Protein AF-0000000071653724 (afdb_homodimer)

Nearest PDB structures (foldseek):
  4dll-assembly1_A  TM=9.245E-01  e=6.609E-30  Polaromonas sp. JS666
  3w6z-assembly1_A  TM=9.053E-01  e=6.609E-30  Pyrobaculum calidifontis JCM 11548
  4dll-assembly1_B  TM=9.216E-01  e=6.391E-29  Polaromonas sp. JS666
  2cvz-assembly1_B  TM=9.083E-01  e=1.593E-24  Thermus thermophilus HB8
  6sgb-assembly1_FN  TM=7.648E-01  e=3.070E-21  Trypanosoma brucei brucei

InterPro domains:
  IPR006115 6-phosphogluconate dehydrogenase, NADP-binding [PF03446] (16-173)
  IPR008927 6-phosphogluconate dehydrogenase-like, C-terminal domain superfamily [SSF48179] (176-307)
  IPR013328 6-phosphogluconate dehydrogenase, domain 2 [G3DSA:1.10.1040.10] (175-309)
  IPR015815 3-hydroxyisobutyrate dehydrogenase-related [PIRSF000103] (15-308)
  IPR029154 3-hydroxyisobutyrate dehydrogenase-like, NAD-binding domain [PF14833] (178-299)
  IPR036291 NAD(P)-binding domain superfamily [SSF51735] (16-173)

Solvent-accessible surface area (backbone atoms only — not comparable to full-atom values): 29879 Å² total; per-residue (Å²): 130,81,72,66,11,65,84,51,81,76,42,62,74,71,40,28,34,12,37,33,29,33,50,69,48,26,37,34,41,52,47,47,48,43,74,65,44,29,45,40,26,32,19,39,97,54,58,77,54,40,44,71,48,40,74,75,65,33,43,77,44,92,33,39,18,61,20,16,54,71,22,24,35,32,38,34,30,57,81,41,48,68,49,49,47,47,44,37,63,30,77,77,49,0,23,66,56,37,39,39,62,27,13,34,40,37,36,35,32,71,44,49,32,68,57,35,35,51,48,28,53,55,25,45,75,56,51,26,42,38,32,28,32,12,67,34,26,57,44,65,14,30,66,69,27,45,17,14,26,29,29,4,26,58,65,67,59,56,59,62,42,41,74,64,40,56,57,38,18,49,71,36,83,46,42,50,53,17,32,3,25,50,49,45,32,28,41,47,33,24,34,50,24,39,52,49,13,48,28,45,20,52,55,49,31,52,75,69,68,41,52,66,67,61,50,56,60,48,33,64,51,18,40,47,19,35,36,49,51,73,71,36,42,65,31,50,77,68,68,52,39,73,55,52,49,34,24,48,53,49,31,51,43,40,22,46,61,58,70,59,41,96,60,90,72,89,74,85,72,63,66,45,70,68,49,52,51,51,31,51,53,36,46,50,33,36,75,72,72,46,26,71,28,8,54,62,40,54,35,53,56,46,35,45,72,59,68,38,82,126,129,80,73,65,12,64,83,50,81,76,42,63,73,70,39,27,34,12,38,32,31,33,50,69,48,26,37,33,41,51,45,48,47,43,74,66,44,32,45,41,27,33,19,37,98,54,57,78,54,40,46,70,47,41,76,74,66,34,43,78,44,92,32,40,17,62,20,16,54,71,21,23,35,31,39,36,31,56,82,42,49,69,50,50,47,49,44,37,62,30,75,79,49,1,24,67,55,36,38,39,60,27,15,35,38,37,37,36,33,73,42,50,32,68,57,35,35,52,47,27,52,55,26,45,76,57,50,27,40,38,32,28,32,12,67,34,27,57,44,64,15,29,66,69,27,45,17,14,26,29,31,4,26,59,65,67,58,54,59,60,43,41,75,64,41,54,57,38,17,50,71,36,84,45,42,50,53,17,31,3,26,49,48,45,32,29,41,47,35,25,35,49,24,39,51,49,13,48,29,44,21,52,55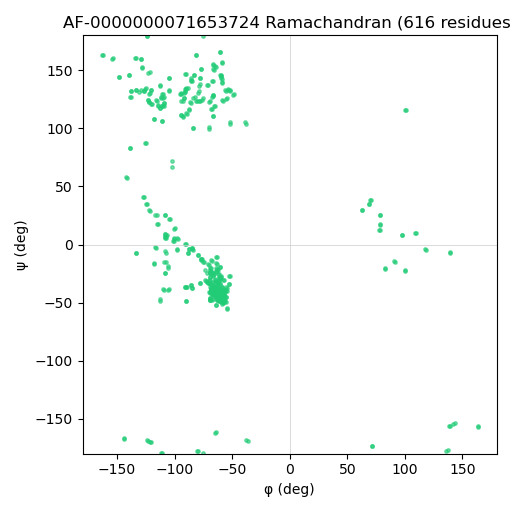,49,31,53,76,68,68,41,53,64,68,60,50,55,60,47,32,64,49,17,39,47,19,35,35,48,52,71,73,35,42,66,32,50,77,67,67,51,39,73,54,52,47,35,23,48,53,50,32,49,42,42,23,46,61,58,72,60,40,97,61,91,71,89,72,86,73,64,66,44,70,68,48,52,50,51,30,52,52,36,46,50,34,38,74,72,71,45,26,69,27,7,53,63,40,54,35,52,57,47,35,45,72,59,69,38,82,125

Organism: Elaeis guineensis var. tenera (NCBI:txid51953)

Foldseek 3Di:
DPQAAPPDFDDAPRFAEEEEEQPLLRVLLQVLLVVRRHAYEYEYPDVVSCVVVVVSPHHYDHALLVRQQRGNEYEYADQEQVVVCCQAPPCPGHNLVRHDQNHEYEYQYLYAQVSQVVSQVSQVVRNYGYKYWHWDDFSVLQNVLAIETEIAADPVSVVSCVVSNSSRHDYDYQYHRSRRNVVVLVVLLVLLLLLVVLLLVQVVCVVVVHDQVVVLVVCCPDPSRDSCSVPCSVCLVVVPQQASDWLLSSLQSLCSLQQNHPDHDDDDGDDDPSSVVSSVLSVVCVVVVRRRTYNNCSSVSVCVVVVHDD/DPLAAPPDFDDAPRFAEEEEEQPLLRVLLQVLLVVRRHAYEYEYPDVVSCVVVVVSPHHYDHALLVRQQRGNEYEYADQEQVVVCCQAPVCPGHNLVRHAQNHEYEYQYLYAQVSQVVSQVSQVVRNYGYKYWHWDDFSVLQNVLAIETEIAADPVSVVSCVVSNSSRHDYDDQYHRSRRNVVVLVVLLVLLLLLVVLLLVQVVCVVVVHDQVVVLVVCCPDPSRDSCSVPCSVCLVVVPQQASDWLLSSLQSLCSLQQNHPDHDDDDGDDDPSSVVSNVLSVVCVVVVRRGTYNNCSSVSVCVVVVHDD

Structure (mmCIF, N/CA/C/O backbone):
data_AF-0000000071653724-model_v1
#
loop_
_entity.id
_entity.type
_entity.pdbx_description
1 polymer 'Probable 3-hydroxyisobutyrate dehydrogenase-like 3, mitochondrial'
#
loop_
_atom_site.group_PDB
_atom_site.id
_atom_site.type_symbol
_atom_site.label_atom_id
_atom_site.label_alt_id
_atom_site.label_comp_id
_atom_site.label_asym_id
_atom_site.label_entity_id
_atom_site.label_seq_id
_atom_site.pdbx_PDB_ins_code
_atom_site.Cartn_x
_atom_site.Cartn_y
_atom_site.Cartn_z
_atom_site.occupancy
_atom_site.B_iso_or_equiv
_atom_site.auth_seq_id
_atom_site.auth_comp_id
_atom_site.auth_asym_id
_atom_site.auth_atom_id
_atom_site.pdbx_PDB_model_num
ATOM 1 N N . MET A 1 1 ? -2.305 -34.625 -36.531 1 39.38 1 MET A N 1
ATOM 2 C CA . MET A 1 1 ? -1.508 -33.406 -36.656 1 39.38 1 MET A CA 1
ATOM 3 C C . MET A 1 1 ? -0.584 -33.25 -35.469 1 39.38 1 MET A C 1
ATOM 5 O O . MET A 1 1 ? -1.034 -33.281 -34.312 1 39.38 1 MET A O 1
ATOM 9 N N . GLU A 1 2 ? 0.613 -33.531 -35.438 1 49.69 2 GLU A N 1
ATOM 10 C CA . GLU A 1 2 ? 1.624 -33.719 -34.406 1 49.69 2 GLU A CA 1
ATOM 11 C C . GLU A 1 2 ? 1.661 -32.531 -33.438 1 49.69 2 GLU A C 1
ATOM 13 O O . GLU A 1 2 ? 1.606 -31.375 -33.875 1 49.69 2 GLU A O 1
ATOM 18 N N . SER A 1 3 ? 1.191 -32.656 -32.406 1 56.22 3 SER A N 1
ATOM 19 C CA . SER A 1 3 ? 1.168 -31.656 -31.344 1 56.22 3 SER A CA 1
ATOM 20 C C . SER A 1 3 ? 2.48 -30.891 -31.297 1 56.22 3 SER A C 1
ATOM 22 O O . SER A 1 3 ? 3.553 -31.484 -31.172 1 56.22 3 SER A O 1
ATOM 24 N N . GLU A 1 4 ? 2.479 -29.547 -31.844 1 78.81 4 GLU A N 1
ATOM 25 C CA . GLU A 1 4 ? 3.834 -29 -31.906 1 78.81 4 GLU A CA 1
ATOM 26 C C . GLU A 1 4 ? 4.086 -28.016 -30.766 1 78.81 4 GLU A C 1
ATOM 28 O O . GLU A 1 4 ? 3.391 -27.016 -30.641 1 78.81 4 GLU A O 1
ATOM 33 N N . GLY A 1 5 ? 4.238 -28.344 -29.484 1 88.62 5 GLY A N 1
ATOM 34 C CA . GLY A 1 5 ? 4.758 -27.609 -28.328 1 88.62 5 GLY A CA 1
ATOM 35 C C . GLY A 1 5 ? 5.949 -26.734 -28.672 1 88.62 5 GLY A C 1
ATOM 36 O O . GLY A 1 5 ? 6.117 -26.328 -29.812 1 88.62 5 GLY A O 1
ATOM 37 N N . TYR A 1 6 ? 6.562 -26.281 -27.75 1 94.62 6 TYR A N 1
ATOM 38 C CA . TYR A 1 6 ? 7.766 -25.469 -27.953 1 94.62 6 TYR A CA 1
ATOM 39 C C . TYR A 1 6 ? 8.789 -26.219 -28.797 1 94.62 6 TYR A C 1
ATOM 41 O O . TYR A 1 6 ? 9.055 -27.406 -28.562 1 94.62 6 TYR A O 1
ATOM 49 N N . PRO A 1 7 ? 9.219 -25.594 -29.875 1 95.88 7 PRO A N 1
ATOM 50 C CA . PRO A 1 7 ? 9.266 -24.141 -30.109 1 95.88 7 PRO A CA 1
ATOM 51 C C . PRO A 1 7 ? 8.336 -23.688 -31.234 1 95.88 7 PRO A C 1
ATOM 53 O O . PRO A 1 7 ? 8.547 -22.641 -31.828 1 95.88 7 PRO A O 1
ATOM 56 N N . THR A 1 8 ? 7.438 -24.516 -31.547 1 95.44 8 THR A N 1
ATOM 57 C CA . THR A 1 8 ? 6.465 -24.094 -32.562 1 95.44 8 THR A CA 1
ATOM 58 C C . THR A 1 8 ? 5.773 -22.797 -32.125 1 95.44 8 THR A C 1
ATOM 60 O O . THR A 1 8 ? 5.312 -22.672 -31 1 95.44 8 THR A O 1
ATOM 63 N N . PRO A 1 9 ? 5.668 -21.812 -33.031 1 95.56 9 PRO A N 1
ATOM 64 C CA . PRO A 1 9 ? 5.082 -20.516 -32.656 1 95.56 9 PRO A CA 1
ATOM 65 C C . PRO A 1 9 ? 3.641 -20.641 -32.156 1 95.56 9 PRO A C 1
ATOM 67 O O . PRO A 1 9 ? 2.863 -21.422 -32.719 1 95.56 9 PRO A O 1
ATOM 70 N N . ILE A 1 10 ? 3.32 -19.828 -31.188 1 96.56 10 ILE A N 1
ATOM 71 C CA . ILE A 1 10 ? 1.985 -19.812 -30.594 1 96.56 10 ILE A CA 1
ATOM 72 C C . ILE A 1 10 ? 1.063 -18.938 -31.438 1 96.56 10 ILE A C 1
ATOM 74 O O . ILE A 1 10 ? 1.39 -17.781 -31.734 1 96.56 10 ILE A O 1
ATOM 78 N N . ARG A 1 11 ? -0.051 -19.516 -31.828 1 95.06 11 ARG A N 1
ATOM 79 C CA . ARG A 1 11 ? -1.039 -18.797 -32.625 1 95.06 11 ARG A CA 1
ATOM 80 C C . ARG A 1 11 ? -2.451 -19.281 -32.312 1 95.06 11 ARG A C 1
ATOM 82 O O . ARG A 1 11 ? -2.676 -20.469 -32.094 1 95.06 11 ARG A O 1
ATOM 89 N N . PRO A 1 12 ? -3.371 -18.344 -32.344 1 94.5 12 PRO A N 1
ATOM 90 C CA . PRO A 1 12 ? -4.762 -18.781 -32.219 1 94.5 12 PRO A CA 1
ATOM 91 C C . PRO A 1 12 ? -5.168 -19.75 -33.344 1 94.5 12 PRO A C 1
ATOM 93 O O . PRO A 1 12 ? -4.738 -19.578 -34.5 1 94.5 12 PRO A O 1
ATOM 96 N N . GLY A 1 13 ? -6.012 -20.672 -33.031 1 89.06 13 GLY A N 1
ATOM 97 C CA . GLY A 1 13 ? -6.492 -21.625 -34.031 1 89.06 13 GLY A CA 1
ATOM 98 C C . GLY A 1 13 ? -5.547 -22.797 -34.25 1 89.06 13 GLY A C 1
ATOM 99 O O . GLY A 1 13 ? -5.949 -23.844 -34.75 1 89.06 13 GLY A O 1
ATOM 100 N N . LEU A 1 14 ? -4.301 -22.609 -33.875 1 91.81 14 LEU A N 1
ATOM 101 C CA . LEU A 1 14 ? -3.314 -23.656 -34.094 1 91.81 14 LEU A CA 1
ATOM 102 C C . LEU A 1 14 ? -2.85 -24.234 -32.75 1 91.81 14 LEU A C 1
ATOM 104 O O . LEU A 1 14 ? -2.768 -25.469 -32.594 1 91.81 14 LEU A O 1
ATOM 108 N N . THR A 1 15 ? -2.523 -23.375 -31.859 1 96.19 15 THR A N 1
ATOM 109 C CA . THR A 1 15 ? -2.045 -23.781 -30.547 1 96.19 15 THR A CA 1
ATOM 110 C C . THR A 1 15 ? -3.203 -24.266 -29.688 1 96.19 15 THR A C 1
ATOM 112 O O . THR A 1 15 ? -4.199 -23.547 -29.516 1 96.19 15 THR A O 1
ATOM 115 N N . ARG A 1 16 ? -3.104 -25.438 -29.156 1 97.56 16 ARG A N 1
ATOM 116 C CA . ARG A 1 16 ? -4.113 -26.016 -28.281 1 97.56 16 ARG A CA 1
ATOM 117 C C . ARG A 1 16 ? -3.771 -25.766 -26.812 1 97.56 16 ARG A C 1
ATOM 119 O O . ARG A 1 16 ? -2.697 -26.141 -26.344 1 97.56 16 ARG A O 1
ATOM 126 N N . VAL A 1 17 ? -4.723 -25.125 -26.125 1 98.38 17 VAL A N 1
ATOM 127 C CA . VAL A 1 17 ? -4.473 -24.734 -24.734 1 98.38 17 VAL A CA 1
ATOM 128 C C . VAL A 1 17 ? -5.316 -25.609 -23.812 1 98.38 17 VAL A C 1
ATOM 130 O O . VAL A 1 17 ? -6.531 -25.734 -24 1 98.38 17 VAL A O 1
ATOM 133 N N . GLY A 1 18 ? -4.699 -26.297 -22.922 1 98.5 18 GLY A N 1
ATOM 134 C CA . GLY A 1 18 ? -5.371 -26.922 -21.797 1 98.5 18 GLY A CA 1
ATOM 135 C C . GLY A 1 18 ? -5.434 -26.047 -20.562 1 98.5 18 GLY A C 1
ATOM 136 O O . GLY A 1 18 ? -4.512 -25.266 -20.312 1 98.5 18 GLY A O 1
ATOM 137 N N . TRP A 1 19 ? -6.523 -26.156 -19.75 1 98.75 19 TRP A N 1
ATOM 138 C CA . TRP A 1 19 ? -6.684 -25.344 -18.547 1 98.75 19 TRP A CA 1
ATOM 139 C C . TRP A 1 19 ? -7.23 -26.188 -17.391 1 98.75 19 TRP A C 1
ATOM 141 O O . TRP A 1 19 ? -8.242 -26.891 -17.547 1 98.75 19 TRP A O 1
ATOM 151 N N . ILE A 1 20 ? -6.512 -26.125 -16.297 1 98.38 20 ILE A N 1
ATOM 152 C CA . ILE A 1 20 ? -6.922 -26.859 -15.109 1 98.38 20 ILE A CA 1
ATOM 153 C C . ILE A 1 20 ? -7.297 -25.875 -14 1 98.38 20 ILE A C 1
ATOM 155 O O . ILE A 1 20 ? -6.441 -25.141 -13.508 1 98.38 20 ILE A O 1
ATOM 159 N N . GLY A 1 21 ? -8.562 -25.906 -13.516 1 97.75 21 GLY A N 1
ATOM 160 C CA . GLY A 1 21 ? -9.031 -25.031 -12.453 1 97.75 21 GLY A CA 1
ATOM 161 C C . GLY A 1 21 ? -9.836 -23.844 -12.961 1 97.75 21 GLY A C 1
ATOM 162 O O . GLY A 1 21 ? -9.297 -22.953 -13.617 1 97.75 21 GLY A O 1
ATOM 163 N N . THR A 1 22 ? -11.133 -23.844 -12.555 1 97 22 THR A N 1
ATOM 164 C CA . THR A 1 22 ? -12.023 -22.797 -13.062 1 97 22 THR A CA 1
ATOM 165 C C . THR A 1 22 ? -12.719 -22.078 -11.914 1 97 22 THR A C 1
ATOM 167 O O . THR A 1 22 ? -13.93 -21.844 -11.969 1 97 22 THR A O 1
ATOM 170 N N . GLY A 1 23 ? -11.898 -21.844 -10.859 1 94.12 23 GLY A N 1
ATOM 171 C CA . GLY A 1 23 ? -12.398 -20.891 -9.875 1 94.12 23 GLY A CA 1
ATOM 172 C C . GLY A 1 23 ? -12.555 -19.484 -10.43 1 94.12 23 GLY A C 1
ATOM 173 O O . GLY A 1 23 ? -12.586 -19.297 -11.648 1 94.12 23 GLY A O 1
ATOM 174 N N . VAL A 1 24 ? -12.641 -18.547 -9.562 1 91.75 24 VAL A N 1
ATOM 175 C CA . VAL A 1 24 ? -12.898 -17.172 -9.953 1 91.75 24 VAL A CA 1
ATOM 176 C C . VAL A 1 24 ? -11.812 -16.688 -10.914 1 91.75 24 VAL A C 1
ATOM 178 O O . VAL A 1 24 ? -12.117 -16.203 -12 1 91.75 24 VAL A O 1
ATOM 181 N N . MET A 1 25 ? -10.578 -16.875 -10.539 1 95.56 25 MET A N 1
ATOM 182 C CA . MET A 1 25 ? -9.453 -16.422 -11.352 1 95.56 25 MET A CA 1
ATOM 183 C C . MET A 1 25 ? -9.336 -17.25 -12.625 1 95.56 25 MET A C 1
ATOM 185 O O . MET A 1 25 ? -9.211 -16.703 -13.727 1 95.56 25 MET A O 1
ATOM 189 N N . GLY A 1 26 ? -9.414 -18.594 -12.461 1 97.31 26 GLY A N 1
ATOM 190 C CA . GLY A 1 26 ? -9.227 -19.5 -13.586 1 97.31 26 GLY A CA 1
ATOM 191 C C . GLY A 1 26 ? -10.258 -19.312 -14.688 1 97.31 26 GLY A C 1
ATOM 192 O O . GLY A 1 26 ? -9.914 -19.297 -15.867 1 97.31 26 GLY A O 1
ATOM 193 N N . ALA A 1 27 ? -11.484 -19.172 -14.266 1 96.62 27 ALA A N 1
ATOM 194 C CA . ALA A 1 27 ? -12.562 -18.984 -15.242 1 96.62 27 ALA A CA 1
ATOM 195 C C . ALA A 1 27 ? -12.352 -17.719 -16.062 1 96.62 27 ALA A C 1
ATOM 197 O O . ALA A 1 27 ? -12.547 -17.719 -17.266 1 96.62 27 ALA A O 1
ATOM 198 N N . ALA A 1 28 ? -11.992 -16.609 -15.359 1 97.06 28 ALA A N 1
ATOM 199 C CA . ALA A 1 28 ? -11.773 -15.328 -16.031 1 97.06 28 ALA A CA 1
ATOM 200 C C . ALA A 1 28 ? -10.602 -15.414 -17 1 97.06 28 ALA A C 1
ATOM 202 O O . ALA A 1 28 ? -10.695 -14.969 -18.141 1 97.06 28 ALA A O 1
ATOM 203 N N . MET A 1 29 ? -9.5 -16.016 -16.594 1 98.19 29 MET A N 1
ATOM 204 C CA . MET A 1 29 ? -8.289 -16.109 -17.391 1 98.19 29 MET A CA 1
ATOM 205 C C . MET A 1 29 ? -8.5 -17.031 -18.594 1 98.19 29 MET A C 1
ATOM 207 O O . MET A 1 29 ? -8.172 -16.688 -19.719 1 98.19 29 MET A O 1
ATOM 211 N N . ALA A 1 30 ? -9.078 -18.203 -18.344 1 98.31 30 ALA A N 1
ATOM 212 C CA . ALA A 1 30 ? -9.383 -19.141 -19.406 1 98.31 30 ALA A CA 1
ATOM 213 C C . ALA A 1 30 ? -10.336 -18.531 -20.438 1 98.31 30 ALA A C 1
ATOM 215 O O . ALA A 1 30 ? -10.18 -18.734 -21.641 1 98.31 30 ALA A O 1
ATOM 216 N N . GLY A 1 31 ? -11.297 -17.812 -19.922 1 98 31 GLY A N 1
ATOM 217 C CA . GLY A 1 31 ? -12.242 -17.141 -20.797 1 98 31 GLY A CA 1
ATOM 218 C C . GLY A 1 31 ? -11.586 -16.172 -21.766 1 98 31 GLY A C 1
ATOM 219 O O . GLY A 1 31 ? -11.977 -16.078 -22.922 1 98 31 GLY A O 1
ATOM 220 N N . ARG A 1 32 ? -10.594 -15.461 -21.328 1 98.31 32 ARG A N 1
ATOM 221 C CA . ARG A 1 32 ? -9.883 -14.523 -22.188 1 98.31 32 ARG A CA 1
ATOM 222 C C . ARG A 1 32 ? -9.125 -15.258 -23.297 1 98.31 32 ARG A C 1
ATOM 224 O O . ARG A 1 32 ? -9.125 -14.82 -24.438 1 98.31 32 ARG A O 1
ATOM 231 N N . ILE A 1 33 ? -8.492 -16.344 -22.906 1 98.25 33 ILE A N 1
ATOM 232 C CA . ILE A 1 33 ? -7.754 -17.141 -23.875 1 98.25 33 ILE A CA 1
ATOM 233 C C . ILE A 1 33 ? -8.711 -17.688 -24.938 1 98.25 33 ILE A C 1
ATOM 235 O O . ILE A 1 33 ? -8.414 -17.625 -26.141 1 98.25 33 ILE A O 1
ATOM 239 N N . GLN A 1 34 ? -9.836 -18.172 -24.5 1 97.75 34 GLN A N 1
ATOM 240 C CA . GLN A 1 34 ? -10.859 -18.688 -25.406 1 97.75 34 GLN A CA 1
ATOM 241 C C . GLN A 1 34 ? -11.344 -17.594 -26.359 1 97.75 34 GLN A C 1
ATOM 243 O O . GLN A 1 34 ? -11.461 -17.812 -27.562 1 97.75 34 GLN A O 1
ATOM 248 N N . SER A 1 35 ? -11.578 -16.406 -25.828 1 97.62 35 SER A N 1
ATOM 249 C CA . SER A 1 35 ? -12.078 -15.281 -26.609 1 97.62 35 SER A CA 1
ATOM 250 C C . SER A 1 35 ? -11.055 -14.828 -27.641 1 97.62 35 SER A C 1
ATOM 252 O O . SER A 1 35 ? -11.414 -14.258 -28.672 1 97.62 35 SER A O 1
ATOM 254 N N . ALA A 1 36 ? -9.805 -15.109 -27.328 1 97.94 36 ALA A N 1
ATOM 255 C CA . ALA A 1 36 ? -8.727 -14.719 -28.234 1 97.94 36 ALA A CA 1
ATOM 256 C C . ALA A 1 36 ? -8.602 -15.703 -29.391 1 97.94 36 ALA A C 1
ATOM 258 O O . ALA A 1 36 ? -7.789 -15.5 -30.297 1 97.94 36 ALA A O 1
ATOM 259 N N . GLY A 1 37 ? -9.312 -16.844 -29.359 1 97.38 37 GLY A N 1
ATOM 260 C CA . GLY A 1 37 ? -9.398 -17.719 -30.516 1 97.38 37 GLY A CA 1
ATOM 261 C C . GLY A 1 37 ? -8.633 -19.016 -30.344 1 97.38 37 GLY A C 1
ATOM 262 O O . GLY A 1 37 ? -8.477 -19.781 -31.297 1 97.38 37 GLY A O 1
ATOM 263 N N . TYR A 1 38 ? -8.172 -19.297 -29.156 1 97.44 38 TYR A N 1
ATOM 264 C CA . TYR A 1 38 ? -7.434 -20.547 -28.922 1 97.44 38 TYR A CA 1
ATOM 265 C C . TYR A 1 38 ? -8.383 -21.703 -28.625 1 97.44 38 TYR A C 1
ATOM 267 O O . TYR A 1 38 ? -9.414 -21.516 -27.969 1 97.44 38 TYR A O 1
ATOM 275 N N . ALA A 1 39 ? -8.039 -22.859 -29.141 1 96.38 39 ALA A N 1
ATOM 276 C CA . ALA A 1 39 ? -8.75 -24.062 -28.719 1 96.38 39 ALA A CA 1
ATOM 277 C C . ALA A 1 39 ? -8.484 -24.375 -27.25 1 96.38 39 ALA A C 1
ATOM 279 O O . ALA A 1 39 ? -7.328 -24.438 -26.828 1 96.38 39 ALA A O 1
ATOM 280 N N . LEU A 1 40 ? -9.578 -24.547 -26.531 1 97.94 40 LEU A N 1
ATOM 281 C CA . LEU A 1 40 ? -9.43 -24.688 -25.078 1 97.94 40 LEU A CA 1
ATOM 282 C C . LEU A 1 40 ? -10.031 -26 -24.594 1 97.94 40 LEU A C 1
ATOM 284 O O . LEU A 1 40 ? -11.172 -26.344 -24.938 1 97.94 40 LEU A O 1
ATOM 288 N N . THR A 1 41 ? -9.281 -26.797 -23.969 1 98 41 THR A N 1
ATOM 289 C CA . THR A 1 41 ? -9.719 -27.984 -23.25 1 98 41 THR A CA 1
ATOM 290 C C . THR A 1 41 ? -9.586 -27.797 -21.75 1 98 41 THR A C 1
ATOM 292 O O . THR A 1 41 ? -8.5 -27.484 -21.25 1 98 41 THR A O 1
ATOM 295 N N . VAL A 1 42 ? -10.719 -28.047 -20.969 1 98.38 42 VAL A N 1
ATOM 296 C CA . VAL A 1 42 ? -10.766 -27.594 -19.594 1 98.38 42 VAL A CA 1
ATOM 297 C C . VAL A 1 42 ? -11.094 -28.766 -18.672 1 98.38 42 VAL A C 1
ATOM 299 O O . VAL A 1 42 ? -11.977 -29.578 -18.984 1 98.38 42 VAL A O 1
ATOM 302 N N . TYR A 1 43 ? -10.359 -28.859 -17.609 1 98 43 TYR A N 1
ATOM 303 C CA . TYR A 1 43 ? -10.758 -29.688 -16.469 1 98 43 TYR A CA 1
ATOM 304 C C . TYR A 1 43 ? -11.117 -28.812 -15.266 1 98 43 TYR A C 1
ATOM 306 O O . TYR A 1 43 ? -10.359 -27.938 -14.883 1 98 43 TYR A O 1
ATOM 314 N N . ALA A 1 44 ? -12.25 -29.062 -14.703 1 96.25 44 ALA A N 1
ATOM 315 C CA . ALA A 1 44 ? -12.695 -28.438 -13.461 1 96.25 44 ALA A CA 1
ATOM 316 C C . ALA A 1 44 ? -13.102 -29.5 -12.438 1 96.25 44 ALA A C 1
ATOM 318 O O . ALA A 1 44 ? -13.836 -30.438 -12.758 1 96.25 44 ALA A O 1
ATOM 319 N N . ARG A 1 45 ? -12.594 -29.328 -11.25 1 92.56 45 ARG A N 1
ATOM 320 C CA . ARG A 1 45 ? -12.992 -30.25 -10.18 1 92.56 45 ARG A CA 1
ATOM 321 C C . ARG A 1 45 ? -14.508 -30.266 -10.008 1 92.56 45 ARG A C 1
ATOM 323 O O . ARG A 1 45 ? -15.094 -31.312 -9.742 1 92.56 45 ARG A O 1
ATOM 330 N N . THR A 1 46 ? -15.047 -29.031 -10.148 1 91.31 46 THR A N 1
ATOM 331 C CA . THR A 1 46 ? -16.484 -28.859 -10.195 1 91.31 46 THR A CA 1
ATOM 332 C C . THR A 1 46 ? -16.938 -28.422 -11.586 1 91.31 46 THR A C 1
ATOM 334 O O . THR A 1 46 ? -16.922 -27.234 -11.906 1 91.31 46 THR A O 1
ATOM 337 N N . PRO A 1 47 ? -17.531 -29.266 -12.312 1 90 47 PRO A N 1
ATOM 338 C CA . PRO A 1 47 ? -17.797 -29.016 -13.727 1 90 47 PRO A CA 1
ATOM 339 C C . PRO A 1 47 ? -18.703 -27.812 -13.961 1 90 47 PRO A C 1
ATOM 341 O O . PRO A 1 47 ? -18.547 -27.109 -14.953 1 90 47 PRO A O 1
ATOM 344 N N . SER A 1 48 ? -19.578 -27.594 -13.047 1 90.44 48 SER A N 1
ATOM 345 C CA . SER A 1 48 ? -20.516 -26.5 -13.234 1 90.44 48 SER A CA 1
ATOM 346 C C . SER A 1 48 ? -19.797 -25.156 -13.297 1 90.44 48 SER A C 1
ATOM 348 O O . SER A 1 48 ? -20.312 -24.203 -13.891 1 90.44 48 SER A O 1
ATOM 350 N N . LYS A 1 49 ? -18.609 -25.109 -12.773 1 90.69 49 LYS A N 1
ATOM 351 C CA . LYS A 1 49 ? -17.828 -23.875 -12.766 1 90.69 49 LYS A CA 1
ATOM 352 C C . LYS A 1 49 ? -17.234 -23.578 -14.133 1 90.69 49 LYS A C 1
ATOM 354 O O . LYS A 1 49 ? -16.797 -22.469 -14.406 1 90.69 49 LYS A O 1
ATOM 359 N N . ALA A 1 50 ? -17.281 -24.562 -15 1 93.44 50 ALA A N 1
ATOM 360 C CA . ALA A 1 50 ? -16.734 -24.406 -16.344 1 93.44 50 ALA A CA 1
ATOM 361 C C . ALA A 1 50 ? -17.859 -24.297 -17.375 1 93.44 50 ALA A C 1
ATOM 363 O O . ALA A 1 50 ? -17.594 -24.266 -18.578 1 93.44 50 ALA A O 1
ATOM 364 N N . ALA A 1 51 ? -19.109 -24.234 -16.938 1 94.19 51 ALA A N 1
ATOM 365 C CA . ALA A 1 51 ? -20.25 -24.281 -17.828 1 94.19 51 ALA A CA 1
ATOM 366 C C . ALA A 1 51 ? -20.219 -23.109 -18.828 1 94.19 51 ALA A C 1
ATOM 368 O O . ALA A 1 51 ? -20.547 -23.281 -20 1 94.19 51 ALA A O 1
ATOM 369 N N . HIS A 1 52 ? -19.875 -22 -18.359 1 94.31 52 HIS A N 1
ATOM 370 C CA . HIS A 1 52 ? -19.828 -20.828 -19.234 1 94.31 52 HIS A CA 1
ATOM 371 C C . HIS A 1 52 ? -18.781 -20.984 -20.328 1 94.31 52 HIS A C 1
ATOM 373 O O . HIS A 1 52 ? -19 -20.594 -21.469 1 94.31 52 HIS A O 1
ATOM 379 N N . LEU A 1 53 ? -17.672 -21.594 -20.031 1 96.81 53 LEU A N 1
ATOM 380 C CA . LEU A 1 53 ? -16.625 -21.844 -21.031 1 96.81 53 LEU A CA 1
ATOM 381 C C . LEU A 1 53 ? -17.094 -22.859 -22.062 1 96.81 53 LEU A C 1
ATOM 383 O O . LEU A 1 53 ? -16.812 -22.703 -23.25 1 96.81 53 LEU A O 1
ATOM 387 N N . ALA A 1 54 ? -17.797 -23.812 -21.578 1 96.38 54 ALA A N 1
ATOM 388 C CA . ALA A 1 54 ? -18.344 -24.844 -22.469 1 96.38 54 ALA A CA 1
ATOM 389 C C . ALA A 1 54 ? -19.312 -24.234 -23.484 1 96.38 54 ALA A C 1
ATOM 391 O O . ALA A 1 54 ? -19.328 -24.609 -24.656 1 96.38 54 ALA A O 1
ATOM 392 N N . ARG A 1 55 ? -20.078 -23.312 -23 1 95.75 55 ARG A N 1
ATOM 393 C CA . ARG A 1 55 ? -21.078 -22.656 -23.844 1 95.75 55 ARG A CA 1
ATOM 394 C C . ARG A 1 55 ? -20.406 -21.906 -25 1 95.75 55 ARG A C 1
ATOM 396 O O . ARG A 1 55 ? -21 -21.75 -26.062 1 95.75 55 ARG A O 1
ATOM 403 N N . PHE A 1 56 ? -19.203 -21.609 -24.797 1 94.75 56 PHE A N 1
ATOM 404 C CA . PHE A 1 56 ? -18.516 -20.828 -25.828 1 94.75 56 PHE A CA 1
ATOM 405 C C . PHE A 1 56 ? -17.516 -21.703 -26.578 1 94.75 56 PHE A C 1
ATOM 407 O O . PHE A 1 56 ? -16.656 -21.188 -27.281 1 94.75 56 PHE A O 1
ATOM 414 N N . GLY A 1 57 ? -17.562 -23.031 -26.281 1 95.62 57 GLY A N 1
ATOM 415 C CA . GLY A 1 57 ? -16.859 -23.922 -27.188 1 95.62 57 GLY A CA 1
ATOM 416 C C . GLY A 1 57 ? -15.719 -24.672 -26.531 1 95.62 57 GLY A C 1
ATOM 417 O O . GLY A 1 57 ? -15.078 -25.516 -27.156 1 95.62 57 GLY A O 1
ATOM 418 N N . ALA A 1 58 ? -15.43 -24.422 -25.312 1 97.19 58 ALA A N 1
ATOM 419 C CA . ALA A 1 58 ? -14.383 -25.172 -24.625 1 97.19 58 ALA A CA 1
ATOM 420 C C . ALA A 1 58 ? -14.781 -26.625 -24.438 1 97.19 58 ALA A C 1
ATOM 422 O O . ALA A 1 58 ? -15.953 -26.938 -24.188 1 97.19 58 ALA A O 1
ATOM 423 N N . ARG A 1 59 ? -13.859 -27.484 -24.609 1 97 59 ARG A N 1
ATOM 424 C CA . ARG A 1 59 ? -14.094 -28.906 -24.344 1 97 59 ARG A CA 1
ATOM 425 C C . ARG A 1 59 ? -13.836 -29.219 -22.875 1 97 59 ARG A C 1
ATOM 427 O O . ARG A 1 59 ? -12.742 -28.969 -22.359 1 97 59 ARG A O 1
ATOM 434 N N . ILE A 1 60 ? -14.875 -29.766 -22.203 1 97.12 60 ILE A N 1
ATOM 435 C CA . ILE A 1 60 ? -14.734 -30.125 -20.797 1 97.12 60 ILE A CA 1
ATOM 436 C C . ILE A 1 60 ? -14.336 -31.594 -20.672 1 97.12 60 ILE A C 1
ATOM 438 O O . ILE A 1 60 ? -14.938 -32.469 -21.312 1 97.12 60 ILE A O 1
ATOM 442 N N . VAL A 1 61 ? -13.328 -31.828 -19.891 1 97 61 VAL A N 1
ATOM 443 C CA . VAL A 1 61 ? -12.836 -33.188 -19.797 1 97 61 VAL A CA 1
ATOM 444 C C . VAL A 1 61 ? -12.844 -33.656 -18.328 1 97 61 VAL A C 1
ATOM 446 O O . VAL A 1 61 ? -13.156 -32.844 -17.438 1 97 61 VAL A O 1
ATOM 449 N N . SER A 1 62 ? -12.422 -34.906 -18.047 1 95.5 62 SER A N 1
ATOM 450 C CA . SER A 1 62 ? -12.727 -35.5 -16.75 1 95.5 62 SER A CA 1
ATOM 451 C C . SER A 1 62 ? -11.484 -35.594 -15.875 1 95.5 62 SER A C 1
ATOM 453 O O . SER A 1 62 ? -11.57 -35.969 -14.703 1 95.5 62 SER A O 1
ATOM 455 N N . SER A 1 63 ? -10.305 -35.25 -16.438 1 96.75 63 SER A N 1
ATOM 456 C CA . SER A 1 63 ? -9.086 -35.281 -15.641 1 96.75 63 SER A CA 1
ATOM 457 C C . SER A 1 63 ? -8.039 -34.312 -16.172 1 96.75 63 SER A C 1
ATOM 459 O O . SER A 1 63 ? -8.102 -33.906 -17.344 1 96.75 63 SER A O 1
ATOM 461 N N . PRO A 1 64 ? -7.051 -33.938 -15.312 1 98.5 64 PRO A N 1
ATOM 462 C CA . PRO A 1 64 ? -5.934 -33.125 -15.805 1 98.5 64 PRO A CA 1
ATOM 463 C C . PRO A 1 64 ? -5.168 -33.812 -16.938 1 98.5 64 PRO A C 1
ATOM 465 O O . PRO A 1 64 ? -4.758 -33.156 -17.906 1 98.5 64 PRO A O 1
ATOM 468 N N . ALA A 1 65 ? -5.027 -35.125 -16.844 1 98.44 65 ALA A N 1
ATOM 469 C CA . ALA A 1 65 ? -4.352 -35.906 -17.891 1 98.44 65 ALA A CA 1
ATOM 470 C C . ALA A 1 65 ? -5.074 -35.75 -19.234 1 98.44 65 ALA A C 1
ATOM 472 O O . ALA A 1 65 ? -4.434 -35.625 -20.266 1 98.44 65 ALA A O 1
ATOM 473 N N . ASP A 1 66 ? -6.387 -35.781 -19.156 1 97.69 66 ASP A N 1
ATOM 474 C CA . ASP A 1 66 ? -7.18 -35.656 -20.375 1 97.69 66 ASP A CA 1
ATOM 475 C C . ASP A 1 66 ? -6.996 -34.281 -21 1 97.69 66 ASP A C 1
ATOM 477 O O . ASP A 1 66 ? -6.949 -34.125 -22.219 1 97.69 66 ASP A O 1
ATOM 481 N N . ALA A 1 67 ? -6.898 -33.25 -20.203 1 98.06 67 ALA A N 1
ATOM 482 C CA . ALA A 1 67 ? -6.691 -31.891 -20.688 1 98.06 67 ALA A CA 1
ATOM 483 C C . ALA A 1 67 ? -5.32 -31.75 -21.344 1 98.06 67 ALA A C 1
ATOM 485 O O . ALA A 1 67 ? -5.176 -31.062 -22.344 1 98.06 67 ALA A O 1
ATOM 486 N N . ALA A 1 68 ? -4.352 -32.438 -20.781 1 98.25 68 ALA A N 1
ATOM 487 C CA . ALA A 1 68 ? -2.965 -32.312 -21.234 1 98.25 68 ALA A CA 1
ATOM 488 C C . ALA A 1 68 ? -2.73 -33.094 -22.531 1 98.25 68 ALA A C 1
ATOM 490 O O . ALA A 1 68 ? -1.986 -32.625 -23.391 1 98.25 68 ALA A O 1
ATOM 491 N N . ARG A 1 69 ? -3.4 -34.188 -22.719 1 95.88 69 ARG A N 1
ATOM 492 C CA . ARG A 1 69 ? -3.166 -35.125 -23.812 1 95.88 69 ARG A CA 1
ATOM 493 C C . ARG A 1 69 ? -3.301 -34.438 -25.156 1 95.88 69 ARG A C 1
ATOM 495 O O . ARG A 1 69 ? -2.576 -34.75 -26.109 1 95.88 69 ARG A O 1
ATOM 502 N N . SER A 1 70 ? -4.117 -33.469 -25.234 1 89.12 70 SER A N 1
ATOM 503 C CA . SER A 1 70 ? -4.387 -32.812 -26.5 1 89.12 70 SER A CA 1
ATOM 504 C C . SER A 1 70 ? -3.926 -31.359 -26.484 1 89.12 70 SER A C 1
ATOM 506 O O . SER A 1 70 ? -4.508 -30.516 -27.172 1 89.12 70 SER A O 1
ATOM 508 N N . SER A 1 71 ? -2.943 -31.016 -25.656 1 97.5 71 SER A N 1
ATOM 509 C CA . SER A 1 71 ? -2.596 -29.609 -25.484 1 97.5 71 SER A CA 1
ATOM 510 C C . SER A 1 71 ? -1.126 -29.375 -25.812 1 97.5 71 SER A C 1
ATOM 512 O O . SER A 1 71 ? -0.288 -30.25 -25.625 1 97.5 71 SER A O 1
ATOM 514 N N . ASP A 1 72 ? -0.818 -28.203 -26.328 1 98.06 72 ASP A N 1
ATOM 515 C CA . ASP A 1 72 ? 0.544 -27.719 -26.516 1 98.06 72 ASP A CA 1
ATOM 516 C C . ASP A 1 72 ? 1.028 -26.953 -25.281 1 98.06 72 ASP A C 1
ATOM 518 O O . ASP A 1 72 ? 2.217 -26.969 -24.953 1 98.06 72 ASP A O 1
ATOM 522 N N . VAL A 1 73 ? 0.134 -26.234 -24.688 1 98.75 73 VAL A N 1
ATOM 523 C CA . VAL A 1 73 ? 0.349 -25.484 -23.453 1 98.75 73 VAL A CA 1
ATOM 524 C C . VAL A 1 73 ? -0.764 -25.812 -22.453 1 98.75 73 VAL A C 1
ATOM 526 O O . VAL A 1 73 ? -1.943 -25.812 -22.812 1 98.75 73 VAL A O 1
ATOM 529 N N . VAL A 1 74 ? -0.42 -26.094 -21.234 1 98.88 74 VAL A N 1
ATOM 530 C CA . VAL A 1 74 ? -1.414 -26.344 -20.203 1 98.88 74 VAL A CA 1
ATOM 531 C C . VAL A 1 74 ? -1.215 -25.359 -19.047 1 98.88 74 VAL A C 1
ATOM 533 O O . VAL A 1 74 ? -0.096 -25.188 -18.562 1 98.88 74 VAL A O 1
ATOM 536 N N . PHE A 1 75 ? -2.303 -24.688 -18.625 1 98.88 75 PHE A N 1
ATOM 537 C CA . PHE A 1 75 ? -2.285 -23.797 -17.469 1 98.88 75 PHE A CA 1
ATOM 538 C C . PHE A 1 75 ? -2.959 -24.453 -16.266 1 98.88 75 PHE A C 1
ATOM 540 O O . PHE A 1 75 ? -3.951 -25.172 -16.422 1 98.88 75 PHE A O 1
ATOM 547 N N . THR A 1 76 ? -2.436 -24.203 -15.102 1 98.69 76 THR A N 1
ATOM 548 C CA . THR A 1 76 ? -3.082 -24.609 -13.859 1 98.69 76 THR A CA 1
ATOM 549 C C . THR A 1 76 ? -3.385 -23.391 -12.984 1 98.69 76 THR A C 1
ATOM 551 O O . THR A 1 76 ? -2.562 -22.484 -12.867 1 98.69 76 THR A O 1
ATOM 554 N N . MET A 1 77 ? -4.543 -23.25 -12.438 1 98.31 77 MET A N 1
ATOM 555 C CA . MET A 1 77 ? -5.02 -22.281 -11.461 1 98.31 77 MET A CA 1
ATOM 556 C C . MET A 1 77 ? -5.91 -22.953 -10.414 1 98.31 77 MET A C 1
ATOM 558 O O . MET A 1 77 ? -7.137 -22.906 -10.531 1 98.31 77 MET A O 1
ATOM 562 N N . VAL A 1 78 ? -5.25 -23.547 -9.398 1 97.81 78 VAL A N 1
ATOM 563 C CA . VAL A 1 78 ? -5.965 -24.312 -8.383 1 97.81 78 VAL A CA 1
ATOM 564 C C . VAL A 1 78 ? -5.715 -23.719 -7.004 1 97.81 78 VAL A C 1
ATOM 566 O O . VAL A 1 78 ? -5.25 -22.578 -6.887 1 97.81 78 VAL A O 1
ATOM 569 N N . GLY A 1 79 ? -6.078 -24.328 -5.91 1 95.88 79 GLY A N 1
ATOM 570 C CA . GLY A 1 79 ? -6.219 -23.672 -4.621 1 95.88 79 GLY A CA 1
ATOM 571 C C . GLY A 1 79 ? -4.941 -23.688 -3.801 1 95.88 79 GLY A C 1
ATOM 572 O O . GLY A 1 79 ? -4.473 -22.641 -3.348 1 95.88 79 GLY A O 1
ATOM 573 N N . HIS A 1 80 ? -4.305 -24.859 -3.68 1 96.81 80 HIS A N 1
ATOM 574 C CA . HIS A 1 80 ? -3.205 -25.062 -2.742 1 96.81 80 HIS A CA 1
ATOM 575 C C . HIS A 1 80 ? -2.045 -25.797 -3.406 1 96.81 80 HIS A C 1
ATOM 577 O O . HIS A 1 80 ? -2.225 -26.453 -4.438 1 96.81 80 HIS A O 1
ATOM 583 N N . PRO A 1 81 ? -0.872 -25.672 -2.799 1 97.94 81 PRO A N 1
ATOM 584 C CA . PRO A 1 81 ? 0.262 -26.438 -3.322 1 97.94 81 PRO A CA 1
ATOM 585 C C . PRO A 1 81 ? -0.042 -27.938 -3.453 1 97.94 81 PRO A C 1
ATOM 587 O O . PRO A 1 81 ? 0.385 -28.578 -4.418 1 97.94 81 PRO A O 1
ATOM 590 N N . SER A 1 82 ? -0.819 -28.469 -2.582 1 97.56 82 SER A N 1
ATOM 591 C CA . SER A 1 82 ? -1.181 -29.875 -2.656 1 97.56 82 SER A CA 1
ATOM 592 C C . SER A 1 82 ? -2.025 -30.172 -3.893 1 97.56 82 SER A C 1
ATOM 594 O O . SER A 1 82 ? -1.905 -31.234 -4.496 1 97.56 82 SER A O 1
ATOM 596 N N . ASP A 1 83 ? -2.879 -29.234 -4.238 1 97.38 83 ASP A N 1
ATOM 597 C CA . ASP A 1 83 ? -3.662 -29.375 -5.461 1 97.38 83 ASP A CA 1
ATOM 598 C C . ASP A 1 83 ? -2.764 -29.344 -6.695 1 97.38 83 ASP A C 1
ATOM 600 O O . ASP A 1 83 ? -2.961 -30.125 -7.633 1 97.38 83 ASP A O 1
ATOM 604 N N . VAL A 1 84 ? -1.812 -28.438 -6.684 1 98.44 84 VAL A N 1
ATOM 605 C CA . VAL A 1 84 ? -0.856 -28.344 -7.781 1 98.44 84 VAL A CA 1
ATOM 606 C C . VAL A 1 84 ? -0.099 -29.672 -7.91 1 98.44 84 VAL A C 1
ATOM 608 O O . VAL A 1 84 ? 0.015 -30.219 -9.008 1 98.44 84 VAL A O 1
ATOM 611 N N . ARG A 1 85 ? 0.403 -30.156 -6.793 1 98.25 85 ARG A N 1
ATOM 612 C CA . ARG A 1 85 ? 1.163 -31.406 -6.797 1 98.25 85 ARG A CA 1
ATOM 613 C C . ARG A 1 85 ? 0.351 -32.531 -7.41 1 98.25 85 ARG A C 1
ATOM 615 O O . ARG A 1 85 ? 0.829 -33.25 -8.305 1 98.25 85 ARG A O 1
ATOM 622 N N . SER A 1 86 ? -0.865 -32.719 -6.984 1 97.75 86 SER A N 1
ATOM 623 C CA . SER A 1 86 ? -1.695 -33.812 -7.445 1 97.75 86 SER A CA 1
ATOM 624 C C . SER A 1 86 ? -2.082 -33.656 -8.914 1 97.75 86 SER A C 1
ATOM 626 O O . SER A 1 86 ? -2.016 -34.594 -9.695 1 97.75 86 SER A O 1
ATOM 628 N N . THR A 1 87 ? -2.441 -32.438 -9.297 1 98 87 THR A N 1
ATOM 629 C CA . THR A 1 87 ? -2.938 -32.188 -10.641 1 98 87 THR A CA 1
ATOM 630 C C . THR A 1 87 ? -1.805 -32.25 -11.664 1 98 87 THR A C 1
ATOM 632 O O . THR A 1 87 ? -2.039 -32.562 -12.836 1 98 87 THR A O 1
ATOM 635 N N . VAL A 1 88 ? -0.589 -32.062 -11.203 1 98.62 88 VAL A N 1
ATOM 636 C CA . VAL A 1 88 ? 0.511 -31.969 -12.156 1 98.62 88 VAL A CA 1
ATOM 637 C C . VAL A 1 88 ? 1.331 -33.25 -12.125 1 98.62 88 VAL A C 1
ATOM 639 O O . VAL A 1 88 ? 1.677 -33.812 -13.18 1 98.62 88 VAL A O 1
ATOM 642 N N . LEU A 1 89 ? 1.549 -33.844 -10.938 1 98.5 89 LEU A N 1
ATOM 643 C CA . LEU A 1 89 ? 2.594 -34.875 -10.797 1 98.5 89 LEU A CA 1
ATOM 644 C C . LEU A 1 89 ? 1.989 -36.25 -10.641 1 98.5 89 LEU A C 1
ATOM 646 O O . LEU A 1 89 ? 2.703 -37.25 -10.711 1 98.5 89 LEU A O 1
ATOM 650 N N . ASP A 1 90 ? 0.702 -36.312 -10.344 1 98 90 ASP A N 1
ATOM 651 C CA . ASP A 1 90 ? 0.125 -37.625 -10.258 1 98 90 ASP A CA 1
ATOM 652 C C . ASP A 1 90 ? 0.505 -38.469 -11.469 1 98 90 ASP A C 1
ATOM 654 O O . ASP A 1 90 ? 0.335 -38.031 -12.609 1 98 90 ASP A O 1
ATOM 658 N N . PRO A 1 91 ? 0.999 -39.656 -11.289 1 96.69 91 PRO A N 1
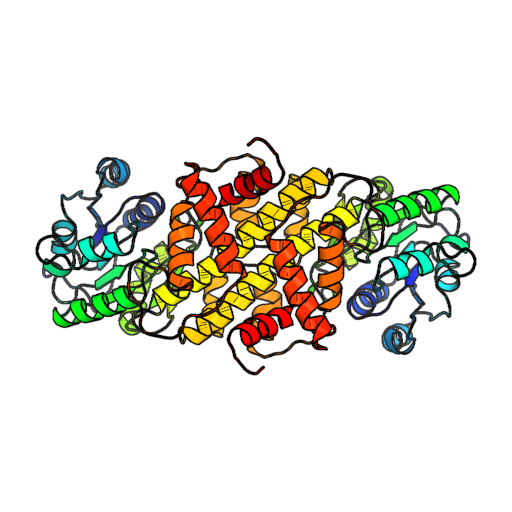ATOM 659 C CA . PRO A 1 91 ? 1.549 -40.438 -12.398 1 96.69 91 PRO A CA 1
ATOM 660 C C . PRO A 1 91 ? 0.475 -40.906 -13.375 1 96.69 91 PRO A C 1
ATOM 662 O O . PRO A 1 91 ? 0.784 -41.25 -14.523 1 96.69 91 PRO A O 1
ATOM 665 N N . THR A 1 92 ? -0.797 -40.938 -12.953 1 96.19 92 THR A N 1
ATOM 666 C CA . THR A 1 92 ? -1.852 -41.5 -13.789 1 96.19 92 THR A CA 1
ATOM 667 C C . THR A 1 92 ? -2.783 -40.406 -14.289 1 96.19 92 THR A C 1
ATOM 669 O O . THR A 1 92 ? -3.17 -40.406 -15.461 1 96.19 92 THR A O 1
ATOM 672 N N . SER A 1 93 ? -3.066 -39.438 -13.438 1 96.81 93 SER A N 1
ATOM 673 C CA . SER A 1 93 ? -4.109 -38.5 -13.773 1 96.81 93 SER A CA 1
ATOM 674 C C . SER A 1 93 ? -3.539 -37.062 -13.906 1 96.81 93 SER A C 1
ATOM 676 O O . SER A 1 93 ? -4.262 -36.125 -14.242 1 96.81 93 SER A O 1
ATOM 678 N N . GLY A 1 94 ? -2.24 -36.906 -13.664 1 98.38 94 GLY A N 1
ATOM 679 C CA . GLY A 1 94 ? -1.641 -35.594 -13.672 1 98.38 94 GLY A CA 1
ATOM 680 C C . GLY A 1 94 ? -1.303 -35.094 -15.07 1 98.38 94 GLY A C 1
ATOM 681 O O . GLY A 1 94 ? -1.234 -35.875 -16.016 1 98.38 94 GLY A O 1
ATOM 682 N N . VAL A 1 95 ? -1.099 -33.875 -15.172 1 98.75 95 VAL A N 1
ATOM 683 C CA . VAL A 1 95 ? -0.814 -33.188 -16.438 1 98.75 95 VAL A CA 1
ATOM 684 C C . VAL A 1 95 ? 0.411 -33.812 -17.094 1 98.75 95 VAL A C 1
ATOM 686 O O . VAL A 1 95 ? 0.386 -34.156 -18.281 1 98.75 95 VAL A O 1
ATOM 689 N N . LEU A 1 96 ? 1.488 -34.094 -16.344 1 98.5 96 LEU A N 1
ATOM 690 C CA . LEU A 1 96 ? 2.762 -34.531 -16.922 1 98.5 96 LEU A CA 1
ATOM 691 C C . LEU A 1 96 ? 2.693 -35.969 -17.375 1 98.5 96 LEU A C 1
ATOM 693 O O . LEU A 1 96 ? 3.566 -36.438 -18.109 1 98.5 96 LEU A O 1
ATOM 697 N N . SER A 1 97 ? 1.664 -36.719 -16.938 1 98.25 97 SER A N 1
ATOM 698 C CA . SER A 1 97 ? 1.534 -38.125 -17.344 1 98.25 97 SER A CA 1
ATOM 699 C C . SER A 1 97 ? 1.193 -38.219 -18.828 1 98.25 97 SER A C 1
ATOM 701 O O . SER A 1 97 ? 1.446 -39.25 -19.453 1 98.25 97 SER A O 1
ATOM 703 N N . THR A 1 98 ? 0.615 -37.125 -19.406 1 98.19 98 THR A N 1
ATOM 704 C CA . THR A 1 98 ? 0.143 -37.281 -20.781 1 98.19 98 THR A CA 1
ATOM 705 C C . THR A 1 98 ? 0.583 -36.094 -21.641 1 98.19 98 THR A C 1
ATOM 707 O O . THR A 1 98 ? 0.38 -36.094 -22.859 1 98.19 98 THR A O 1
ATOM 710 N N . LEU A 1 99 ? 1.188 -35.031 -21.047 1 98.12 99 LEU A N 1
ATOM 711 C CA . LEU A 1 99 ? 1.655 -33.906 -21.828 1 98.12 99 LEU A CA 1
ATOM 712 C C . LEU A 1 99 ? 2.662 -34.344 -22.891 1 98.12 99 LEU A C 1
ATOM 714 O O . LEU A 1 99 ? 3.662 -35 -22.562 1 98.12 99 LEU A O 1
ATOM 718 N N . PRO A 1 100 ? 2.422 -34.062 -24.109 1 97.12 100 PRO A N 1
ATOM 719 C CA . PRO A 1 100 ? 3.33 -34.531 -25.156 1 97.12 100 PRO A CA 1
ATOM 720 C C . PRO A 1 100 ? 4.711 -33.875 -25.078 1 97.12 100 PRO A C 1
ATOM 722 O O . PRO A 1 100 ? 4.848 -32.781 -24.562 1 97.12 100 PRO A O 1
ATOM 725 N N . VAL A 1 101 ? 5.672 -34.594 -25.594 1 96.81 101 VAL A N 1
ATOM 726 C CA . VAL A 1 101 ? 7.023 -34.062 -25.688 1 96.81 101 VAL A CA 1
ATOM 727 C C . VAL A 1 101 ? 6.992 -32.688 -26.375 1 96.81 101 VAL A C 1
ATOM 729 O O . VAL A 1 101 ? 6.281 -32.5 -27.359 1 96.81 101 VAL A O 1
ATOM 732 N N . GLY A 1 102 ? 7.707 -31.734 -25.75 1 96.94 102 GLY A N 1
ATOM 733 C CA . GLY A 1 102 ? 7.699 -30.359 -26.25 1 96.94 102 GLY A CA 1
ATOM 734 C C . GLY A 1 102 ? 6.617 -29.516 -25.609 1 96.94 102 GLY A C 1
ATOM 735 O O . GLY A 1 102 ? 6.648 -28.281 -25.719 1 96.94 102 GLY A O 1
ATOM 736 N N . GLY A 1 103 ? 5.66 -30.141 -24.953 1 98.25 103 GLY A N 1
ATOM 737 C CA . GLY A 1 103 ? 4.586 -29.438 -24.281 1 98.25 103 GLY A CA 1
ATOM 738 C C . GLY A 1 103 ? 5.066 -28.578 -23.141 1 98.25 103 GLY A C 1
ATOM 739 O O . GLY A 1 103 ? 6.145 -28.812 -22.594 1 98.25 103 GLY A O 1
ATOM 740 N N . VAL A 1 104 ? 4.32 -27.5 -22.812 1 98.81 104 VAL A N 1
ATOM 741 C CA . VAL A 1 104 ? 4.703 -26.562 -21.766 1 98.81 104 VAL A CA 1
ATOM 742 C C . VAL A 1 104 ? 3.588 -26.469 -20.719 1 98.81 104 VAL A C 1
ATOM 744 O O . VAL A 1 104 ? 2.426 -26.234 -21.062 1 98.81 104 VAL A O 1
ATOM 747 N N . LEU A 1 105 ? 3.939 -26.719 -19.5 1 98.88 105 LEU A N 1
ATOM 748 C CA . LEU A 1 105 ? 3.053 -26.484 -18.375 1 98.88 105 LEU A CA 1
ATOM 749 C C . LEU A 1 105 ? 3.32 -25.109 -17.75 1 98.88 105 LEU A C 1
ATOM 751 O O . LEU A 1 105 ? 4.477 -24.75 -17.516 1 98.88 105 LEU A O 1
ATOM 755 N N . VAL A 1 106 ? 2.279 -24.281 -17.547 1 98.94 106 VAL A N 1
ATOM 756 C CA . VAL A 1 106 ? 2.361 -23 -16.875 1 98.94 106 VAL A CA 1
ATOM 757 C C . VAL A 1 106 ? 1.504 -23.016 -15.609 1 98.94 106 VAL A C 1
ATOM 759 O O . VAL A 1 106 ? 0.274 -23 -15.68 1 98.94 106 VAL A O 1
ATOM 762 N N . ASP A 1 107 ? 2.123 -23.047 -14.492 1 98.94 107 ASP A N 1
ATOM 763 C CA . ASP A 1 107 ? 1.378 -23.016 -13.234 1 98.94 107 ASP A CA 1
ATOM 764 C C . ASP A 1 107 ? 1.158 -21.594 -12.766 1 98.94 107 ASP A C 1
ATOM 766 O O . ASP A 1 107 ? 2.098 -20.922 -12.32 1 98.94 107 ASP A O 1
ATOM 770 N N . THR A 1 108 ? -0.082 -21.141 -12.781 1 98.88 108 THR A N 1
ATOM 771 C CA . THR A 1 108 ? -0.402 -19.766 -12.398 1 98.88 108 THR A CA 1
ATOM 772 C C . THR A 1 108 ? -0.947 -19.703 -10.977 1 98.88 108 THR A C 1
ATOM 774 O O . THR A 1 108 ? -1.357 -18.641 -10.5 1 98.88 108 THR A O 1
ATOM 777 N N . THR A 1 109 ? -0.99 -20.844 -10.297 1 98.56 109 THR A N 1
ATOM 778 C CA . THR A 1 109 ? -1.404 -20.922 -8.898 1 98.56 109 THR A CA 1
ATOM 779 C C . THR A 1 109 ? -0.344 -20.312 -7.988 1 98.56 109 THR A C 1
ATOM 781 O O . THR A 1 109 ? 0.855 -20.484 -8.219 1 98.56 109 THR A O 1
ATOM 784 N N . SER A 1 110 ? -0.813 -19.531 -7.004 1 98 110 SER A N 1
ATOM 785 C CA . SER A 1 110 ? 0.113 -19.219 -5.922 1 98 110 SER A CA 1
ATOM 786 C C . SER A 1 110 ? 0.472 -20.453 -5.117 1 98 110 SER A C 1
ATOM 788 O O . SER A 1 110 ? -0.385 -21.047 -4.453 1 98 110 SER A O 1
ATOM 790 N N . SER A 1 111 ? 1.696 -20.875 -5.25 1 97.62 111 SER A N 1
ATOM 791 C CA . SER A 1 111 ? 2.133 -22.141 -4.688 1 97.62 111 SER A CA 1
ATOM 792 C C . SER A 1 111 ? 3.568 -22.062 -4.184 1 97.62 111 SER A C 1
ATOM 794 O O . SER A 1 111 ? 4.102 -20.969 -3.984 1 97.62 111 SER A O 1
ATOM 796 N N . ASP A 1 112 ? 4.148 -23.219 -3.912 1 97.06 112 ASP A N 1
ATOM 797 C CA . ASP A 1 112 ? 5.43 -23.297 -3.213 1 97.06 112 ASP A CA 1
ATOM 798 C C . ASP A 1 112 ? 6.594 -23.297 -4.199 1 97.06 112 ASP A C 1
ATOM 800 O O . ASP A 1 112 ? 6.594 -24.062 -5.168 1 97.06 112 ASP A O 1
ATOM 804 N N . PRO A 1 113 ? 7.645 -22.453 -3.9 1 97.19 113 PRO A N 1
ATOM 805 C CA . PRO A 1 113 ? 8.805 -22.406 -4.793 1 97.19 113 PRO A CA 1
ATOM 806 C C . PRO A 1 113 ? 9.492 -23.766 -4.949 1 97.19 113 PRO A C 1
ATOM 808 O O . PRO A 1 113 ? 9.93 -24.109 -6.043 1 97.19 113 PRO A O 1
ATOM 811 N N . ALA A 1 114 ? 9.594 -24.5 -3.893 1 96.75 114 ALA A N 1
ATOM 812 C CA . ALA A 1 114 ? 10.227 -25.812 -3.965 1 96.75 114 ALA A CA 1
ATOM 813 C C . ALA A 1 114 ? 9.438 -26.766 -4.867 1 96.75 114 ALA A C 1
ATOM 815 O O . ALA A 1 114 ? 10.023 -27.547 -5.621 1 96.75 114 ALA A O 1
ATOM 816 N N . LEU A 1 115 ? 8.156 -26.719 -4.742 1 97.81 115 LEU A N 1
ATOM 817 C CA . LEU A 1 115 ? 7.312 -27.531 -5.605 1 97.81 115 LEU A CA 1
ATOM 818 C C . LEU A 1 115 ? 7.477 -27.125 -7.066 1 97.81 115 LEU A C 1
ATOM 820 O O . LEU A 1 115 ? 7.496 -27.984 -7.953 1 97.81 115 LEU A O 1
ATOM 824 N N . ALA A 1 116 ? 7.566 -25.828 -7.328 1 98.38 116 ALA A N 1
ATOM 825 C CA . ALA A 1 116 ? 7.785 -25.359 -8.688 1 98.38 116 ALA A CA 1
ATOM 826 C C . ALA A 1 116 ? 9.078 -25.922 -9.273 1 98.38 116 ALA A C 1
ATOM 828 O O . ALA A 1 116 ? 9.117 -26.312 -10.445 1 98.38 116 ALA A O 1
ATOM 829 N N . ARG A 1 117 ? 10.125 -25.953 -8.484 1 98.19 117 ARG A N 1
ATOM 830 C CA . ARG A 1 117 ? 11.398 -26.516 -8.93 1 98.19 117 ARG A CA 1
ATOM 831 C C . ARG A 1 117 ? 11.266 -28.016 -9.203 1 98.19 117 ARG A C 1
ATOM 833 O O . ARG A 1 117 ? 11.805 -28.516 -10.195 1 98.19 117 ARG A O 1
ATOM 840 N N . GLU A 1 118 ? 10.586 -28.672 -8.312 1 98.12 118 GLU A N 1
ATOM 841 C CA . GLU A 1 118 ? 10.336 -30.109 -8.508 1 98.12 118 GLU A CA 1
ATOM 842 C C . GLU A 1 118 ? 9.586 -30.359 -9.812 1 98.12 118 GLU A C 1
ATOM 844 O O . GLU A 1 118 ? 9.945 -31.25 -10.57 1 98.12 118 GLU A O 1
ATOM 849 N N . ILE A 1 119 ? 8.594 -29.578 -10.047 1 98.75 119 ILE A N 1
ATOM 850 C CA . ILE A 1 119 ? 7.762 -29.719 -11.234 1 98.75 119 ILE A CA 1
ATOM 851 C C . ILE A 1 119 ? 8.594 -29.438 -12.484 1 98.75 119 ILE A C 1
ATOM 853 O O . ILE A 1 119 ? 8.492 -30.156 -13.484 1 98.75 119 ILE A O 1
ATOM 857 N N . ALA A 1 120 ? 9.398 -28.391 -12.445 1 98.81 120 ALA A N 1
ATOM 858 C CA . ALA A 1 120 ? 10.258 -28.062 -13.57 1 98.81 120 ALA A CA 1
ATOM 859 C C . ALA A 1 120 ? 11.188 -29.219 -13.922 1 98.81 120 ALA A C 1
ATOM 861 O O . ALA A 1 120 ? 11.352 -29.562 -15.094 1 98.81 120 ALA A O 1
ATOM 862 N N . ALA A 1 121 ? 11.773 -29.812 -12.914 1 98.75 121 ALA A N 1
ATOM 863 C CA . ALA A 1 121 ? 12.672 -30.953 -13.117 1 98.75 121 ALA A CA 1
ATOM 864 C C . ALA A 1 121 ? 11.922 -32.125 -13.695 1 98.75 121 ALA A C 1
ATOM 866 O O . ALA A 1 121 ? 12.406 -32.812 -14.617 1 98.75 121 ALA A O 1
ATOM 867 N N . ALA A 1 122 ? 10.758 -32.406 -13.156 1 98.81 122 ALA A N 1
ATOM 868 C CA . ALA A 1 122 ? 9.945 -33.531 -13.641 1 98.81 122 ALA A CA 1
ATOM 869 C C . ALA A 1 122 ? 9.555 -33.312 -15.102 1 98.81 122 ALA A C 1
ATOM 871 O O . ALA A 1 122 ? 9.578 -34.281 -15.891 1 98.81 122 ALA A O 1
ATOM 872 N N . ALA A 1 123 ? 9.18 -32.125 -15.453 1 98.81 123 ALA A N 1
ATOM 873 C CA . ALA A 1 123 ? 8.797 -31.828 -16.828 1 98.81 123 ALA A CA 1
ATOM 874 C C . ALA A 1 123 ? 9.969 -32.062 -17.781 1 98.81 123 ALA A C 1
ATOM 876 O O . ALA A 1 123 ? 9.812 -32.656 -18.828 1 98.81 123 ALA A O 1
ATOM 877 N N . ARG A 1 124 ? 11.133 -31.594 -17.375 1 98.5 124 ARG A N 1
ATOM 878 C CA . ARG A 1 124 ? 12.312 -31.734 -18.234 1 98.5 124 ARG A CA 1
ATOM 879 C C . ARG A 1 124 ? 12.641 -33.188 -18.469 1 98.5 124 ARG A C 1
ATOM 881 O O . ARG A 1 124 ? 13.062 -33.562 -19.562 1 98.5 124 ARG A O 1
ATOM 888 N N . SER A 1 125 ? 12.453 -33.969 -17.469 1 98.25 125 SER A N 1
ATOM 889 C CA . SER A 1 125 ? 12.75 -35.406 -17.578 1 98.25 125 SER A CA 1
ATOM 890 C C . SER A 1 125 ? 11.844 -36.062 -18.609 1 98.25 125 SER A C 1
ATOM 892 O O . SER A 1 125 ? 12.164 -37.156 -19.109 1 98.25 125 SER A O 1
ATOM 894 N N . LYS A 1 126 ? 10.789 -35.438 -19 1 96.94 126 LYS A N 1
ATOM 895 C CA . LYS A 1 126 ? 9.836 -36 -19.938 1 96.94 126 LYS A CA 1
ATOM 896 C C . LYS A 1 126 ? 9.914 -35.312 -21.297 1 96.94 126 LYS A C 1
ATOM 898 O O . LYS A 1 126 ? 9.039 -35.469 -22.141 1 96.94 126 LYS A O 1
ATOM 903 N N . GLY A 1 127 ? 10.914 -34.438 -21.391 1 97.5 127 GLY A N 1
ATOM 904 C CA . GLY A 1 127 ? 11.062 -33.688 -22.625 1 97.5 127 GLY A CA 1
ATOM 905 C C . GLY A 1 127 ? 10.078 -32.531 -22.734 1 97.5 127 GLY A C 1
ATOM 906 O O . GLY A 1 127 ? 9.805 -32.031 -23.844 1 97.5 127 GLY A O 1
ATOM 907 N N . CYS A 1 128 ? 9.508 -32.156 -21.625 1 98.5 128 CYS A N 1
ATOM 908 C CA . CYS A 1 128 ? 8.57 -31.031 -21.562 1 98.5 128 CYS A CA 1
ATOM 909 C C . CYS A 1 128 ? 9.172 -29.859 -20.797 1 98.5 128 CYS A C 1
ATOM 911 O O . CYS A 1 128 ? 10.359 -29.875 -20.469 1 98.5 128 CYS A O 1
ATOM 913 N N . TRP A 1 129 ? 8.391 -28.797 -20.672 1 98.75 129 TRP A N 1
ATOM 914 C CA . TRP A 1 129 ? 8.812 -27.609 -19.938 1 98.75 129 TRP A CA 1
ATOM 915 C C . TRP A 1 129 ? 7.773 -27.203 -18.906 1 98.75 129 TRP A C 1
ATOM 917 O O . TRP A 1 129 ? 6.59 -27.516 -19.047 1 98.75 129 TRP A O 1
ATOM 927 N N . ALA A 1 130 ? 8.227 -26.562 -17.844 1 98.94 130 ALA A N 1
ATOM 928 C CA . ALA A 1 130 ? 7.32 -26.016 -16.844 1 98.94 130 ALA A CA 1
ATOM 929 C C . ALA A 1 130 ? 7.762 -24.625 -16.391 1 98.94 130 ALA A C 1
ATOM 931 O O . ALA A 1 130 ? 8.945 -24.391 -16.141 1 98.94 130 ALA A O 1
ATOM 932 N N . ILE A 1 131 ? 6.816 -23.672 -16.359 1 98.94 131 ILE A N 1
ATOM 933 C CA . ILE A 1 131 ? 7.012 -22.312 -15.891 1 98.94 131 ILE A CA 1
ATOM 934 C C . ILE A 1 131 ? 6.086 -22.016 -14.719 1 98.94 131 ILE A C 1
ATOM 936 O O . ILE A 1 131 ? 4.879 -22.281 -14.789 1 98.94 131 ILE A O 1
ATOM 940 N N . ASP A 1 132 ? 6.633 -21.656 -13.562 1 98.94 132 ASP A N 1
ATOM 941 C CA . ASP A 1 132 ? 5.762 -21.078 -12.539 1 98.94 132 ASP A CA 1
ATOM 942 C C . ASP A 1 132 ? 5.492 -19.609 -12.805 1 98.94 132 ASP A C 1
ATOM 944 O O . ASP A 1 132 ? 6.426 -18.797 -12.844 1 98.94 132 ASP A O 1
ATOM 948 N N . ALA A 1 133 ? 4.18 -19.234 -12.922 1 98.88 133 ALA A N 1
ATOM 949 C CA . ALA A 1 133 ? 3.801 -17.891 -13.352 1 98.88 133 ALA A CA 1
ATOM 950 C C . ALA A 1 133 ? 2.584 -17.391 -12.57 1 98.88 133 ALA A C 1
ATOM 952 O O . ALA A 1 133 ? 1.593 -16.969 -13.172 1 98.88 133 ALA A O 1
ATOM 953 N N . PRO A 1 134 ? 2.705 -17.359 -11.219 1 98.81 134 PRO A N 1
ATOM 954 C CA . PRO A 1 134 ? 1.573 -16.828 -10.461 1 98.81 134 PRO A CA 1
ATOM 955 C C . PRO A 1 134 ? 1.257 -15.375 -10.828 1 98.81 134 PRO A C 1
ATOM 957 O O . PRO A 1 134 ? 2.043 -14.719 -11.516 1 98.81 134 PRO A O 1
ATOM 960 N N . VAL A 1 135 ? 0.023 -14.93 -10.391 1 98.69 135 VAL A N 1
ATOM 961 C CA . VAL A 1 135 ? -0.483 -13.672 -10.93 1 98.69 135 VAL A CA 1
ATOM 962 C C . VAL A 1 135 ? -0.927 -12.766 -9.781 1 98.69 135 VAL A C 1
ATOM 964 O O . VAL A 1 135 ? -1.129 -13.227 -8.656 1 98.69 135 VAL A O 1
ATOM 967 N N . SER A 1 136 ? -1.005 -11.5 -10.07 1 98.38 136 SER A N 1
ATOM 968 C CA . SER A 1 136 ? -1.521 -10.484 -9.164 1 98.38 136 SER A CA 1
ATOM 969 C C . SER A 1 136 ? -2.379 -9.461 -9.906 1 98.38 136 SER A C 1
ATOM 971 O O . SER A 1 136 ? -2.094 -9.125 -11.055 1 98.38 136 SER A O 1
ATOM 973 N N . GLY A 1 137 ? -3.4 -8.961 -9.273 1 96.38 137 GLY A N 1
ATOM 974 C CA . GLY A 1 137 ? -4.312 -7.992 -9.859 1 96.38 137 GLY A CA 1
ATOM 975 C C . GLY A 1 137 ? -5.766 -8.258 -9.516 1 96.38 137 GLY A C 1
ATOM 976 O O . GLY A 1 137 ? -6.645 -7.453 -9.844 1 96.38 137 GLY A O 1
ATOM 977 N N . GLY A 1 138 ? -5.965 -9.375 -8.867 1 93.19 138 GLY A N 1
ATOM 978 C CA . GLY A 1 138 ? -7.305 -9.719 -8.406 1 93.19 138 GLY A CA 1
ATOM 979 C C . GLY A 1 138 ? -8.242 -10.094 -9.539 1 93.19 138 GLY A C 1
ATOM 980 O O . GLY A 1 138 ? -7.816 -10.273 -10.68 1 93.19 138 GLY A O 1
ATOM 981 N N . ASP A 1 139 ? -9.492 -10.273 -9.133 1 94.19 139 ASP A N 1
ATOM 982 C CA . ASP A 1 139 ? -10.523 -10.695 -10.086 1 94.19 139 ASP A CA 1
ATOM 983 C C . ASP A 1 139 ? -10.742 -9.633 -11.156 1 94.19 139 ASP A C 1
ATOM 985 O O . ASP A 1 139 ? -11.008 -9.953 -12.312 1 94.19 139 ASP A O 1
ATOM 989 N N . VAL A 1 140 ? -10.562 -8.398 -10.789 1 92.38 140 VAL A N 1
ATOM 990 C CA . VAL A 1 140 ? -10.695 -7.312 -11.75 1 92.38 140 VAL A CA 1
ATOM 991 C C . VAL A 1 140 ? -9.578 -7.395 -12.789 1 92.38 140 VAL A C 1
ATOM 993 O O . VAL A 1 140 ? -9.836 -7.324 -13.992 1 92.38 140 VAL A O 1
ATOM 996 N N . GLY A 1 141 ? -8.367 -7.582 -12.297 1 94.94 141 GLY A N 1
ATOM 997 C CA . GLY A 1 141 ? -7.25 -7.738 -13.219 1 94.94 141 GLY A CA 1
ATOM 998 C C . GLY A 1 141 ? -7.41 -8.93 -14.148 1 94.94 141 GLY A C 1
ATOM 999 O O . GLY A 1 141 ? -7.074 -8.844 -15.336 1 94.94 141 GLY A O 1
ATOM 1000 N N . ALA A 1 142 ? -7.902 -10 -13.648 1 96.56 142 ALA A N 1
ATOM 1001 C CA . ALA A 1 142 ? -8.109 -11.203 -14.453 1 96.56 142 ALA A CA 1
ATOM 1002 C C . ALA A 1 142 ? -9.141 -10.969 -15.547 1 96.56 142 ALA A C 1
ATOM 1004 O O . ALA A 1 142 ? -8.938 -11.352 -16.703 1 96.56 142 ALA A O 1
ATOM 1005 N N . ARG A 1 143 ? -10.242 -10.328 -15.203 1 95.62 143 ARG A N 1
ATOM 1006 C CA . ARG A 1 143 ? -11.32 -10.07 -16.156 1 95.62 143 ARG A CA 1
ATOM 1007 C C . ARG A 1 143 ? -10.883 -9.102 -17.25 1 95.62 143 ARG A C 1
ATOM 1009 O O . ARG A 1 143 ? -11.281 -9.242 -18.406 1 95.62 143 ARG A O 1
ATOM 1016 N N . GLU A 1 144 ? -10 -8.156 -16.859 1 96.19 144 GLU A N 1
ATOM 1017 C CA . GLU A 1 144 ? -9.656 -7.074 -17.781 1 96.19 144 GLU A CA 1
ATOM 1018 C C . GLU A 1 144 ? -8.352 -7.367 -18.516 1 96.19 144 GLU A C 1
ATOM 1020 O O . GLU A 1 144 ? -7.961 -6.625 -19.422 1 96.19 144 GLU A O 1
ATOM 1025 N N . GLY A 1 145 ? -7.703 -8.422 -18.203 1 97.62 145 GLY A N 1
ATOM 1026 C CA . GLY A 1 145 ? -6.445 -8.766 -18.844 1 97.62 145 GLY A CA 1
ATOM 1027 C C . GLY A 1 145 ? -5.305 -7.844 -18.453 1 97.62 145 GLY A C 1
ATOM 1028 O O . GLY A 1 145 ? -4.48 -7.477 -19.281 1 97.62 145 GLY A O 1
ATOM 1029 N N . ARG A 1 146 ? -5.305 -7.457 -17.141 1 96.81 146 ARG A N 1
ATOM 1030 C CA . ARG A 1 146 ? -4.309 -6.512 -16.656 1 96.81 146 ARG A CA 1
ATOM 1031 C C . ARG A 1 146 ? -3.537 -7.094 -15.469 1 96.81 146 ARG A C 1
ATOM 1033 O O . ARG A 1 146 ? -3.211 -6.379 -14.523 1 96.81 146 ARG A O 1
ATOM 1040 N N . LEU A 1 147 ? -3.299 -8.375 -15.477 1 98.31 147 LEU A N 1
ATOM 1041 C CA . LEU A 1 147 ? -2.609 -9.031 -14.375 1 98.31 147 LEU A CA 1
ATOM 1042 C C . LEU A 1 147 ? -1.106 -8.789 -14.445 1 98.31 147 LEU A C 1
ATOM 1044 O O . LEU A 1 147 ? -0.542 -8.688 -15.539 1 98.31 147 LEU A O 1
ATOM 1048 N N . ALA A 1 148 ? -0.515 -8.633 -13.312 1 98.69 148 ALA A N 1
ATOM 1049 C CA . ALA A 1 148 ? 0.922 -8.875 -13.211 1 98.69 148 ALA A CA 1
ATOM 1050 C C . ALA A 1 148 ? 1.228 -10.367 -13.148 1 98.69 148 ALA A C 1
ATOM 1052 O O . ALA A 1 148 ? 0.683 -11.086 -12.305 1 98.69 148 ALA A O 1
ATOM 1053 N N . ILE A 1 149 ? 2.035 -10.859 -14.047 1 98.88 149 ILE A N 1
ATOM 1054 C CA . ILE A 1 149 ? 2.402 -12.273 -14.117 1 98.88 149 ILE A CA 1
ATOM 1055 C C . ILE A 1 149 ? 3.881 -12.438 -13.773 1 98.88 149 ILE A C 1
ATOM 1057 O O . ILE A 1 149 ? 4.742 -11.844 -14.422 1 98.88 149 ILE A O 1
ATOM 1061 N N . PHE A 1 150 ? 4.203 -13.164 -12.688 1 98.88 150 PHE A N 1
ATOM 1062 C CA . PHE A 1 150 ? 5.57 -13.453 -12.273 1 98.88 150 PHE A CA 1
ATOM 1063 C C . PHE A 1 150 ? 6.051 -14.773 -12.859 1 98.88 150 PHE A C 1
ATOM 1065 O O . PHE A 1 150 ? 5.625 -15.844 -12.422 1 98.88 150 PHE A O 1
ATOM 1072 N N . ALA A 1 151 ? 6.969 -14.695 -13.781 1 98.88 151 ALA A N 1
ATOM 1073 C CA . ALA A 1 151 ? 7.324 -15.922 -14.484 1 98.88 151 ALA A CA 1
ATOM 1074 C C . ALA A 1 151 ? 8.727 -16.375 -14.109 1 98.88 151 ALA A C 1
ATOM 1076 O O . ALA A 1 151 ? 9.703 -15.641 -14.273 1 98.88 151 ALA A O 1
ATOM 1077 N N . GLY A 1 152 ? 8.828 -17.547 -13.547 1 98.88 152 GLY A N 1
ATOM 1078 C CA . GLY A 1 152 ? 10.102 -18.188 -13.25 1 98.88 152 GLY A CA 1
ATOM 1079 C C . GLY A 1 152 ? 10.352 -19.438 -14.086 1 98.88 152 GLY A C 1
ATOM 1080 O O . GLY A 1 152 ? 9.461 -20.281 -14.234 1 98.88 152 GLY A O 1
ATOM 1081 N N . GLY A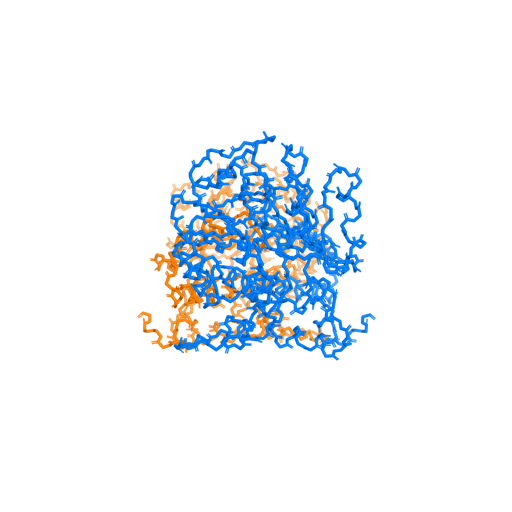 1 153 ? 11.531 -19.656 -14.609 1 98.75 153 GLY A N 1
ATOM 1082 C CA . GLY A 1 153 ? 11.891 -20.766 -15.461 1 98.75 153 GLY A CA 1
ATOM 1083 C C . GLY A 1 153 ? 12.766 -20.375 -16.625 1 98.75 153 GLY A C 1
ATOM 1084 O O . GLY A 1 153 ? 13.461 -19.359 -16.578 1 98.75 153 GLY A O 1
ATOM 1085 N N . ASP A 1 154 ? 12.75 -21.188 -17.703 1 98.69 154 ASP A N 1
ATOM 1086 C CA . ASP A 1 154 ? 13.594 -20.953 -18.875 1 98.69 154 ASP A CA 1
ATOM 1087 C C . ASP A 1 154 ? 13.188 -19.688 -19.609 1 98.69 154 ASP A C 1
ATOM 1089 O O . ASP A 1 154 ? 12.023 -19.516 -19.984 1 98.69 154 ASP A O 1
ATOM 1093 N N . GLU A 1 155 ? 14.148 -18.875 -19.844 1 98.31 155 GLU A N 1
ATOM 1094 C CA . GLU A 1 155 ? 13.906 -17.562 -20.422 1 98.31 155 GLU A CA 1
ATOM 1095 C C . GLU A 1 155 ? 13.305 -17.672 -21.812 1 98.31 155 GLU A C 1
ATOM 1097 O O . GLU A 1 155 ? 12.406 -16.906 -22.172 1 98.31 155 GLU A O 1
ATOM 1102 N N . LYS A 1 156 ? 13.758 -18.531 -22.562 1 98.62 156 LYS A N 1
ATOM 1103 C CA . LYS A 1 156 ? 13.289 -18.672 -23.938 1 98.62 156 LYS A CA 1
ATOM 1104 C C . LYS A 1 156 ? 11.852 -19.172 -23.984 1 98.62 156 LYS A C 1
ATOM 1106 O O . LYS A 1 156 ? 11.07 -18.781 -24.844 1 98.62 156 LYS A O 1
ATOM 1111 N N . VAL A 1 157 ? 11.547 -20.062 -23.062 1 98.81 157 VAL A N 1
ATOM 1112 C CA . VAL A 1 157 ? 10.188 -20.594 -22.984 1 98.81 157 VAL A CA 1
ATOM 1113 C C . VAL A 1 157 ? 9.234 -19.484 -22.547 1 98.81 157 VAL A C 1
ATOM 1115 O O . VAL A 1 157 ? 8.125 -19.375 -23.078 1 98.81 157 VAL A O 1
ATOM 1118 N N . ILE A 1 158 ? 9.664 -18.656 -21.594 1 98.88 158 ILE A N 1
ATOM 1119 C CA . ILE A 1 158 ? 8.852 -17.547 -21.125 1 98.88 158 ILE A CA 1
ATOM 1120 C C . ILE A 1 158 ? 8.586 -16.578 -22.281 1 98.88 158 ILE A C 1
ATOM 1122 O O . ILE A 1 158 ? 7.453 -16.141 -22.484 1 98.88 158 ILE A O 1
ATOM 1126 N N . GLU A 1 159 ? 9.602 -16.312 -23.031 1 98.56 159 GLU A N 1
ATOM 1127 C CA . GLU A 1 159 ? 9.445 -15.453 -24.203 1 98.56 159 GLU A CA 1
ATOM 1128 C C . GLU A 1 159 ? 8.5 -16.062 -25.219 1 98.56 159 GLU A C 1
ATOM 1130 O O . GLU A 1 159 ? 7.668 -15.367 -25.812 1 98.56 159 GLU A O 1
ATOM 1135 N N . TRP A 1 160 ? 8.648 -17.344 -25.422 1 98.5 160 TRP A N 1
ATOM 1136 C CA . TRP A 1 160 ? 7.812 -18.078 -26.359 1 98.5 160 TRP A CA 1
ATOM 1137 C C . TRP A 1 160 ? 6.344 -18 -25.953 1 98.5 160 TRP A C 1
ATOM 1139 O O . TRP A 1 160 ? 5.457 -17.953 -26.812 1 98.5 160 TRP A O 1
ATOM 1149 N N . LEU A 1 161 ? 6.051 -17.859 -24.688 1 98.75 161 LEU A N 1
ATOM 1150 C CA . LEU A 1 161 ? 4.699 -17.859 -24.141 1 98.75 161 LEU A CA 1
ATOM 1151 C C . LEU A 1 161 ? 4.074 -16.469 -24.25 1 98.75 161 LEU A C 1
ATOM 1153 O O . LEU A 1 161 ? 2.893 -16.297 -23.938 1 98.75 161 LEU A O 1
ATOM 1157 N N . SER A 1 162 ? 4.75 -15.422 -24.703 1 98.5 162 SER A N 1
ATOM 1158 C CA . SER A 1 162 ? 4.359 -14.023 -24.656 1 98.5 162 SER A CA 1
ATOM 1159 C C . SER A 1 162 ? 2.99 -13.805 -25.281 1 98.5 162 SER A C 1
ATOM 1161 O O . SER A 1 162 ? 2.164 -13.062 -24.75 1 98.5 162 SER A O 1
ATOM 1163 N N . PRO A 1 163 ? 2.646 -14.477 -26.422 1 98.38 163 PRO A N 1
ATOM 1164 C CA . PRO A 1 163 ? 1.348 -14.203 -27.031 1 98.38 163 PRO A CA 1
ATOM 1165 C C . PRO A 1 163 ? 0.174 -14.57 -26.125 1 98.38 163 PRO A C 1
ATOM 1167 O O . PRO A 1 163 ? -0.871 -13.922 -26.172 1 98.38 163 PRO A O 1
ATOM 1170 N N . VAL A 1 164 ? 0.339 -15.617 -25.328 1 98.5 164 VAL A N 1
ATOM 1171 C CA . VAL A 1 164 ? -0.76 -16.016 -24.453 1 98.5 164 VAL A CA 1
ATOM 1172 C C . VAL A 1 164 ? -0.71 -15.211 -23.156 1 98.5 164 VAL A C 1
ATOM 1174 O O . VAL A 1 164 ? -1.751 -14.852 -22.609 1 98.5 164 VAL A O 1
ATOM 1177 N N . PHE A 1 165 ? 0.514 -14.883 -22.656 1 98.81 165 PHE A N 1
ATOM 1178 C CA . PHE A 1 165 ? 0.642 -14.039 -21.469 1 98.81 165 PHE A CA 1
ATOM 1179 C C . PHE A 1 165 ? 0.009 -12.672 -21.719 1 98.81 165 PHE A C 1
ATOM 1181 O O . PHE A 1 165 ? -0.685 -12.141 -20.844 1 98.81 165 PHE A O 1
ATOM 1188 N N . GLU A 1 166 ? 0.147 -12.102 -22.891 1 98.44 166 GLU A N 1
ATOM 1189 C CA . GLU A 1 166 ? -0.3 -10.742 -23.203 1 98.44 166 GLU A CA 1
ATOM 1190 C C . GLU A 1 166 ? -1.823 -10.648 -23.188 1 98.44 166 GLU A C 1
ATOM 1192 O O . GLU A 1 166 ? -2.381 -9.57 -22.984 1 98.44 166 GLU A O 1
ATOM 1197 N N . ILE A 1 167 ? -2.492 -11.781 -23.391 1 98.56 167 ILE A N 1
ATOM 1198 C CA . ILE A 1 167 ? -3.949 -11.828 -23.328 1 98.56 167 ILE A CA 1
ATOM 1199 C C . ILE A 1 167 ? -4.418 -11.617 -21.891 1 98.56 167 ILE A C 1
ATOM 1201 O O . ILE A 1 167 ? -5.48 -11.031 -21.656 1 98.56 167 ILE A O 1
ATOM 1205 N N . MET A 1 168 ? -3.582 -11.992 -20.906 1 98.38 168 MET A N 1
ATOM 1206 C CA . MET A 1 168 ? -3.998 -12.047 -19.516 1 98.38 168 MET A CA 1
ATOM 1207 C C . MET A 1 168 ? -3.363 -10.914 -18.703 1 98.38 168 MET A C 1
ATOM 1209 O O . MET A 1 168 ? -3.834 -10.578 -17.625 1 98.38 168 MET A O 1
ATOM 1213 N N . GLY A 1 169 ? -2.266 -10.445 -19.172 1 98.19 169 GLY A N 1
ATOM 1214 C CA . GLY A 1 169 ? -1.542 -9.422 -18.438 1 98.19 169 GLY A CA 1
ATOM 1215 C C . GLY A 1 169 ? -0.105 -9.258 -18.906 1 98.19 169 GLY A C 1
ATOM 1216 O O . GLY A 1 169 ? 0.214 -9.523 -20.062 1 98.19 169 GLY A O 1
ATOM 1217 N N . LYS A 1 170 ? 0.71 -8.75 -18.047 1 98.31 170 LYS A N 1
ATOM 1218 C CA . LYS A 1 170 ? 2.119 -8.508 -18.344 1 98.31 170 LYS A CA 1
ATOM 1219 C C . LYS A 1 170 ? 3.016 -9.469 -17.562 1 98.31 170 LYS A C 1
ATOM 1221 O O . LYS A 1 170 ? 3.027 -9.445 -16.328 1 98.31 170 LYS A O 1
ATOM 1226 N N . ALA A 1 171 ? 3.775 -10.25 -18.281 1 98.56 171 ALA A N 1
ATOM 1227 C CA . ALA A 1 171 ? 4.695 -11.195 -17.656 1 98.56 171 ALA A CA 1
ATOM 1228 C C . ALA A 1 171 ? 6.07 -10.562 -17.453 1 98.56 171 ALA A C 1
ATOM 1230 O O . ALA A 1 171 ? 6.57 -9.852 -18.328 1 98.56 171 ALA A O 1
ATOM 1231 N N . THR A 1 172 ? 6.602 -10.695 -16.281 1 98.69 172 THR A N 1
ATOM 1232 C CA . THR A 1 172 ? 7.984 -10.344 -15.984 1 98.69 172 THR A CA 1
ATOM 1233 C C . THR A 1 172 ? 8.805 -11.586 -15.672 1 98.69 172 THR A C 1
ATOM 1235 O O . THR A 1 172 ? 8.398 -12.414 -14.859 1 98.69 172 THR A O 1
ATOM 1238 N N . ARG A 1 173 ? 9.906 -11.766 -16.359 1 98.69 173 ARG A N 1
ATOM 1239 C CA . ARG A 1 173 ? 10.812 -12.859 -16.047 1 98.69 173 ARG A CA 1
ATOM 1240 C C . ARG A 1 173 ? 11.5 -12.625 -14.703 1 98.69 173 ARG A C 1
ATOM 1242 O O . ARG A 1 173 ? 12.234 -11.641 -14.539 1 98.69 173 ARG A O 1
ATOM 1249 N N . MET A 1 174 ? 11.367 -13.547 -13.781 1 98.62 174 MET A N 1
ATOM 1250 C CA . MET A 1 174 ? 11.812 -13.312 -12.414 1 98.62 174 MET A CA 1
ATOM 1251 C C . MET A 1 174 ? 13.094 -14.078 -12.109 1 98.62 174 MET A C 1
ATOM 1253 O O . MET A 1 174 ? 13.766 -13.805 -11.117 1 98.62 174 MET A O 1
ATOM 1257 N N . GLY A 1 175 ? 13.383 -15.062 -12.898 1 98.5 175 GLY A N 1
ATOM 1258 C CA . GLY A 1 175 ? 14.523 -15.93 -12.656 1 98.5 175 GLY A CA 1
ATOM 1259 C C . GLY A 1 175 ? 14.258 -17.375 -12.984 1 98.5 175 GLY A C 1
ATOM 1260 O O . GLY A 1 175 ? 13.445 -17.688 -13.867 1 98.5 175 GLY A O 1
ATOM 1261 N N . GLU A 1 176 ? 14.953 -18.297 -12.375 1 98.44 176 GLU A N 1
ATOM 1262 C CA . GLU A 1 176 ? 14.836 -19.719 -12.625 1 98.44 176 GLU A CA 1
ATOM 1263 C C . GLU A 1 176 ? 13.562 -20.281 -12 1 98.44 176 GLU A C 1
ATOM 1265 O O . GLU A 1 176 ? 12.789 -19.562 -11.375 1 98.44 176 GLU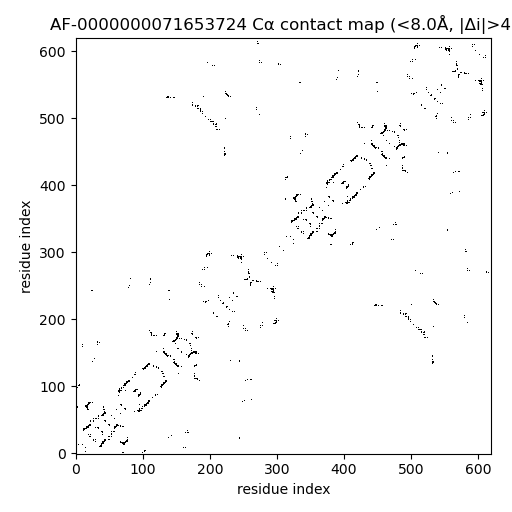 A O 1
ATOM 1270 N N . ALA A 1 177 ? 13.375 -21.578 -12.195 1 98.69 177 ALA A N 1
ATOM 1271 C CA . ALA A 1 177 ? 12.203 -22.25 -11.617 1 98.69 177 ALA A CA 1
ATOM 1272 C C . ALA A 1 177 ? 12.094 -21.969 -10.125 1 98.69 177 ALA A C 1
ATOM 1274 O O . ALA A 1 177 ? 13.086 -22.047 -9.398 1 98.69 177 ALA A O 1
ATOM 1275 N N . GLY A 1 178 ? 10.93 -21.609 -9.703 1 98.25 178 GLY A N 1
ATOM 1276 C CA . GLY A 1 178 ? 10.688 -21.266 -8.312 1 98.25 178 GLY A CA 1
ATOM 1277 C C . GLY A 1 178 ? 10.656 -19.781 -8.062 1 98.25 178 GLY A C 1
ATOM 1278 O O . GLY A 1 178 ? 10.039 -19.312 -7.105 1 98.25 178 GLY A O 1
ATOM 1279 N N . SER A 1 179 ? 11.266 -18.984 -8.914 1 98.75 179 SER A N 1
ATOM 1280 C CA . SER A 1 179 ? 11.359 -17.547 -8.711 1 98.75 179 SER A CA 1
ATOM 1281 C C . SER A 1 179 ? 10.008 -16.859 -8.906 1 98.75 179 SER A C 1
ATOM 1283 O O . SER A 1 179 ? 9.711 -15.852 -8.273 1 98.75 179 SER A O 1
ATOM 1285 N N . GLY A 1 180 ? 9.188 -17.391 -9.805 1 98.81 180 GLY A N 1
ATOM 1286 C CA . GLY A 1 180 ? 7.836 -16.875 -9.914 1 98.81 180 GLY A CA 1
ATOM 1287 C C . GLY A 1 180 ? 7.051 -16.969 -8.617 1 98.81 180 GLY A C 1
ATOM 1288 O O . GLY A 1 180 ? 6.422 -16 -8.188 1 98.81 180 GLY A O 1
ATOM 1289 N N . GLN A 1 181 ? 7.141 -18.125 -8.039 1 98.62 181 GLN A N 1
ATOM 1290 C CA . GLN A 1 181 ? 6.43 -18.375 -6.789 1 98.62 181 GLN A CA 1
ATOM 1291 C C . GLN A 1 181 ? 7.004 -17.531 -5.656 1 98.62 181 GLN A C 1
ATOM 1293 O O . GLN A 1 181 ? 6.254 -16.953 -4.859 1 98.62 181 GLN A O 1
ATOM 1298 N N . SER A 1 182 ? 8.352 -17.438 -5.559 1 98.25 182 SER A N 1
ATOM 1299 C CA . SER A 1 182 ? 8.961 -16.562 -4.555 1 98.25 182 SER A CA 1
ATOM 1300 C C . SER A 1 182 ? 8.5 -15.117 -4.723 1 98.25 182 SER A C 1
ATOM 1302 O O . SER A 1 182 ? 8.234 -14.43 -3.736 1 98.25 182 SER A O 1
ATOM 1304 N N . SER A 1 183 ? 8.375 -14.703 -5.969 1 98.69 183 SER A N 1
ATOM 1305 C CA . SER A 1 183 ? 7.926 -13.344 -6.258 1 98.69 183 SER A CA 1
ATOM 1306 C C . SER A 1 183 ? 6.48 -13.133 -5.824 1 98.69 183 SER A C 1
ATOM 1308 O O . SER A 1 183 ? 6.129 -12.078 -5.301 1 98.69 183 SER A O 1
ATOM 1310 N N . LYS A 1 184 ? 5.645 -14.117 -6.059 1 98.81 184 LYS A N 1
ATOM 1311 C CA . LYS A 1 184 ? 4.242 -14.031 -5.656 1 98.81 184 LYS A CA 1
ATOM 1312 C C . LYS A 1 184 ? 4.109 -13.945 -4.137 1 98.81 184 LYS A C 1
ATOM 1314 O O . LYS A 1 184 ? 3.279 -13.195 -3.621 1 98.81 184 LYS A O 1
ATOM 1319 N N . ILE A 1 185 ? 4.887 -14.758 -3.436 1 98.38 185 ILE A N 1
ATOM 1320 C CA . ILE A 1 185 ? 4.871 -14.703 -1.978 1 98.38 185 ILE A CA 1
ATOM 1321 C C . ILE A 1 185 ? 5.242 -13.297 -1.511 1 98.38 185 ILE A C 1
ATOM 1323 O O . ILE A 1 185 ? 4.551 -12.711 -0.676 1 98.38 185 ILE A O 1
ATOM 1327 N N . ALA A 1 186 ? 6.336 -12.734 -2.037 1 98.75 186 ALA A N 1
ATOM 1328 C CA . ALA A 1 186 ? 6.746 -11.375 -1.699 1 98.75 186 ALA A CA 1
ATOM 1329 C C . ALA A 1 186 ? 5.641 -10.375 -2.021 1 98.75 186 ALA A C 1
ATOM 1331 O O . ALA A 1 186 ? 5.387 -9.445 -1.245 1 98.75 186 ALA A O 1
ATOM 1332 N N . ASN A 1 187 ? 5.016 -10.539 -3.188 1 98.81 187 ASN A N 1
ATOM 1333 C CA . ASN A 1 187 ? 3.875 -9.727 -3.582 1 98.81 187 ASN A CA 1
ATOM 1334 C C . ASN A 1 187 ? 2.762 -9.773 -2.541 1 98.81 187 ASN A C 1
ATOM 1336 O O . ASN A 1 187 ? 2.182 -8.742 -2.195 1 98.81 187 ASN A O 1
ATOM 1340 N N . GLN A 1 188 ? 2.441 -10.938 -2.059 1 98.81 188 GLN A N 1
ATOM 1341 C CA . GLN A 1 188 ? 1.342 -11.109 -1.115 1 98.81 188 GLN A CA 1
ATOM 1342 C C . GLN A 1 188 ? 1.678 -10.5 0.241 1 98.81 188 GLN A C 1
ATOM 1344 O O . GLN A 1 188 ? 0.787 -10.039 0.958 1 98.81 188 GLN A O 1
ATOM 1349 N N . ILE A 1 189 ? 2.975 -10.5 0.609 1 98.88 189 ILE A N 1
ATOM 1350 C CA . ILE A 1 189 ? 3.41 -9.789 1.807 1 98.88 189 ILE A CA 1
ATOM 1351 C C . ILE A 1 189 ? 3.027 -8.312 1.698 1 98.88 189 ILE A C 1
ATOM 1353 O O . ILE A 1 189 ? 2.477 -7.738 2.641 1 98.88 189 ILE A O 1
ATOM 1357 N N . VAL A 1 190 ? 3.223 -7.707 0.541 1 98.94 190 VAL A N 1
ATOM 1358 C CA . VAL A 1 190 ? 2.898 -6.301 0.303 1 98.94 190 VAL A CA 1
ATOM 1359 C C . VAL A 1 190 ? 1.383 -6.117 0.306 1 98.94 190 VAL A C 1
ATOM 1361 O O . VAL A 1 190 ? 0.864 -5.211 0.964 1 98.94 190 VAL A O 1
ATOM 1364 N N . VAL A 1 191 ? 0.653 -6.977 -0.378 1 98.88 191 VAL A N 1
ATOM 1365 C CA . VAL A 1 191 ? -0.798 -6.859 -0.481 1 98.88 191 VAL A CA 1
ATOM 1366 C C . VAL A 1 191 ? -1.424 -6.953 0.909 1 98.88 191 VAL A C 1
ATOM 1368 O O . VAL A 1 191 ? -2.312 -6.168 1.25 1 98.88 191 VAL A O 1
ATOM 1371 N N . ALA A 1 192 ? -0.938 -7.898 1.696 1 98.94 192 ALA A N 1
ATOM 1372 C CA . ALA A 1 192 ? -1.471 -8.094 3.041 1 98.94 192 ALA A CA 1
ATOM 1373 C C . ALA A 1 192 ? -1.282 -6.848 3.896 1 98.94 192 ALA A C 1
ATOM 1375 O O . ALA A 1 192 ? -2.199 -6.434 4.609 1 98.94 192 ALA A O 1
ATOM 1376 N N . ALA A 1 193 ? -0.106 -6.293 3.816 1 98.94 193 ALA A N 1
ATOM 1377 C CA . ALA A 1 193 ? 0.177 -5.082 4.586 1 98.94 193 ALA A CA 1
ATOM 1378 C C . ALA A 1 193 ? -0.719 -3.93 4.141 1 98.94 193 ALA A C 1
ATOM 1380 O O . ALA A 1 193 ? -1.218 -3.168 4.973 1 98.94 193 ALA A O 1
ATOM 1381 N N . ASN A 1 194 ? -0.891 -3.775 2.852 1 98.81 194 ASN A N 1
ATOM 1382 C CA . ASN A 1 194 ? -1.761 -2.727 2.328 1 98.81 194 ASN A CA 1
ATOM 1383 C C . ASN A 1 194 ? -3.201 -2.906 2.797 1 98.81 194 ASN A C 1
ATOM 1385 O O . ASN A 1 194 ? -3.871 -1.933 3.146 1 98.81 194 ASN A O 1
ATOM 1389 N N . LEU A 1 195 ? -3.678 -4.145 2.807 1 98.88 195 LEU A N 1
ATOM 1390 C CA . LEU A 1 195 ? -5.031 -4.434 3.266 1 98.88 195 LEU A CA 1
ATOM 1391 C C . LEU A 1 195 ? -5.184 -4.113 4.75 1 98.88 195 LEU A C 1
ATOM 1393 O O . LEU A 1 195 ? -6.199 -3.547 5.164 1 98.88 195 LEU A O 1
ATOM 1397 N N . LEU A 1 196 ? -4.184 -4.523 5.477 1 98.94 196 LEU A N 1
ATOM 1398 C CA . LEU A 1 196 ? -4.219 -4.242 6.906 1 98.94 196 LEU A CA 1
ATOM 1399 C C . LEU A 1 196 ? -4.242 -2.742 7.168 1 98.94 196 LEU A C 1
ATOM 1401 O O . LEU A 1 196 ? -5.055 -2.26 7.961 1 98.94 196 LEU A O 1
ATOM 1405 N N . GLY A 1 197 ? -3.334 -2.01 6.48 1 98.94 197 GLY A N 1
ATOM 1406 C CA . GLY A 1 197 ? -3.293 -0.564 6.633 1 98.94 197 GLY A CA 1
ATOM 1407 C C . GLY A 1 197 ? -4.613 0.108 6.309 1 98.94 197 GLY A C 1
ATOM 1408 O O . GLY A 1 197 ? -5.09 0.954 7.066 1 98.94 197 GLY A O 1
ATOM 1409 N N . LEU A 1 198 ? -5.223 -0.257 5.184 1 98.88 198 LEU A N 1
ATOM 1410 C CA . LEU A 1 198 ? -6.496 0.332 4.789 1 98.88 198 LEU A CA 1
ATOM 1411 C C . LEU A 1 198 ? -7.598 -0.032 5.777 1 98.88 198 LEU A C 1
ATOM 1413 O O . LEU A 1 198 ? -8.43 0.807 6.121 1 98.88 198 LEU A O 1
ATOM 1417 N N . SER A 1 199 ? -7.621 -1.3 6.23 1 98.88 199 SER A N 1
ATOM 1418 C CA . SER A 1 199 ? -8.609 -1.746 7.203 1 98.88 199 SER A CA 1
ATOM 1419 C C . SER A 1 199 ? -8.547 -0.916 8.477 1 98.88 199 SER A C 1
ATOM 1421 O O . SER A 1 199 ? -9.57 -0.427 8.961 1 98.88 199 SER A O 1
ATOM 1423 N N . GLU A 1 200 ? -7.352 -0.779 8.984 1 98.88 200 GLU A N 1
ATOM 1424 C CA . GLU A 1 200 ? -7.172 -0.024 10.219 1 98.88 200 GLU A CA 1
ATOM 1425 C C . GLU A 1 200 ? -7.508 1.451 10.016 1 98.88 200 GLU A C 1
ATOM 1427 O O . GLU A 1 200 ? -8.109 2.08 10.891 1 98.88 200 GLU A O 1
ATOM 1432 N N . ALA A 1 201 ? -7.121 1.999 8.883 1 98.88 201 ALA A N 1
ATOM 1433 C CA . ALA A 1 201 ? -7.402 3.402 8.594 1 98.88 201 ALA A CA 1
ATOM 1434 C C . ALA A 1 201 ? -8.906 3.656 8.531 1 98.88 201 ALA A C 1
ATOM 1436 O O . ALA A 1 201 ? -9.383 4.695 8.992 1 98.88 201 ALA A O 1
ATOM 1437 N N . LEU A 1 202 ? -9.664 2.727 7.934 1 98.69 202 LEU A N 1
ATOM 1438 C CA . LEU A 1 202 ? -11.109 2.891 7.828 1 98.69 202 LEU A CA 1
ATOM 1439 C C . LEU A 1 202 ? -11.766 2.83 9.203 1 98.69 202 LEU A C 1
ATOM 1441 O O . LEU A 1 202 ? -12.695 3.586 9.477 1 98.69 202 LEU A O 1
ATOM 1445 N N . VAL A 1 203 ? -11.297 1.902 10.047 1 98.31 203 VAL A N 1
ATOM 1446 C CA . VAL A 1 203 ? -11.844 1.813 11.398 1 98.31 203 VAL A CA 1
ATOM 1447 C C . VAL A 1 203 ? -11.516 3.088 12.172 1 98.31 203 VAL A C 1
ATOM 1449 O O . VAL A 1 203 ? -12.375 3.639 12.867 1 98.31 203 VAL A O 1
ATOM 1452 N N . PHE A 1 204 ? -10.297 3.602 12.023 1 98.25 204 PHE A N 1
ATOM 1453 C CA . PHE A 1 204 ? -9.922 4.863 12.648 1 98.25 204 PHE A CA 1
ATOM 1454 C C . PHE A 1 204 ? -10.789 6.004 12.141 1 98.25 204 PHE A C 1
ATOM 1456 O O . PHE A 1 204 ? -11.25 6.836 12.922 1 98.25 204 PHE A O 1
ATOM 1463 N N . ALA A 1 205 ? -10.914 6.062 10.812 1 97.88 205 ALA A N 1
ATOM 1464 C CA . ALA A 1 205 ? -11.695 7.125 10.188 1 97.88 205 ALA A CA 1
ATOM 1465 C C . ALA A 1 205 ? -13.125 7.152 10.719 1 97.88 205 ALA A C 1
ATOM 1467 O O . ALA A 1 205 ? -13.68 8.227 10.961 1 97.88 205 ALA A O 1
ATOM 1468 N N . GLU A 1 206 ? -13.672 5.988 10.883 1 96.31 206 GLU A N 1
ATOM 1469 C CA . GLU A 1 206 ? -15.023 5.902 11.43 1 96.31 206 GLU A CA 1
ATOM 1470 C C . GLU A 1 206 ? -15.086 6.469 12.844 1 96.31 206 GLU A C 1
ATOM 1472 O O . GLU A 1 206 ? -15.992 7.242 13.172 1 96.31 206 GLU A O 1
ATOM 1477 N N . GLU A 1 207 ? -14.156 6.062 13.633 1 94.75 207 GLU A N 1
ATOM 1478 C CA . GLU A 1 207 ? -14.109 6.555 15.008 1 94.75 207 GLU A CA 1
ATOM 1479 C C . GLU A 1 207 ? -13.93 8.07 15.047 1 94.75 207 GLU A C 1
ATOM 1481 O O . GLU A 1 207 ? -14.469 8.742 15.922 1 94.75 207 GLU A O 1
ATOM 1486 N N . ALA A 1 208 ? -13.195 8.602 14.102 1 95.38 208 ALA A N 1
ATOM 1487 C CA . ALA A 1 208 ? -12.898 10.031 14.023 1 95.38 208 ALA A CA 1
ATOM 1488 C C . ALA A 1 208 ? -14.023 10.781 13.312 1 95.38 208 ALA A C 1
ATOM 1490 O O . ALA A 1 208 ? -13.922 11.984 13.07 1 95.38 208 ALA A O 1
ATOM 1491 N N . ARG A 1 209 ? -15.047 10.07 12.812 1 95.56 209 ARG A N 1
ATOM 1492 C CA . ARG A 1 209 ? -16.25 10.617 12.188 1 95.56 209 ARG A CA 1
ATOM 1493 C C . ARG A 1 209 ? -15.914 11.266 10.844 1 95.56 209 ARG A C 1
ATOM 1495 O O . ARG A 1 209 ? -16.469 12.305 10.492 1 95.56 209 ARG A O 1
ATOM 1502 N N . LEU A 1 210 ? -15 10.703 10.18 1 97.75 210 LEU A N 1
ATOM 1503 C CA . LEU A 1 210 ? -14.703 11.102 8.812 1 97.75 210 LEU A CA 1
ATOM 1504 C C . LEU A 1 210 ? -15.648 10.422 7.828 1 97.75 210 LEU A C 1
ATOM 1506 O O . LEU A 1 210 ? -16.109 9.305 8.078 1 97.75 210 LEU A O 1
ATOM 1510 N N . GLY A 1 211 ? -15.992 11.188 6.703 1 98 211 GLY A N 1
ATOM 1511 C CA . GLY A 1 211 ? -16.625 10.492 5.594 1 98 211 GLY A CA 1
ATOM 1512 C C . GLY A 1 211 ? -15.703 9.523 4.887 1 98 211 GLY A C 1
ATOM 1513 O O . GLY A 1 211 ? -14.766 9.938 4.203 1 98 211 GLY A O 1
ATOM 1514 N N . LYS A 1 212 ? -16.078 8.258 4.965 1 98 212 LYS A N 1
ATOM 1515 C CA . LYS A 1 212 ? -15.164 7.215 4.492 1 98 212 LYS A CA 1
ATOM 1516 C C . LYS A 1 212 ? -14.906 7.352 2.994 1 98 212 LYS A C 1
ATOM 1518 O O . LYS A 1 212 ? -13.781 7.164 2.533 1 98 212 LYS A O 1
ATOM 1523 N N . ARG A 1 213 ? -15.906 7.648 2.217 1 98 213 ARG A N 1
ATOM 1524 C CA . ARG A 1 213 ? -15.734 7.754 0.771 1 98 213 ARG A CA 1
ATOM 1525 C C . ARG A 1 213 ? -14.898 8.977 0.406 1 98 213 ARG A C 1
ATOM 1527 O O . ARG A 1 213 ? -14.047 8.914 -0.478 1 98 213 ARG A O 1
ATOM 1534 N N . THR A 1 214 ? -15.148 10.07 1.075 1 98 214 THR A N 1
ATOM 1535 C CA . THR A 1 214 ? -14.336 11.273 0.877 1 98 214 THR A CA 1
ATOM 1536 C C . THR A 1 214 ? -12.883 11 1.25 1 98 214 THR A C 1
ATOM 1538 O O . THR A 1 214 ? -11.969 11.445 0.552 1 98 214 THR A O 1
ATOM 1541 N N . PHE A 1 215 ? -12.742 10.281 2.328 1 98.19 215 PHE A N 1
ATOM 1542 C CA . PHE A 1 215 ? -11.406 9.906 2.783 1 98.19 215 PHE A CA 1
ATOM 1543 C C . PHE A 1 215 ? -10.688 9.078 1.729 1 98.19 215 PHE A C 1
ATOM 1545 O O . PHE A 1 215 ? -9.539 9.367 1.381 1 98.19 215 PHE A O 1
ATOM 1552 N N . LEU A 1 216 ? -11.344 8.07 1.149 1 98.31 216 LEU A N 1
ATOM 1553 C CA . LEU A 1 216 ? -10.734 7.238 0.115 1 98.31 216 LEU A CA 1
ATOM 1554 C C . LEU A 1 216 ? -10.328 8.078 -1.09 1 98.31 216 LEU A C 1
ATOM 1556 O O . LEU A 1 216 ? -9.242 7.895 -1.639 1 98.31 216 LEU A O 1
ATOM 1560 N N . GLU A 1 217 ? -11.172 8.945 -1.431 1 97.31 217 GLU A N 1
ATOM 1561 C CA . GLU A 1 217 ? -10.891 9.812 -2.57 1 97.31 217 GLU A CA 1
ATOM 1562 C C . GLU A 1 217 ? -9.656 10.672 -2.311 1 97.31 217 GLU A C 1
ATOM 1564 O O . GLU A 1 217 ? -8.836 10.875 -3.203 1 97.31 217 GLU A O 1
ATOM 1569 N N . ALA A 1 218 ? -9.508 11.156 -1.119 1 97.62 218 ALA A N 1
ATOM 1570 C CA . ALA A 1 218 ? -8.406 12.055 -0.754 1 97.62 218 ALA A CA 1
ATOM 1571 C C . ALA A 1 218 ? -7.074 11.312 -0.761 1 97.62 218 ALA A C 1
ATOM 1573 O O . ALA A 1 218 ? -6.02 11.922 -0.944 1 97.62 218 ALA A O 1
ATOM 1574 N N . LEU A 1 219 ? -7.086 9.977 -0.58 1 97.62 219 LEU A N 1
ATOM 1575 C CA . LEU A 1 219 ? -5.867 9.18 -0.519 1 97.62 219 LEU A CA 1
ATOM 1576 C C . LEU A 1 219 ? -5.242 9.039 -1.901 1 97.62 219 LEU A C 1
ATOM 1578 O O . LEU A 1 219 ? -4.027 8.859 -2.02 1 97.62 219 LEU A O 1
ATOM 1582 N N . LYS A 1 220 ? -5.977 9.031 -2.979 1 91.12 220 LYS A N 1
ATOM 1583 C CA . LYS A 1 220 ? -5.562 8.68 -4.332 1 91.12 220 LYS A CA 1
ATOM 1584 C C . LYS A 1 220 ? -4.461 9.609 -4.836 1 91.12 220 LYS A C 1
ATOM 1586 O O . LYS A 1 220 ? -3.637 9.211 -5.664 1 91.12 220 LYS A O 1
ATOM 1591 N N . GLY A 1 221 ? -4.25 10.734 -4.32 1 88.06 221 GLY A N 1
ATOM 1592 C CA . GLY A 1 221 ? -3.25 11.672 -4.809 1 88.06 221 GLY A CA 1
ATOM 1593 C C . GLY A 1 221 ? -2.051 11.797 -3.887 1 88.06 221 GLY A C 1
ATOM 1594 O O . GLY A 1 221 ? -1.118 12.547 -4.172 1 88.06 221 GLY A O 1
ATOM 1595 N N . GLY A 1 222 ? -1.979 10.977 -2.932 1 95.69 222 GLY A N 1
ATOM 1596 C CA . GLY A 1 222 ? -0.931 11.117 -1.935 1 95.69 222 GLY A CA 1
ATOM 1597 C C . GLY A 1 222 ? -0.084 9.867 -1.778 1 95.69 222 GLY A C 1
ATOM 1598 O O . GLY A 1 222 ? -0.117 8.977 -2.633 1 95.69 222 GLY A O 1
ATOM 1599 N N . ALA A 1 223 ? 0.71 9.82 -0.77 1 97 223 ALA A N 1
ATOM 1600 C CA . ALA A 1 223 ? 1.669 8.75 -0.526 1 97 223 ALA A CA 1
ATOM 1601 C C . ALA A 1 223 ? 0.957 7.457 -0.134 1 97 223 ALA A C 1
ATOM 1603 O O . ALA A 1 223 ? 1.526 6.367 -0.244 1 97 223 ALA A O 1
ATOM 1604 N N . ALA A 1 224 ? -0.312 7.562 0.274 1 98.38 224 ALA A N 1
ATOM 1605 C CA . ALA A 1 224 ? -1.038 6.395 0.765 1 98.38 224 ALA A CA 1
ATOM 1606 C C . ALA A 1 224 ? -1.729 5.656 -0.379 1 98.38 224 ALA A C 1
ATOM 1608 O O . ALA A 1 224 ? -2.283 4.574 -0.182 1 98.38 224 ALA A O 1
ATOM 1609 N N . ALA A 1 225 ? -1.719 6.211 -1.601 1 98.19 225 ALA A N 1
ATOM 1610 C CA . ALA A 1 225 ? -2.42 5.605 -2.729 1 98.19 225 ALA A CA 1
ATOM 1611 C C . ALA A 1 225 ? -1.888 4.203 -3.018 1 98.19 225 ALA A C 1
ATOM 1613 O O . ALA A 1 225 ? -0.69 3.947 -2.875 1 98.19 225 ALA A O 1
ATOM 1614 N N . SER A 1 226 ? -2.807 3.287 -3.449 1 98.06 226 SER A N 1
ATOM 1615 C CA . SER A 1 226 ? -2.414 1.923 -3.795 1 98.06 226 SER A CA 1
ATOM 1616 C C . SER A 1 226 ? -3.488 1.234 -4.629 1 98.06 226 SER A C 1
ATOM 1618 O O . SER A 1 226 ? -4.641 1.675 -4.656 1 98.06 226 SER A O 1
ATOM 1620 N N .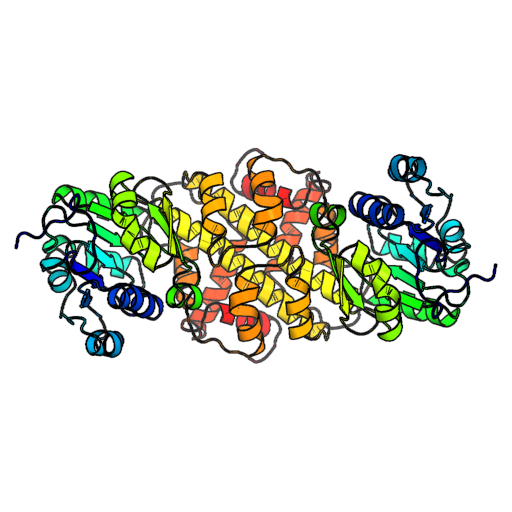 SER A 1 227 ? -3.105 0.141 -5.285 1 97.62 227 SER A N 1
ATOM 1621 C CA . SER A 1 227 ? -4.055 -0.69 -6.02 1 97.62 227 SER A CA 1
ATOM 1622 C C . SER A 1 227 ? -5.098 -1.293 -5.082 1 97.62 227 SER A C 1
ATOM 1624 O O . SER A 1 227 ? -6.254 -1.475 -5.469 1 97.62 227 SER A O 1
ATOM 1626 N N . VAL A 1 228 ? -4.699 -1.591 -3.854 1 97.94 228 VAL A N 1
ATOM 1627 C CA . VAL A 1 228 ? -5.621 -2.133 -2.863 1 97.94 228 VAL A CA 1
ATOM 1628 C C . VAL A 1 228 ? -6.754 -1.141 -2.613 1 97.94 228 VAL A C 1
ATOM 1630 O O . VAL A 1 228 ? -7.922 -1.53 -2.521 1 97.94 228 VAL A O 1
ATOM 1633 N N . ILE A 1 229 ? -6.41 0.12 -2.486 1 98 229 ILE A N 1
ATOM 1634 C CA . ILE A 1 229 ? -7.43 1.146 -2.289 1 98 229 ILE A CA 1
ATOM 1635 C C . ILE A 1 229 ? -8.352 1.203 -3.508 1 98 229 ILE A C 1
ATOM 1637 O O . ILE A 1 229 ? -9.57 1.25 -3.369 1 98 229 ILE A O 1
ATOM 1641 N N . GLU A 1 230 ? -7.781 1.108 -4.668 1 96 230 GLU A N 1
ATOM 1642 C CA . GLU A 1 230 ? -8.539 1.208 -5.91 1 96 230 GLU A CA 1
ATOM 1643 C C . GLU A 1 230 ? -9.469 0.008 -6.086 1 96 230 GLU A C 1
ATOM 1645 O O . GLU A 1 230 ? -10.609 0.159 -6.523 1 96 230 GLU A O 1
ATOM 1650 N N . ILE A 1 231 ? -8.977 -1.132 -5.746 1 95.12 231 ILE A N 1
ATOM 1651 C CA . ILE A 1 231 ? -9.703 -2.367 -6.031 1 95.12 231 ILE A CA 1
ATOM 1652 C C . ILE A 1 231 ? -10.711 -2.643 -4.918 1 95.12 231 ILE A C 1
ATOM 1654 O O . ILE A 1 231 ? -11.844 -3.057 -5.184 1 95.12 231 ILE A O 1
ATOM 1658 N N . PHE A 1 232 ? -10.312 -2.328 -3.639 1 97 232 PHE A N 1
ATOM 1659 C CA . PHE A 1 232 ? -11.07 -2.906 -2.537 1 97 232 PHE A CA 1
ATOM 1660 C C . PHE A 1 232 ? -11.719 -1.812 -1.694 1 97 232 PHE A C 1
ATOM 1662 O O . PHE A 1 232 ? -12.617 -2.084 -0.901 1 97 232 PHE A O 1
ATOM 1669 N N . GLY A 1 233 ? -11.297 -0.546 -1.803 1 97.88 233 GLY A N 1
ATOM 1670 C CA . GLY A 1 233 ? -11.742 0.498 -0.893 1 97.88 233 GLY A CA 1
ATOM 1671 C C . GLY A 1 233 ? -13.25 0.624 -0.815 1 97.88 233 GLY A C 1
ATOM 1672 O O . GLY A 1 233 ? -13.828 0.535 0.268 1 97.88 233 GLY A O 1
ATOM 1673 N N . GLU A 1 234 ? -13.891 0.81 -1.975 1 97.88 234 GLU A N 1
ATOM 1674 C CA . GLU A 1 234 ? -15.344 0.964 -2.014 1 97.88 234 GLU A CA 1
ATOM 1675 C C . GLU A 1 234 ? -16.047 -0.316 -1.573 1 97.88 234 GLU A C 1
ATOM 1677 O O . GLU A 1 234 ? -17.094 -0.264 -0.918 1 97.88 234 GLU A O 1
ATOM 1682 N N . ARG A 1 235 ? -15.477 -1.47 -1.937 1 97.94 235 ARG A N 1
ATOM 1683 C CA . ARG A 1 235 ? -16.062 -2.746 -1.534 1 97.94 235 ARG A CA 1
ATOM 1684 C C . ARG A 1 235 ? -16.078 -2.889 -0.016 1 97.94 235 ARG A C 1
ATOM 1686 O O . ARG A 1 235 ? -17.031 -3.42 0.556 1 97.94 235 ARG A O 1
ATOM 1693 N N . MET A 1 236 ? -14.992 -2.482 0.621 1 98.25 236 MET A N 1
ATOM 1694 C CA . MET A 1 236 ? -14.906 -2.533 2.078 1 98.25 236 MET A CA 1
ATOM 1695 C C . MET A 1 236 ? -15.969 -1.649 2.717 1 98.25 236 MET A C 1
ATOM 1697 O O . MET A 1 236 ? -16.625 -2.059 3.674 1 98.25 236 MET A O 1
ATOM 1701 N N . ILE A 1 237 ? -16.125 -0.423 2.178 1 98.25 237 ILE A N 1
ATOM 1702 C CA . ILE A 1 237 ? -17.109 0.52 2.705 1 98.25 237 ILE A CA 1
ATOM 1703 C C . ILE A 1 237 ? -18.516 -0.036 2.508 1 98.25 237 ILE A C 1
ATOM 1705 O O . ILE A 1 237 ? -19.359 0.064 3.402 1 98.25 237 ILE A O 1
ATOM 1709 N N . ASP A 1 238 ? -18.75 -0.734 1.354 1 98.25 238 ASP A N 1
ATOM 1710 C CA . ASP A 1 238 ? -20.062 -1.239 0.994 1 98.25 238 ASP A CA 1
ATOM 1711 C C . ASP A 1 238 ? -20.312 -2.625 1.591 1 98.25 238 ASP A C 1
ATOM 1713 O O . ASP A 1 238 ? -21.359 -3.234 1.357 1 98.25 238 ASP A O 1
ATOM 1717 N N . ARG A 1 239 ? -19.391 -3.182 2.234 1 97.69 239 ARG A N 1
ATOM 1718 C CA . ARG A 1 239 ? -19.438 -4.504 2.846 1 97.69 239 ARG A CA 1
ATOM 1719 C C . ARG A 1 239 ? -19.625 -5.59 1.787 1 97.69 239 ARG A C 1
ATOM 1721 O O . ARG A 1 239 ? -20.391 -6.535 1.983 1 97.69 239 ARG A O 1
ATOM 1728 N N . ASP A 1 240 ? -19.109 -5.293 0.627 1 98.06 240 ASP A N 1
ATOM 1729 C CA . ASP A 1 240 ? -19.016 -6.312 -0.414 1 98.06 240 ASP A CA 1
ATOM 1730 C C . ASP A 1 240 ? -17.766 -7.156 -0.244 1 98.06 240 ASP A C 1
ATOM 1732 O O . ASP A 1 240 ? -16.688 -6.781 -0.723 1 98.06 240 ASP A O 1
ATOM 1736 N N . PHE A 1 241 ? -17.922 -8.344 0.329 1 98.06 241 PHE A N 1
ATOM 1737 C CA . PHE A 1 241 ? -16.766 -9.195 0.615 1 98.06 241 PHE A CA 1
ATOM 1738 C C . PHE A 1 241 ? -16.734 -10.391 -0.323 1 98.06 241 PHE A C 1
ATOM 1740 O O . PHE A 1 241 ? -16.219 -11.453 0.034 1 98.06 241 PHE A O 1
ATOM 1747 N N . THR A 1 242 ? -17.375 -10.164 -1.519 1 96.88 242 THR A N 1
ATOM 1748 C CA . THR A 1 242 ? -17.281 -11.195 -2.545 1 96.88 242 THR A CA 1
ATOM 1749 C C . THR A 1 242 ? -15.812 -11.453 -2.908 1 96.88 242 THR A C 1
ATOM 1751 O O . THR A 1 242 ? -15.047 -10.508 -3.117 1 96.88 242 THR A O 1
ATOM 1754 N N . ALA A 1 243 ? -15.492 -12.703 -3.086 1 95.19 243 ALA A N 1
ATOM 1755 C CA . ALA A 1 243 ? -14.086 -13.086 -3.154 1 95.19 243 ALA A CA 1
ATOM 1756 C C . ALA A 1 243 ? -13.578 -13.07 -4.594 1 95.19 243 ALA A C 1
ATOM 1758 O O . ALA A 1 243 ? -14.195 -13.664 -5.484 1 95.19 243 ALA A O 1
ATOM 1759 N N . GLY A 1 244 ? -12.516 -12.352 -4.805 1 91.5 244 GLY A N 1
ATOM 1760 C CA . GLY A 1 244 ? -11.586 -12.656 -5.875 1 91.5 244 GLY A CA 1
ATOM 1761 C C . GLY A 1 244 ? -10.461 -13.578 -5.441 1 91.5 244 GLY A C 1
ATOM 1762 O O . GLY A 1 244 ? -10.023 -14.438 -6.207 1 91.5 244 GLY A O 1
ATOM 1763 N N . GLY A 1 245 ? -10.031 -13.406 -4.273 1 95.19 245 GLY A N 1
ATOM 1764 C CA . GLY A 1 245 ? -9.156 -14.234 -3.459 1 95.19 245 GLY A CA 1
ATOM 1765 C C . GLY A 1 245 ? -9.672 -14.422 -2.043 1 95.19 245 GLY A C 1
ATOM 1766 O O . GLY A 1 245 ? -10.102 -13.461 -1.399 1 95.19 245 GLY A O 1
ATOM 1767 N N . PHE A 1 246 ? -9.672 -15.648 -1.552 1 97.56 246 PHE A N 1
ATOM 1768 C CA . PHE A 1 246 ? -10.195 -15.953 -0.227 1 97.56 246 PHE A CA 1
ATOM 1769 C C . PHE A 1 246 ? -9.203 -15.547 0.857 1 97.56 246 PHE A C 1
ATOM 1771 O O . PHE A 1 246 ? -7.988 -15.633 0.658 1 97.56 246 PHE A O 1
ATOM 1778 N N . VAL A 1 247 ? -9.734 -15.211 2.033 1 98.62 247 VAL A N 1
ATOM 1779 C CA . VAL A 1 247 ? -8.93 -14.969 3.225 1 98.62 247 VAL A CA 1
ATOM 1780 C C . VAL A 1 247 ? -8.039 -16.172 3.506 1 98.62 247 VAL A C 1
ATOM 1782 O O . VAL A 1 247 ? -6.875 -16.016 3.881 1 98.62 247 VAL A O 1
ATOM 1785 N N . GLU A 1 248 ? -8.531 -17.344 3.277 1 97.94 248 GLU A N 1
ATOM 1786 C CA . GLU A 1 248 ? -7.754 -18.547 3.547 1 97.94 248 GLU A CA 1
ATOM 1787 C C . GLU A 1 248 ? -6.527 -18.641 2.643 1 97.94 248 GLU A C 1
ATOM 1789 O O . GLU A 1 248 ? -5.496 -19.188 3.035 1 97.94 248 GLU A O 1
ATOM 1794 N N . TYR A 1 249 ? -6.645 -18.062 1.431 1 97.88 249 TYR A N 1
ATOM 1795 C CA . TYR A 1 249 ? -5.492 -18.062 0.539 1 97.88 249 TYR A CA 1
ATOM 1796 C C . TYR A 1 249 ? -4.414 -17.109 1.052 1 97.88 249 TYR A C 1
ATOM 1798 O O . TYR A 1 249 ? -3.221 -17.344 0.836 1 97.88 249 TYR A O 1
ATOM 1806 N N . MET A 1 250 ? -4.859 -16 1.725 1 98.44 250 MET A N 1
ATOM 1807 C CA . MET A 1 250 ? -3.873 -15.117 2.344 1 98.44 250 MET A CA 1
ATOM 1808 C C . MET A 1 250 ? -3.131 -15.836 3.467 1 98.44 250 MET A C 1
ATOM 1810 O O . MET A 1 250 ? -1.922 -15.656 3.627 1 98.44 250 MET A O 1
ATOM 1814 N N . VAL A 1 251 ? -3.871 -16.688 4.25 1 98.44 251 VAL A N 1
ATOM 1815 C CA . VAL A 1 251 ? -3.238 -17.5 5.277 1 98.44 251 VAL A CA 1
ATOM 1816 C C . VAL A 1 251 ? -2.176 -18.391 4.645 1 98.44 251 VAL A C 1
ATOM 1818 O O . VAL A 1 251 ? -1.048 -18.469 5.137 1 98.44 251 VAL A O 1
ATOM 1821 N N . LYS A 1 252 ? -2.496 -19 3.566 1 97.81 252 LYS A N 1
ATOM 1822 C CA . LYS A 1 252 ? -1.607 -19.906 2.844 1 97.81 252 LYS A CA 1
ATOM 1823 C C . LYS A 1 252 ? -0.382 -19.172 2.312 1 97.81 252 LYS A C 1
ATOM 1825 O O . LYS A 1 252 ? 0.752 -19.594 2.537 1 97.81 252 LYS A O 1
ATOM 1830 N N . ASP A 1 253 ? -0.594 -18.062 1.592 1 98.06 253 ASP A N 1
ATOM 1831 C CA . ASP A 1 253 ? 0.491 -17.328 0.943 1 98.06 253 ASP A CA 1
ATOM 1832 C C . ASP A 1 253 ? 1.478 -16.781 1.973 1 98.06 253 ASP A C 1
ATOM 1834 O O . ASP A 1 253 ? 2.691 -16.938 1.82 1 98.06 253 ASP A O 1
ATOM 1838 N N . LEU A 1 254 ? 0.926 -16.156 3.012 1 98.38 254 LEU A N 1
ATOM 1839 C CA . LEU A 1 254 ? 1.805 -15.633 4.051 1 98.38 254 LEU A CA 1
ATOM 1840 C C . LEU A 1 254 ? 2.482 -16.766 4.816 1 98.38 254 LEU A C 1
ATOM 1842 O O . LEU A 1 254 ? 3.629 -16.625 5.25 1 98.38 254 LEU A O 1
ATOM 1846 N N . GLY A 1 255 ? 1.756 -17.875 4.992 1 97.06 255 GLY A N 1
ATOM 1847 C CA . GLY A 1 255 ? 2.361 -19.047 5.602 1 97.06 255 GLY A CA 1
ATOM 1848 C C . GLY A 1 255 ? 3.584 -19.531 4.855 1 97.06 255 GLY A C 1
ATOM 1849 O O . GLY A 1 255 ? 4.602 -19.859 5.473 1 97.06 255 GLY A O 1
ATOM 1850 N N . MET A 1 256 ? 3.537 -19.578 3.57 1 96.44 256 MET A N 1
ATOM 1851 C CA . MET A 1 256 ? 4.68 -19.969 2.756 1 96.44 256 MET A CA 1
ATOM 1852 C C . MET A 1 256 ? 5.844 -19 2.943 1 96.44 256 MET A C 1
ATOM 1854 O O . MET A 1 256 ? 6.996 -19.438 3.078 1 96.44 256 MET A O 1
ATOM 1858 N N . GLY A 1 257 ? 5.551 -17.703 3.031 1 96 257 GLY A N 1
ATOM 1859 C CA . GLY A 1 257 ? 6.59 -16.703 3.248 1 96 257 GLY A CA 1
ATOM 1860 C C . GLY A 1 257 ? 7.238 -16.812 4.613 1 96 257 GLY A C 1
ATOM 1861 O O . GLY A 1 257 ? 8.414 -16.469 4.773 1 96 257 GLY A O 1
ATOM 1862 N N . LEU A 1 258 ? 6.484 -17.359 5.59 1 96.19 258 LEU A N 1
ATOM 1863 C CA . LEU A 1 258 ? 6.93 -17.422 6.977 1 96.19 258 LEU A CA 1
ATOM 1864 C C . LEU A 1 258 ? 7.516 -18.797 7.297 1 96.19 258 LEU A C 1
ATOM 1866 O O . LEU A 1 258 ? 7.852 -19.078 8.445 1 96.19 258 LEU A O 1
ATOM 1870 N N . GLY A 1 259 ? 7.629 -19.641 6.281 1 92.5 259 GLY A N 1
ATOM 1871 C CA . GLY A 1 259 ? 8.172 -20.969 6.477 1 92.5 259 GLY A CA 1
ATOM 1872 C C . GLY A 1 259 ? 7.18 -21.938 7.082 1 92.5 259 GLY A C 1
ATOM 1873 O O . GLY A 1 259 ? 7.566 -22.891 7.762 1 92.5 259 GLY A O 1
ATOM 1874 N N . ARG A 1 260 ? 5.91 -21.672 6.875 1 87.62 260 ARG A N 1
ATOM 1875 C CA . ARG A 1 260 ? 4.84 -22.5 7.418 1 87.62 260 ARG A CA 1
ATOM 1876 C C . ARG A 1 260 ? 3.941 -23.031 6.305 1 87.62 260 ARG A C 1
ATOM 1878 O O . ARG A 1 260 ? 2.727 -23.156 6.48 1 87.62 260 ARG A O 1
ATOM 1885 N N . GLY A 1 261 ? 4.559 -23.203 5.145 1 87.12 261 GLY A N 1
ATOM 1886 C CA . GLY A 1 261 ? 3.799 -23.75 4.035 1 87.12 261 GLY A CA 1
ATOM 1887 C C . GLY A 1 261 ? 3.654 -25.25 4.098 1 87.12 261 GLY A C 1
ATOM 1888 O O . GLY A 1 261 ? 4.023 -25.875 5.098 1 87.12 261 GLY A O 1
ATOM 1889 N N . GLU A 1 262 ? 3.01 -25.797 3.068 1 83.81 262 GLU A N 1
ATOM 1890 C CA . GLU A 1 262 ? 2.729 -27.234 3.004 1 83.81 262 GLU A CA 1
ATOM 1891 C C . GLU A 1 262 ? 3.975 -28.016 2.615 1 83.81 262 GLU A C 1
ATOM 1893 O O . GLU A 1 262 ? 4.016 -29.234 2.775 1 83.81 262 GLU A O 1
ATOM 1898 N N . VAL A 1 263 ? 4.93 -27.25 2.178 1 79.81 263 VAL A N 1
ATOM 1899 C CA . VAL A 1 263 ? 6.145 -27.875 1.672 1 79.81 263 VAL A CA 1
ATOM 1900 C C . VAL A 1 263 ? 7.332 -27.5 2.559 1 79.81 263 VAL A C 1
ATOM 1902 O O . VAL A 1 263 ? 7.527 -26.328 2.873 1 79.81 263 VAL A O 1
ATOM 1905 N N . GLU A 1 264 ? 7.961 -28.531 3.037 1 71.62 264 GLU A N 1
ATOM 1906 C CA . GLU A 1 264 ? 9.109 -28.281 3.896 1 71.62 264 GLU A CA 1
ATOM 1907 C C . GLU A 1 264 ? 10.242 -27.609 3.127 1 71.62 264 GLU A C 1
ATOM 1909 O O . GLU A 1 264 ? 10.547 -27.984 1.994 1 71.62 264 GLU A O 1
ATOM 1914 N N . GLU A 1 265 ? 10.602 -26.5 3.508 1 65.31 265 GLU A N 1
ATOM 1915 C CA . GLU A 1 265 ? 11.719 -25.797 2.879 1 65.31 265 GLU A CA 1
ATOM 1916 C C . GLU A 1 265 ? 12.961 -25.844 3.766 1 65.31 265 GLU A C 1
ATOM 1918 O O . GLU A 1 265 ? 12.852 -25.766 4.992 1 65.31 265 GLU A O 1
ATOM 1923 N N . ASP A 1 266 ? 14.078 -26.203 3.006 1 63.62 266 ASP A N 1
ATOM 1924 C CA . ASP A 1 266 ? 15.391 -26.125 3.646 1 63.62 266 ASP A CA 1
ATOM 1925 C C . ASP A 1 266 ? 15.898 -24.688 3.67 1 63.62 266 ASP A C 1
ATOM 1927 O O . ASP A 1 266 ? 15.539 -23.875 2.809 1 63.62 266 ASP A O 1
ATOM 1931 N N . GLY A 1 267 ? 16.328 -24.219 4.805 1 62.59 267 GLY A N 1
ATOM 1932 C CA . GLY A 1 267 ? 17.016 -22.953 4.809 1 62.59 267 GLY A CA 1
ATOM 1933 C C . GLY A 1 267 ? 16.594 -22.047 5.953 1 62.59 267 GLY A C 1
ATOM 1934 O O . GLY A 1 267 ? 15.75 -22.422 6.773 1 62.59 267 GLY A O 1
ATOM 1935 N N . GLU A 1 268 ? 17.156 -20.938 5.898 1 66.88 268 GLU A N 1
ATOM 1936 C CA . GLU A 1 268 ? 16.922 -19.969 6.969 1 66.88 268 GLU A CA 1
ATOM 1937 C C . GLU A 1 268 ? 15.586 -19.266 6.793 1 66.88 268 GLU A C 1
ATOM 1939 O O . GLU A 1 268 ? 15.156 -19.016 5.664 1 66.88 268 GLU A O 1
ATOM 1944 N N . ARG A 1 269 ? 14.883 -19.125 7.848 1 82.69 269 ARG A N 1
ATOM 1945 C CA . ARG A 1 269 ? 13.578 -18.453 7.895 1 82.69 269 ARG A CA 1
ATOM 1946 C C . ARG A 1 269 ? 13.742 -16.953 8.148 1 82.69 269 ARG A C 1
ATOM 1948 O O . ARG A 1 269 ? 14.633 -16.547 8.891 1 82.69 269 ARG A O 1
ATOM 1955 N N . VAL A 1 270 ? 12.992 -16.234 7.352 1 93.81 270 VAL A N 1
ATOM 1956 C CA . VAL A 1 270 ? 12.992 -14.781 7.562 1 93.81 270 VAL A CA 1
ATOM 1957 C C . VAL A 1 270 ? 11.969 -14.414 8.633 1 93.81 270 VAL A C 1
ATOM 1959 O O . VAL A 1 270 ? 10.945 -15.086 8.773 1 93.81 270 VAL A O 1
ATOM 1962 N N . VAL A 1 271 ? 12.352 -13.484 9.445 1 97.38 271 VAL A N 1
ATOM 1963 C CA . VAL A 1 271 ? 11.445 -12.961 10.461 1 97.38 271 VAL A CA 1
ATOM 1964 C C . VAL A 1 271 ? 10.742 -11.711 9.93 1 97.38 271 VAL A C 1
ATOM 1966 O O . VAL A 1 271 ? 11.383 -10.688 9.664 1 97.38 271 VAL A O 1
ATOM 1969 N N . LEU A 1 272 ? 9.438 -11.805 9.688 1 98.62 272 LEU A N 1
ATOM 1970 C CA . LEU A 1 272 ? 8.602 -10.75 9.125 1 98.62 272 LEU A CA 1
ATOM 1971 C C . LEU A 1 272 ? 7.41 -10.453 10.031 1 98.62 272 LEU A C 1
ATOM 1973 O O . LEU A 1 272 ? 6.316 -10.977 9.812 1 98.62 272 LEU A O 1
ATOM 1977 N N . PRO A 1 273 ? 7.57 -9.555 11.016 1 98.75 273 PRO A N 1
ATOM 1978 C CA . PRO A 1 273 ? 6.535 -9.359 12.031 1 98.75 273 PRO A CA 1
ATOM 1979 C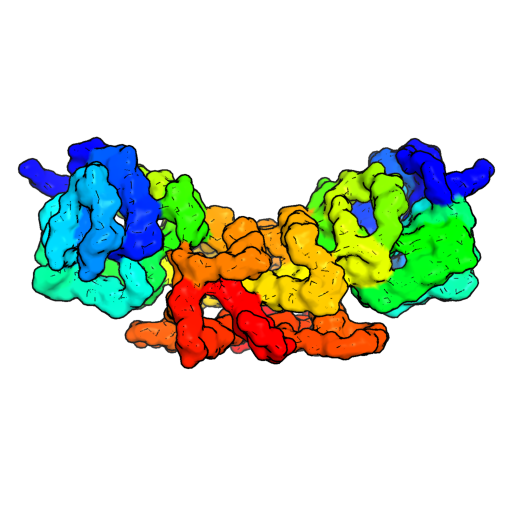 C . PRO A 1 273 ? 5.219 -8.867 11.445 1 98.75 273 PRO A C 1
ATOM 1981 O O . PRO A 1 273 ? 4.145 -9.234 11.93 1 98.75 273 PRO A O 1
ATOM 1984 N N . GLY A 1 274 ? 5.25 -7.996 10.438 1 98.81 274 GLY A N 1
ATOM 1985 C CA . GLY A 1 274 ? 4.027 -7.523 9.805 1 98.81 274 GLY A CA 1
ATOM 1986 C C . GLY A 1 274 ? 3.248 -8.633 9.117 1 98.81 274 GLY A C 1
ATOM 1987 O O . GLY A 1 274 ? 2.035 -8.75 9.305 1 98.81 274 GLY A O 1
ATOM 1988 N N . ALA A 1 275 ? 3.979 -9.445 8.312 1 98.81 275 ALA A N 1
ATOM 1989 C CA . ALA A 1 275 ? 3.348 -10.578 7.645 1 98.81 275 ALA A CA 1
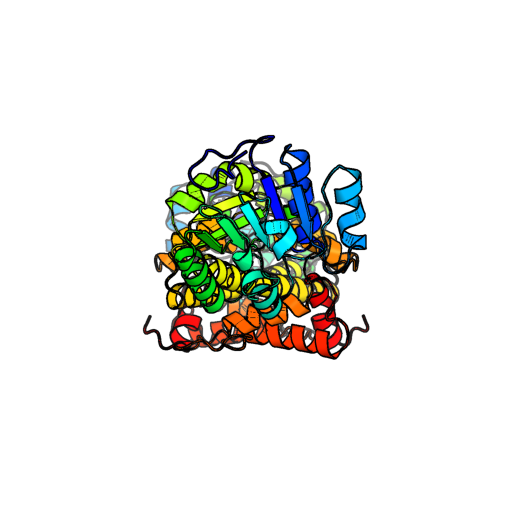ATOM 1990 C C . ALA A 1 275 ? 2.783 -11.57 8.656 1 98.81 275 ALA A C 1
ATOM 1992 O O . ALA A 1 275 ? 1.691 -12.109 8.469 1 98.81 275 ALA A O 1
ATOM 1993 N N . ALA A 1 276 ? 3.521 -11.812 9.727 1 98.75 276 ALA A N 1
ATOM 1994 C CA . ALA A 1 276 ? 3.074 -12.727 10.773 1 98.75 276 ALA A CA 1
ATOM 1995 C C . ALA A 1 276 ? 1.796 -12.227 11.438 1 98.75 276 ALA A C 1
ATOM 1997 O O . ALA A 1 276 ? 0.87 -13 11.68 1 98.75 276 ALA A O 1
ATOM 1998 N N . LEU A 1 277 ? 1.738 -10.953 11.75 1 98.88 277 LEU A N 1
ATOM 1999 C CA . LEU A 1 277 ? 0.542 -10.352 12.336 1 98.88 277 LEU A CA 1
ATOM 2000 C C . LEU A 1 277 ? -0.659 -10.531 11.406 1 98.88 277 LEU A C 1
ATOM 2002 O O . LEU A 1 277 ? -1.732 -10.945 11.852 1 98.88 277 LEU A O 1
ATOM 2006 N N . CYS A 1 278 ? -0.487 -10.219 10.133 1 98.88 278 CYS A N 1
ATOM 2007 C CA . CYS A 1 278 ? -1.581 -10.336 9.18 1 98.88 278 CYS A CA 1
ATOM 2008 C C . CYS A 1 278 ? -2.057 -11.781 9.062 1 98.88 278 CYS A C 1
ATOM 2010 O O . CYS A 1 278 ? -3.258 -12.039 8.984 1 98.88 278 CYS A O 1
ATOM 2012 N N . GLN A 1 279 ? -1.078 -12.695 9.031 1 98.81 279 GLN A N 1
ATOM 2013 C CA . GLN A 1 279 ? -1.456 -14.102 8.945 1 98.81 279 GLN A CA 1
ATOM 2014 C C . GLN A 1 279 ? -2.312 -14.516 10.141 1 98.81 279 GLN A C 1
ATOM 2016 O O . GLN A 1 279 ? -3.297 -15.242 9.984 1 98.81 279 GLN A O 1
ATOM 2021 N N . GLN A 1 280 ? -1.95 -14.047 11.336 1 98.69 280 GLN A N 1
ATOM 2022 C CA . GLN A 1 280 ? -2.693 -14.398 12.539 1 98.69 280 GLN A CA 1
ATOM 2023 C C . GLN A 1 280 ? -4.105 -13.82 12.5 1 98.69 280 GLN A C 1
ATOM 2025 O O . GLN A 1 280 ? -5.062 -14.477 12.922 1 98.69 280 GLN A O 1
ATOM 2030 N N . LEU A 1 281 ? -4.234 -12.602 12.039 1 98.88 281 LEU A N 1
ATOM 2031 C CA . LEU A 1 281 ? -5.559 -12 11.906 1 98.88 281 LEU A CA 1
ATOM 2032 C C . LEU A 1 281 ? -6.426 -12.805 10.938 1 98.88 281 LEU A C 1
ATOM 2034 O O . LEU A 1 281 ? -7.586 -13.094 11.234 1 98.88 281 LEU A O 1
ATOM 2038 N N . CYS A 1 282 ? -5.859 -13.188 9.805 1 98.81 282 CYS A N 1
ATOM 2039 C CA . CYS A 1 282 ? -6.59 -13.977 8.82 1 98.81 282 CYS A CA 1
ATOM 2040 C C . CYS A 1 282 ? -6.922 -15.359 9.367 1 98.81 282 CYS A C 1
ATOM 2042 O O . CYS A 1 282 ? -8.008 -15.891 9.117 1 98.81 282 CYS A O 1
ATOM 2044 N N . LEU A 1 283 ? -5.965 -15.977 10.117 1 98.69 283 LEU A N 1
ATOM 2045 C CA . LEU A 1 283 ? -6.23 -17.25 10.766 1 98.69 283 LEU A CA 1
ATOM 2046 C C . LEU A 1 283 ? -7.418 -17.141 11.719 1 98.69 283 LEU A C 1
ATOM 2048 O O . LEU A 1 283 ? -8.242 -18.062 11.805 1 98.69 283 LEU A O 1
ATOM 2052 N N . GLY A 1 284 ? -7.434 -16.047 12.414 1 98.62 284 GLY A N 1
ATOM 2053 C CA . GLY A 1 284 ? -8.586 -15.789 13.273 1 98.62 284 GLY A CA 1
ATOM 2054 C C . GLY A 1 284 ? -9.898 -15.75 12.508 1 98.62 284 GLY A C 1
ATOM 2055 O O . GLY A 1 284 ? -10.906 -16.281 12.969 1 98.62 284 GLY A O 1
ATOM 2056 N N . MET A 1 285 ? -9.875 -15.148 11.367 1 98.62 285 MET A N 1
ATOM 2057 C CA . MET A 1 285 ? -11.07 -15.094 10.531 1 98.62 285 MET A CA 1
ATOM 2058 C C . MET A 1 285 ? -11.484 -16.5 10.086 1 98.62 285 MET A C 1
ATOM 2060 O O . MET A 1 285 ? -12.664 -16.844 10.117 1 98.62 285 MET A O 1
ATOM 2064 N N . VAL A 1 286 ? -10.492 -17.281 9.648 1 98.5 286 VAL A N 1
ATOM 2065 C CA . VAL A 1 286 ? -10.766 -18.656 9.227 1 98.5 286 VAL A CA 1
ATOM 2066 C C . VAL A 1 286 ? -11.375 -19.438 10.375 1 98.5 286 VAL A C 1
ATOM 2068 O O . VAL A 1 286 ? -12.383 -20.125 10.203 1 98.5 286 VAL A O 1
ATOM 2071 N N . ALA A 1 287 ? -10.781 -19.297 11.555 1 98.25 287 ALA A N 1
ATOM 2072 C CA . ALA A 1 287 ? -11.281 -20 12.742 1 98.25 287 ALA A CA 1
ATOM 2073 C C . ALA A 1 287 ? -12.711 -19.578 13.07 1 98.25 287 ALA A C 1
ATOM 2075 O O . ALA A 1 287 ? -13.492 -20.375 13.578 1 98.25 287 ALA A O 1
ATOM 2076 N N . GLY A 1 288 ? -13.055 -18.406 12.727 1 97.56 288 GLY A N 1
ATOM 2077 C CA . GLY A 1 288 ? -14.375 -17.875 13.008 1 97.56 288 GLY A CA 1
ATOM 2078 C C . GLY A 1 288 ? -15.375 -18.141 11.898 1 97.56 288 GLY A C 1
ATOM 2079 O O . GLY A 1 288 ? -16.531 -17.719 11.977 1 97.56 288 GLY A O 1
ATOM 2080 N N . GLY A 1 289 ? -14.992 -18.828 10.797 1 98 289 GLY A N 1
ATOM 2081 C CA . GLY A 1 289 ? -15.906 -19.203 9.734 1 98 289 GLY A CA 1
ATOM 2082 C C . GLY A 1 289 ? -15.891 -18.25 8.555 1 98 289 GLY A C 1
ATOM 2083 O O . GLY A 1 289 ? -16.703 -18.375 7.641 1 98 289 GLY A O 1
ATOM 2084 N N . ASP A 1 290 ? -14.898 -17.266 8.562 1 98.06 290 ASP A N 1
ATOM 2085 C CA . ASP A 1 290 ? -14.883 -16.234 7.527 1 98.06 290 ASP A CA 1
ATOM 2086 C C . ASP A 1 290 ? -13.789 -16.5 6.5 1 98.06 290 ASP A C 1
ATOM 2088 O O . ASP A 1 290 ? -13.312 -15.586 5.828 1 98.06 290 ASP A O 1
ATOM 2092 N N . GLY A 1 291 ? -13.336 -17.75 6.391 1 98.19 291 GLY A N 1
ATOM 2093 C CA . GLY A 1 291 ? -12.219 -18.109 5.535 1 98.19 291 GLY A CA 1
ATOM 2094 C C . GLY A 1 291 ? -12.492 -17.891 4.062 1 98.19 291 GLY A C 1
ATOM 2095 O O . GLY A 1 291 ? -11.57 -17.641 3.279 1 98.19 291 GLY A O 1
ATOM 2096 N N . LYS A 1 292 ? -13.766 -17.875 3.67 1 97.38 292 LYS A N 1
ATOM 2097 C CA . LYS A 1 292 ? -14.117 -17.797 2.254 1 97.38 292 LYS A CA 1
ATOM 2098 C C . LYS A 1 292 ? -14.508 -16.375 1.871 1 97.38 292 LYS A C 1
ATOM 2100 O O . LYS A 1 292 ? -14.875 -16.109 0.724 1 97.38 292 LYS A O 1
ATOM 2105 N N . MET A 1 293 ? -14.375 -15.414 2.818 1 98.06 293 MET A N 1
ATOM 2106 C CA . MET A 1 293 ? -14.516 -14.008 2.48 1 98.06 293 MET A CA 1
ATOM 2107 C C . MET A 1 293 ? -13.391 -13.555 1.559 1 98.06 293 MET A C 1
ATOM 2109 O O . MET A 1 293 ? -12.305 -14.133 1.569 1 98.06 293 MET A O 1
ATOM 2113 N N . GLY A 1 294 ? -13.758 -12.539 0.739 1 98.25 294 GLY A N 1
ATOM 2114 C CA . GLY A 1 294 ? -12.664 -11.883 0.046 1 98.25 294 GLY A CA 1
ATOM 2115 C C . GLY A 1 294 ? -11.641 -11.281 0.989 1 98.25 294 GLY A C 1
ATOM 2116 O O . GLY A 1 294 ? -11.961 -10.945 2.131 1 98.25 294 GLY A O 1
ATOM 2117 N N . ILE A 1 295 ? -10.461 -11.086 0.56 1 98.44 295 ILE A N 1
ATOM 2118 C CA . ILE A 1 295 ? -9.352 -10.648 1.4 1 98.44 295 ILE A CA 1
ATOM 2119 C C . ILE A 1 295 ? -9.656 -9.266 1.978 1 98.44 295 ILE A C 1
ATOM 2121 O O . ILE A 1 295 ? -9.18 -8.922 3.059 1 98.44 295 ILE A O 1
ATOM 2125 N N . GLN A 1 296 ? -10.516 -8.461 1.306 1 98.44 296 GLN A N 1
ATOM 2126 C CA . GLN A 1 296 ? -10.906 -7.164 1.831 1 98.44 296 GLN A CA 1
ATOM 2127 C C . GLN A 1 296 ? -11.766 -7.312 3.086 1 98.44 296 GLN A C 1
ATOM 2129 O O . GLN A 1 296 ? -11.969 -6.344 3.82 1 98.44 296 GLN A O 1
ATOM 2134 N N . GLY A 1 297 ? -12.219 -8.492 3.326 1 98.62 297 GLY A N 1
ATOM 2135 C CA . GLY A 1 297 ? -12.938 -8.766 4.562 1 98.62 297 GLY A CA 1
ATOM 2136 C C . GLY A 1 297 ? -12.078 -8.594 5.801 1 98.62 297 GLY A C 1
ATOM 2137 O O . GLY A 1 297 ? -12.602 -8.562 6.918 1 98.62 297 GLY A O 1
ATOM 2138 N N . LEU A 1 298 ? -10.812 -8.445 5.637 1 98.81 298 LEU A N 1
ATOM 2139 C CA . LEU A 1 298 ? -9.891 -8.234 6.75 1 98.81 298 LEU A CA 1
ATOM 2140 C C . LEU A 1 298 ? -10.359 -7.082 7.633 1 98.81 298 LEU A C 1
ATOM 2142 O O . LEU A 1 298 ? -10.133 -7.094 8.844 1 98.81 298 LEU A O 1
ATOM 2146 N N . VAL A 1 299 ? -11.086 -6.133 7.094 1 98.75 299 VAL A N 1
ATOM 2147 C CA . VAL A 1 299 ? -11.586 -4.98 7.836 1 98.75 299 VAL A CA 1
ATOM 2148 C C . VAL A 1 299 ? -12.5 -5.453 8.969 1 98.75 299 VAL A C 1
ATOM 2150 O O . VAL A 1 299 ? -12.523 -4.852 10.047 1 98.75 299 VAL A O 1
ATOM 2153 N N . THR A 1 300 ? -13.203 -6.617 8.812 1 98.44 300 THR A N 1
ATOM 2154 C CA . THR A 1 300 ? -14.117 -7.117 9.836 1 98.44 300 THR A CA 1
ATOM 2155 C C . THR A 1 300 ? -13.336 -7.605 11.055 1 98.44 300 THR A C 1
ATOM 2157 O O . THR A 1 300 ? -13.812 -7.5 12.188 1 98.44 300 THR A O 1
ATOM 2160 N N . ALA A 1 301 ? -12.133 -8.141 10.805 1 98.5 301 ALA A N 1
ATOM 2161 C CA . ALA A 1 301 ? -11.297 -8.562 11.922 1 98.5 301 ALA A CA 1
ATOM 2162 C C . ALA A 1 301 ? -10.891 -7.375 12.789 1 98.5 301 ALA A C 1
ATOM 2164 O O . ALA A 1 301 ? -10.914 -7.453 14.016 1 98.5 301 ALA A O 1
ATOM 2165 N N . ILE A 1 302 ? -10.531 -6.258 12.164 1 98.62 302 ILE A N 1
ATOM 2166 C CA . ILE A 1 302 ? -10.133 -5.059 12.898 1 98.62 302 ILE A CA 1
ATOM 2167 C C . ILE A 1 302 ? -11.336 -4.477 13.633 1 98.62 302 ILE A C 1
ATOM 2169 O O . ILE A 1 302 ? -11.219 -4.016 14.766 1 98.62 302 ILE A O 1
ATOM 2173 N N . GLU A 1 303 ? -12.484 -4.516 12.984 1 98.06 303 GLU A N 1
ATOM 2174 C CA . GLU A 1 303 ? -13.719 -4.043 13.617 1 98.06 303 GLU A CA 1
ATOM 2175 C C . GLU A 1 303 ? -14.039 -4.863 14.859 1 98.06 303 GLU A C 1
ATOM 2177 O O . GLU A 1 303 ? -14.383 -4.309 15.906 1 98.06 303 GLU A O 1
ATOM 2182 N N . ARG A 1 304 ? -13.898 -6.176 14.758 1 97.06 304 ARG A N 1
ATOM 2183 C CA . ARG A 1 304 ? -14.211 -7.059 15.875 1 97.06 304 ARG A CA 1
ATOM 2184 C C . ARG A 1 304 ? -13.281 -6.793 17.062 1 97.06 304 ARG A C 1
ATOM 2186 O O . ARG A 1 304 ? -13.719 -6.824 18.219 1 97.06 304 ARG A O 1
ATOM 2193 N N . ILE A 1 305 ? -12.047 -6.547 16.75 1 96.69 305 ILE A N 1
ATOM 2194 C CA . ILE A 1 305 ? -11.07 -6.211 17.781 1 96.69 305 ILE A CA 1
ATOM 2195 C C . ILE A 1 305 ? -11.523 -4.949 18.516 1 96.69 305 ILE A C 1
ATOM 2197 O O . ILE A 1 305 ? -11.281 -4.805 19.719 1 96.69 305 ILE A O 1
ATOM 2201 N N . ASN A 1 306 ? -12.273 -4.094 17.828 1 96.88 306 ASN A N 1
ATOM 2202 C CA . ASN A 1 306 ? -12.711 -2.826 18.406 1 96.88 306 ASN A CA 1
ATOM 2203 C C . ASN A 1 306 ? -14.156 -2.902 18.906 1 96.88 306 ASN A C 1
ATOM 2205 O O . ASN A 1 306 ? -14.797 -1.872 19.109 1 96.88 306 ASN A O 1
ATOM 2209 N N . GLY A 1 307 ? -14.664 -4.082 19.016 1 93.75 307 GLY A N 1
ATOM 2210 C CA . GLY A 1 307 ? -15.969 -4.305 19.609 1 93.75 307 GLY A CA 1
ATOM 2211 C C . GLY A 1 307 ? -17.109 -3.971 18.672 1 93.75 307 GLY A C 1
ATOM 2212 O O . GLY A 1 307 ? -18.25 -3.799 19.109 1 93.75 307 GLY A O 1
ATOM 2213 N N . LYS A 1 308 ? -16.688 -3.828 17.562 1 85.94 308 LYS A N 1
ATOM 2214 C CA . LYS A 1 308 ? -17.75 -3.531 16.609 1 85.94 308 LYS A CA 1
ATOM 2215 C C . LYS A 1 308 ? -18.359 -4.812 16.047 1 85.94 308 LYS A C 1
ATOM 2217 O O . LYS A 1 308 ? -17.641 -5.793 15.805 1 85.94 308 LYS A O 1
ATOM 2222 N N . LYS A 1 309 ? -19.656 -4.953 16.375 1 66.12 309 LYS A N 1
ATOM 2223 C CA . LYS A 1 309 ? -20.359 -6.145 15.914 1 66.12 309 LYS A CA 1
ATOM 2224 C C . LYS A 1 309 ? -20.578 -6.098 14.406 1 66.12 309 LYS A C 1
ATOM 2226 O O . LYS A 1 309 ? -20.844 -5.031 13.844 1 66.12 309 LYS A O 1
ATOM 2231 N N . GLY A 1 310 ? -19.75 -6.832 13.453 1 53.25 310 GLY A N 1
ATOM 2232 C CA . GLY A 1 310 ? -19.953 -6.984 12.023 1 53.25 310 GLY A CA 1
ATOM 2233 C C . GLY A 1 310 ? -21.406 -7.227 11.656 1 53.25 310 GLY A C 1
ATOM 2234 O O . GLY A 1 310 ? -22.219 -7.59 12.508 1 53.25 310 GLY A O 1
ATOM 2235 N N . MET B 1 1 ? -2.211 49.969 3.121 1 39.75 1 MET B N 1
ATOM 2236 C CA . MET B 1 1 ? -3.154 49.219 2.299 1 39.75 1 MET B CA 1
ATOM 2237 C C . MET B 1 1 ? -3.854 48.156 3.119 1 39.75 1 MET B C 1
ATOM 2239 O O . MET B 1 1 ? -3.199 47.375 3.807 1 39.75 1 MET B O 1
ATOM 2243 N N . GLU B 1 2 ? -5 48.219 3.555 1 49.62 2 GLU B N 1
ATOM 2244 C CA . GLU B 1 2 ? -5.785 47.469 4.535 1 49.62 2 GLU B CA 1
ATOM 2245 C C . GLU B 1 2 ? -5.734 45.969 4.254 1 49.62 2 GLU B C 1
ATOM 2247 O O . GLU B 1 2 ? -5.82 45.531 3.102 1 49.62 2 GLU B O 1
ATOM 2252 N N . SER B 1 3 ? -5.078 45.281 4.949 1 56.34 3 SER B N 1
ATOM 2253 C CA . SER B 1 3 ? -4.938 43.844 4.832 1 56.34 3 SER B CA 1
ATOM 2254 C C . SER B 1 3 ? -6.27 43.188 4.473 1 56.34 3 SER B C 1
ATOM 2256 O O . SER B 1 3 ? -7.266 43.375 5.172 1 56.34 3 SER B O 1
ATOM 2258 N N . GLU B 1 4 ? -6.434 42.719 3.105 1 79.38 4 GLU B N 1
ATOM 2259 C CA . GLU B 1 4 ? -7.801 42.281 2.867 1 79.38 4 GLU B CA 1
ATOM 2260 C C . GLU B 1 4 ? -7.895 40.75 2.902 1 79.38 4 GLU B C 1
ATOM 2262 O O . GLU B 1 4 ? -7.277 40.062 2.082 1 79.38 4 GLU B O 1
ATOM 2267 N N . GLY B 1 5 ? -7.691 40 4.004 1 88.44 5 GLY B N 1
ATOM 2268 C CA . GLY B 1 5 ? -8.016 38.625 4.305 1 88.44 5 GLY B CA 1
ATOM 2269 C C . GLY B 1 5 ? -9.336 38.156 3.711 1 88.44 5 GLY B C 1
ATOM 2270 O O . GLY B 1 5 ? -9.812 38.75 2.732 1 88.44 5 GLY B O 1
ATOM 2271 N N . TYR B 1 6 ? -9.773 37.094 4.09 1 94.62 6 TYR B N 1
ATOM 2272 C CA . TYR B 1 6 ? -11.07 36.594 3.643 1 94.62 6 TYR B CA 1
ATOM 2273 C C . TYR B 1 6 ? -12.172 37.625 3.918 1 94.62 6 TYR B C 1
ATOM 2275 O O . TYR B 1 6 ? -12.25 38.188 5.016 1 94.62 6 TYR B O 1
ATOM 2283 N N . PRO B 1 7 ? -12.906 37.969 2.861 1 95.81 7 PRO B N 1
ATOM 2284 C CA . PRO B 1 7 ? -13.156 37.188 1.644 1 95.81 7 PRO B CA 1
ATOM 2285 C C . PRO B 1 7 ? -12.562 37.844 0.398 1 95.81 7 PRO B C 1
ATOM 2287 O O . PRO B 1 7 ? -13.023 37.594 -0.718 1 95.81 7 PRO B O 1
ATOM 2290 N N . THR B 1 8 ? -11.688 38.719 0.618 1 95.38 8 THR B N 1
ATOM 2291 C CA . THR B 1 8 ? -11.023 39.312 -0.54 1 95.38 8 THR B CA 1
ATOM 2292 C C . THR B 1 8 ? -10.391 38.219 -1.413 1 95.38 8 THR B C 1
ATOM 2294 O O . THR B 1 8 ? -9.695 37.344 -0.911 1 95.38 8 THR B O 1
ATOM 2297 N N . PRO B 1 9 ? -10.602 38.25 -2.736 1 95.5 9 PRO B N 1
ATOM 2298 C CA . PRO B 1 9 ? -10.078 37.219 -3.613 1 95.5 9 PRO B CA 1
ATOM 2299 C C . PRO B 1 9 ? -8.562 37.094 -3.545 1 95.5 9 PRO B C 1
ATOM 2301 O O . PRO B 1 9 ? -7.855 38.094 -3.473 1 95.5 9 PRO B O 1
ATOM 2304 N N . ILE B 1 10 ? -8.109 35.844 -3.629 1 96.44 10 ILE B N 1
ATOM 2305 C CA . ILE B 1 10 ? -6.684 35.531 -3.59 1 96.44 10 ILE B CA 1
ATOM 2306 C C . ILE B 1 10 ? -6.082 35.719 -4.984 1 96.44 10 ILE B C 1
ATOM 2308 O O . ILE B 1 10 ? -6.586 35.156 -5.957 1 96.44 10 ILE B O 1
ATOM 2312 N N . ARG B 1 11 ? -5.031 36.5 -5.047 1 95 11 ARG B N 1
ATOM 2313 C CA . ARG B 1 11 ? -4.34 36.75 -6.305 1 95 11 ARG B CA 1
ATOM 2314 C C . ARG B 1 11 ? -2.848 36.969 -6.078 1 95 11 ARG B C 1
ATOM 2316 O O . ARG B 1 11 ? -2.453 37.625 -5.098 1 95 11 ARG B O 1
ATOM 2323 N N . PRO B 1 12 ? -2.068 36.5 -7.016 1 94.38 12 PRO B N 1
ATOM 2324 C CA . PRO B 1 12 ? -0.649 36.844 -6.93 1 94.38 12 PRO B CA 1
ATOM 2325 C C . PRO B 1 12 ? -0.41 38.344 -6.984 1 94.38 12 PRO B C 1
ATOM 2327 O O . PRO B 1 12 ? -1.107 39.062 -7.707 1 94.38 12 PRO B O 1
ATOM 2330 N N . GLY B 1 13 ? 0.583 38.812 -6.289 1 88.81 13 GLY B N 1
ATOM 2331 C CA . GLY B 1 13 ? 0.922 40.219 -6.293 1 88.81 13 GLY B CA 1
ATOM 2332 C C . GLY B 1 13 ? 0.085 41.031 -5.328 1 88.81 13 GLY B C 1
ATOM 2333 O O . GLY B 1 13 ? 0.469 42.156 -4.953 1 88.81 13 GLY B O 1
ATOM 2334 N N . LEU B 1 14 ? -1.063 40.5 -4.953 1 91.75 14 LEU B N 1
ATOM 2335 C CA . LEU B 1 14 ? -1.95 41.25 -4.059 1 91.75 14 LEU B CA 1
ATOM 2336 C C . LEU B 1 14 ? -2.035 40.562 -2.697 1 91.75 14 LEU B C 1
ATOM 2338 O O . LEU B 1 14 ? -1.963 41.25 -1.662 1 91.75 14 LEU B O 1
ATOM 2342 N N . THR B 1 15 ? -2.234 39.312 -2.74 1 96.06 15 THR B N 1
ATOM 2343 C CA . THR B 1 15 ? -2.35 38.531 -1.506 1 96.06 15 THR B CA 1
ATOM 2344 C C . THR B 1 15 ? -0.979 38.312 -0.875 1 96.06 15 THR B C 1
ATOM 2346 O O . THR B 1 15 ? -0.054 37.844 -1.536 1 96.06 15 THR B O 1
ATOM 2349 N N . ARG B 1 16 ? -0.826 38.688 0.356 1 97.5 16 ARG B N 1
ATOM 2350 C CA . ARG B 1 16 ? 0.414 38.5 1.105 1 97.5 16 ARG B CA 1
ATOM 2351 C C . ARG B 1 16 ? 0.395 37.188 1.898 1 97.5 16 ARG B C 1
ATOM 2353 O O . ARG B 1 16 ? -0.491 37 2.729 1 97.5 16 ARG B O 1
ATOM 2360 N N . VAL B 1 17 ? 1.404 36.375 1.619 1 98.38 17 VAL B N 1
ATOM 2361 C CA . VAL B 1 17 ? 1.442 35.031 2.242 1 98.38 17 VAL B CA 1
ATOM 2362 C C . VAL B 1 17 ? 2.566 35 3.273 1 98.38 17 VAL B C 1
ATOM 2364 O O . VAL B 1 17 ? 3.709 35.344 2.977 1 98.38 17 VAL B O 1
ATOM 2367 N N . GLY B 1 18 ? 2.246 34.719 4.477 1 98.5 18 GLY B N 1
ATOM 2368 C CA . GLY B 1 18 ? 3.223 34.344 5.492 1 98.5 18 GLY B CA 1
ATOM 2369 C C . GLY B 1 18 ? 3.473 32.844 5.57 1 98.5 18 GLY B C 1
ATOM 2370 O O . GLY B 1 18 ? 2.561 32.062 5.355 1 98.5 18 GLY B O 1
ATOM 2371 N N . TRP B 1 19 ? 4.727 32.438 5.906 1 98.75 19 TRP B N 1
ATOM 2372 C CA . TRP B 1 19 ? 5.078 31.016 6.008 1 98.75 19 TRP B CA 1
ATOM 2373 C C . TRP B 1 19 ? 5.965 30.766 7.219 1 98.75 19 TRP B C 1
ATOM 2375 O O . TRP B 1 19 ? 6.973 31.438 7.414 1 98.75 19 TRP B O 1
ATOM 2385 N N . ILE B 1 20 ? 5.516 29.812 8.016 1 98.38 20 ILE B N 1
ATOM 2386 C CA . ILE B 1 20 ? 6.27 29.438 9.203 1 98.38 20 ILE B CA 1
ATOM 2387 C C . ILE B 1 20 ? 6.777 28 9.055 1 98.38 20 ILE B C 1
ATOM 2389 O O . ILE B 1 20 ? 5.984 27.062 9 1 98.38 20 ILE B O 1
ATOM 2393 N N . GLY B 1 21 ? 8.117 27.781 9.086 1 97.62 21 GLY B N 1
ATOM 2394 C CA . GLY B 1 21 ? 8.719 26.469 8.977 1 97.62 21 GLY B CA 1
ATOM 2395 C C . GLY B 1 21 ? 9.258 26.172 7.586 1 97.62 21 GLY B C 1
ATOM 2396 O O . GLY B 1 21 ? 8.484 26.031 6.633 1 97.62 21 GLY B O 1
ATOM 2397 N N . THR B 1 22 ? 10.602 26 7.531 1 96.88 22 THR B N 1
ATOM 2398 C CA . THR B 1 22 ? 11.227 25.797 6.23 1 96.88 22 THR B CA 1
ATOM 2399 C C . THR B 1 22 ? 12.094 24.547 6.234 1 96.88 22 THR B C 1
ATOM 2401 O O . THR B 1 22 ? 13.227 24.578 5.742 1 96.88 22 THR B O 1
ATOM 2404 N N . GLY B 1 23 ? 11.523 23.5 6.898 1 94 23 GLY B N 1
ATOM 2405 C CA . GLY B 1 23 ? 12.133 22.203 6.672 1 94 23 GLY B CA 1
ATOM 2406 C C . GLY B 1 23 ? 12.008 21.734 5.238 1 94 23 GLY B C 1
ATOM 2407 O O . GLY B 1 23 ? 11.727 22.531 4.336 1 94 23 GLY B O 1
ATOM 2408 N N . VAL B 1 24 ? 12.18 20.469 5.051 1 91.5 24 VAL B N 1
ATOM 2409 C CA . VAL B 1 24 ? 12.195 19.891 3.711 1 91.5 24 VAL B CA 1
ATOM 2410 C C . VAL B 1 24 ? 10.875 20.188 3.006 1 91.5 24 VAL B C 1
ATOM 2412 O O . VAL B 1 24 ? 10.859 20.719 1.895 1 91.5 24 VAL B O 1
ATOM 2415 N N . MET B 1 25 ? 9.773 19.891 3.656 1 95.44 25 MET B N 1
ATOM 2416 C CA . MET B 1 25 ? 8.453 20.094 3.08 1 95.44 25 MET B CA 1
ATOM 2417 C C . MET B 1 25 ? 8.141 21.578 2.947 1 95.44 25 MET B C 1
ATOM 2419 O O . MET B 1 25 ? 7.699 22.031 1.889 1 95.44 25 MET B O 1
ATOM 2423 N N . GLY B 1 26 ? 8.398 22.344 4.039 1 97.25 26 GLY B N 1
ATOM 2424 C CA . GLY B 1 26 ? 8.055 23.766 4.07 1 97.25 26 GLY B CA 1
ATOM 2425 C C . GLY B 1 26 ? 8.781 24.578 3.012 1 97.25 26 GLY B C 1
ATOM 2426 O O . GLY B 1 26 ? 8.172 25.406 2.346 1 97.25 26 GLY B O 1
ATOM 2427 N N . ALA B 1 27 ? 10.047 24.297 2.885 1 96.5 27 ALA B N 1
ATOM 2428 C CA . ALA B 1 27 ? 10.844 25.016 1.901 1 96.5 27 ALA B CA 1
ATOM 2429 C C . ALA B 1 27 ? 10.32 24.781 0.488 1 96.5 27 ALA B C 1
ATOM 2431 O O . ALA B 1 27 ? 10.227 25.719 -0.308 1 96.5 27 ALA B O 1
ATOM 2432 N N . ALA B 1 28 ? 10.008 23.516 0.162 1 97 28 ALA B N 1
ATOM 2433 C CA . ALA B 1 28 ? 9.5 23.156 -1.165 1 97 28 ALA B CA 1
ATOM 2434 C C . ALA B 1 28 ? 8.148 23.812 -1.43 1 97 28 ALA B C 1
ATOM 2436 O O . ALA B 1 28 ? 7.934 24.391 -2.496 1 97 28 ALA B O 1
ATOM 2437 N N . MET B 1 29 ? 7.254 23.781 -0.469 1 98.19 29 MET B N 1
ATOM 2438 C CA . MET B 1 29 ? 5.906 24.312 -0.611 1 98.19 29 MET B CA 1
ATOM 2439 C C . MET B 1 29 ? 5.938 25.844 -0.699 1 98.19 29 MET B C 1
ATOM 2441 O O . MET B 1 29 ? 5.316 26.422 -1.587 1 98.19 29 MET B O 1
ATOM 2445 N N . ALA B 1 30 ? 6.672 26.484 0.197 1 98.31 30 ALA B N 1
ATOM 2446 C CA . ALA B 1 30 ? 6.82 27.938 0.177 1 98.31 30 ALA B CA 1
ATOM 2447 C C . ALA B 1 30 ? 7.438 28.406 -1.135 1 98.31 30 ALA B C 1
ATOM 2449 O O . ALA B 1 30 ? 7.035 29.422 -1.688 1 98.31 30 ALA B O 1
ATOM 2450 N N . GLY B 1 31 ? 8.414 27.641 -1.582 1 98 31 GLY B N 1
ATOM 2451 C CA . GLY B 1 31 ? 9.047 27.969 -2.846 1 98 31 GLY B CA 1
ATOM 2452 C C . GLY B 1 31 ? 8.078 28 -4.016 1 98 31 GLY B C 1
ATOM 2453 O O . GLY B 1 31 ? 8.188 28.859 -4.895 1 98 31 GLY B O 1
ATOM 2454 N N . ARG B 1 32 ? 7.148 27.109 -4.055 1 98.31 32 ARG B N 1
ATOM 2455 C CA . ARG B 1 32 ? 6.16 27.062 -5.129 1 98.31 32 ARG B CA 1
ATOM 2456 C C . ARG B 1 32 ? 5.25 28.297 -5.082 1 98.31 32 ARG B C 1
ATOM 2458 O O . ARG B 1 32 ? 4.938 28.875 -6.121 1 98.31 32 ARG B O 1
ATOM 2465 N N . ILE B 1 33 ? 4.844 28.641 -3.883 1 98.25 33 ILE B N 1
ATOM 2466 C CA . ILE B 1 33 ? 3.99 29.812 -3.707 1 98.25 33 ILE B CA 1
ATOM 2467 C C . ILE B 1 33 ? 4.73 31.062 -4.176 1 98.25 33 ILE B C 1
ATOM 2469 O O . ILE B 1 33 ? 4.164 31.891 -4.887 1 98.25 33 ILE B O 1
ATOM 2473 N N . GLN B 1 34 ? 5.977 31.172 -3.807 1 97.69 34 GLN B N 1
ATOM 2474 C CA . GLN B 1 34 ? 6.809 32.281 -4.223 1 97.69 34 GLN B CA 1
ATOM 2475 C C . GLN B 1 34 ? 6.938 32.344 -5.742 1 97.69 34 GLN B C 1
ATOM 2477 O O . GLN B 1 34 ? 6.797 33.406 -6.344 1 97.69 34 GLN B O 1
ATOM 2482 N N . SER B 1 35 ? 7.16 31.203 -6.352 1 97.56 35 SER B N 1
ATOM 2483 C CA . SER B 1 35 ? 7.344 31.125 -7.797 1 97.56 35 SER B CA 1
ATOM 2484 C C . SER B 1 35 ? 6.062 31.484 -8.539 1 97.56 35 SER B C 1
ATOM 2486 O O . SER B 1 35 ? 6.113 31.938 -9.688 1 97.56 35 SER B O 1
ATOM 2488 N N . ALA B 1 36 ? 4.965 31.297 -7.848 1 97.88 36 ALA B N 1
ATOM 2489 C CA . ALA B 1 36 ? 3.672 31.609 -8.453 1 97.88 36 ALA B CA 1
ATOM 2490 C C . ALA B 1 36 ? 3.389 33.125 -8.391 1 97.88 36 ALA B C 1
ATOM 2492 O O . ALA B 1 36 ? 2.375 33.562 -8.922 1 97.88 36 ALA B O 1
ATOM 2493 N N . GLY B 1 37 ? 4.203 33.906 -7.668 1 97.31 37 GLY B N 1
ATOM 2494 C CA . GLY B 1 37 ? 4.117 35.344 -7.746 1 97.31 37 GLY B CA 1
ATOM 2495 C C . GLY B 1 37 ? 3.555 35.969 -6.488 1 97.31 37 GLY B C 1
ATOM 2496 O O . GLY B 1 37 ? 3.262 37.188 -6.465 1 97.31 37 GLY B O 1
ATOM 2497 N N . TYR B 1 38 ? 3.404 35.219 -5.438 1 97.38 38 TYR B N 1
ATOM 2498 C CA . TYR B 1 38 ? 2.879 35.781 -4.195 1 97.38 38 TYR B CA 1
ATOM 2499 C C . TYR B 1 38 ? 3.99 36.406 -3.365 1 97.38 38 TYR B C 1
ATOM 2501 O O . TYR B 1 38 ? 5.117 35.906 -3.344 1 97.38 38 TYR B O 1
ATOM 2509 N N . ALA B 1 39 ? 3.654 37.5 -2.715 1 96.31 39 ALA B N 1
ATOM 2510 C CA . ALA B 1 39 ? 4.57 38.062 -1.717 1 96.31 39 ALA B CA 1
ATOM 2511 C C . ALA B 1 39 ? 4.688 37.125 -0.513 1 96.31 39 ALA B C 1
ATOM 2513 O O . ALA B 1 39 ? 3.676 36.719 0.059 1 96.31 39 ALA B O 1
ATOM 2514 N N . LEU B 1 40 ? 5.93 36.812 -0.195 1 97.88 40 LEU B N 1
ATOM 2515 C CA . LEU B 1 40 ? 6.141 35.812 0.835 1 97.88 40 LEU B CA 1
ATOM 2516 C C . LEU B 1 40 ? 6.973 36.344 1.983 1 97.88 40 LEU B C 1
ATOM 2518 O O . LEU B 1 40 ? 8.031 36.938 1.759 1 97.88 40 LEU B O 1
ATOM 2522 N N . THR B 1 41 ? 6.488 36.312 3.154 1 97.94 41 THR B N 1
ATOM 2523 C CA . THR B 1 41 ? 7.207 36.594 4.391 1 97.94 41 THR B CA 1
ATOM 2524 C C . THR B 1 41 ? 7.406 35.344 5.211 1 97.94 41 THR B C 1
ATOM 2526 O O . THR B 1 41 ? 6.438 34.656 5.539 1 97.94 41 THR B O 1
ATOM 2529 N N . VAL B 1 42 ? 8.711 35.031 5.594 1 98.31 42 VAL B N 1
ATOM 2530 C CA . VAL B 1 42 ? 9.023 33.688 6.102 1 98.31 42 VAL B CA 1
ATOM 2531 C C . VAL B 1 42 ? 9.688 33.812 7.473 1 98.31 42 VAL B C 1
ATOM 2533 O O . VAL B 1 42 ? 10.555 34.656 7.684 1 98.31 42 VAL B O 1
ATOM 2536 N N . TYR B 1 43 ? 9.227 33 8.367 1 97.94 43 TYR B N 1
ATOM 2537 C CA . TYR B 1 43 ? 9.961 32.719 9.594 1 97.94 43 TYR B CA 1
ATOM 2538 C C . TYR B 1 43 ? 10.5 31.297 9.602 1 97.94 43 TYR B C 1
ATOM 2540 O O . TYR B 1 43 ? 9.758 30.344 9.352 1 97.94 43 TYR B O 1
ATOM 2548 N N . ALA B 1 44 ? 11.75 31.156 9.875 1 96.12 44 ALA B N 1
ATOM 2549 C CA . ALA B 1 44 ? 12.406 29.859 10.07 1 96.12 44 ALA B CA 1
ATOM 2550 C C . ALA B 1 44 ? 13.148 29.828 11.406 1 96.12 44 ALA B C 1
ATOM 2552 O O . ALA B 1 44 ? 13.883 30.75 11.742 1 96.12 44 ALA B O 1
ATOM 2553 N N . ARG B 1 45 ? 12.922 28.766 12.125 1 92.31 45 ARG B N 1
ATOM 2554 C CA . ARG B 1 45 ? 13.656 28.609 13.375 1 92.31 45 ARG B CA 1
ATOM 2555 C C . ARG B 1 45 ? 15.156 28.656 13.141 1 92.31 45 ARG B C 1
ATOM 2557 O O . ARG B 1 45 ? 15.906 29.203 13.961 1 92.31 45 ARG B O 1
ATOM 2564 N N . THR B 1 46 ? 15.516 28 12 1 91.06 46 THR B N 1
ATOM 2565 C CA . THR B 1 46 ? 16.891 28.078 11.508 1 91.06 46 THR B CA 1
ATOM 2566 C C . THR B 1 46 ? 16.953 28.891 10.219 1 91.06 46 THR B C 1
ATOM 2568 O O . THR B 1 46 ? 16.734 28.344 9.125 1 91.06 46 THR B O 1
ATOM 2571 N N . PRO B 1 47 ? 17.438 30.047 10.266 1 89.62 47 PRO B N 1
ATOM 2572 C CA . PRO B 1 47 ? 17.344 30.984 9.141 1 89.62 47 PRO B CA 1
ATOM 2573 C C . PRO B 1 47 ? 18.031 30.469 7.883 1 89.62 47 PRO B C 1
ATOM 2575 O O . PRO B 1 47 ? 17.578 30.734 6.77 1 89.62 47 PRO B O 1
ATOM 2578 N N . SER B 1 48 ? 19.062 29.719 8.086 1 90.19 48 SER B N 1
ATOM 2579 C CA . SER B 1 48 ? 19.812 29.25 6.93 1 90.19 48 SER B CA 1
ATOM 2580 C C . SER B 1 48 ? 18.969 28.344 6.047 1 90.19 48 SER B C 1
ATOM 2582 O O . SER B 1 48 ? 19.219 28.219 4.848 1 90.19 48 SER B O 1
ATOM 2584 N N . LYS B 1 49 ? 17.922 27.797 6.609 1 90.31 49 LYS B N 1
ATOM 2585 C CA . LYS B 1 49 ? 17.047 26.906 5.867 1 90.31 49 LYS B CA 1
ATOM 2586 C C . LYS B 1 49 ? 16.125 27.672 4.941 1 90.31 49 LYS B C 1
ATOM 2588 O O . LYS B 1 49 ? 15.508 27.109 4.039 1 90.31 49 LYS B O 1
ATOM 2593 N N . ALA B 1 50 ? 16.078 28.969 5.133 1 93.19 50 ALA B N 1
ATOM 2594 C CA . ALA B 1 50 ? 15.211 29.812 4.305 1 93.19 50 ALA B CA 1
ATOM 2595 C C . ALA B 1 50 ? 16.031 30.656 3.336 1 93.19 50 ALA B C 1
ATOM 2597 O O . ALA B 1 50 ? 15.5 31.5 2.629 1 93.19 50 ALA B O 1
ATOM 2598 N N . ALA B 1 51 ? 17.344 30.406 3.266 1 93.88 51 ALA B N 1
ATOM 2599 C CA . ALA B 1 51 ? 18.25 31.234 2.477 1 93.88 51 ALA B CA 1
ATOM 2600 C C . ALA B 1 51 ? 17.859 31.234 1.002 1 93.88 51 ALA B C 1
ATOM 2602 O O . ALA B 1 51 ? 17.938 32.25 0.325 1 93.88 51 ALA B O 1
ATOM 2603 N N . HIS B 1 52 ? 17.5 30.109 0.531 1 94.12 52 HIS B N 1
ATOM 2604 C CA . HIS B 1 52 ? 17.141 30 -0.875 1 94.12 52 HIS B CA 1
ATOM 2605 C C . HIS B 1 52 ? 15.891 30.812 -1.184 1 94.12 52 HIS B C 1
ATOM 2607 O O . HIS B 1 52 ? 15.797 31.438 -2.244 1 94.12 52 HIS B O 1
ATOM 2613 N N . LEU B 1 53 ? 14.953 30.875 -0.289 1 96.62 53 LEU B N 1
ATOM 2614 C CA . LEU B 1 53 ? 13.742 31.672 -0.474 1 96.62 53 LEU B CA 1
ATOM 2615 C C . LEU B 1 53 ? 14.07 33.156 -0.463 1 96.62 53 LEU B C 1
ATOM 2617 O O . LEU B 1 53 ? 13.5 33.938 -1.243 1 96.62 53 LEU B O 1
ATOM 2621 N N . ALA B 1 54 ? 14.969 33.5 0.398 1 96.25 54 ALA B N 1
ATOM 2622 C CA . ALA B 1 54 ? 15.391 34.875 0.494 1 96.25 54 ALA B CA 1
ATOM 2623 C C . ALA B 1 54 ? 16.031 35.344 -0.807 1 96.25 54 ALA B C 1
ATOM 2625 O O . ALA B 1 54 ? 15.82 36.5 -1.244 1 96.25 54 ALA B O 1
ATOM 2626 N N . ARG B 1 55 ? 16.781 34.469 -1.386 1 95.62 55 ARG B N 1
ATOM 2627 C CA . ARG B 1 55 ? 17.484 34.812 -2.627 1 95.62 55 ARG B CA 1
ATOM 2628 C C . ARG B 1 55 ? 16.484 35.125 -3.746 1 95.62 55 ARG B C 1
ATOM 2630 O O . ARG B 1 55 ? 16.797 35.875 -4.664 1 95.62 55 ARG B O 1
ATOM 2637 N N . PHE B 1 56 ? 15.328 34.625 -3.562 1 94.62 56 PHE B N 1
ATOM 2638 C CA . PHE B 1 56 ? 14.352 34.844 -4.621 1 94.62 56 PHE B CA 1
ATOM 2639 C C . PHE B 1 56 ? 13.297 35.875 -4.199 1 94.62 56 PHE B C 1
ATOM 2641 O O . PHE B 1 56 ? 12.234 35.938 -4.809 1 94.62 56 PHE B O 1
ATOM 2648 N N . GLY B 1 57 ? 13.555 36.5 -3.031 1 95.5 57 GLY B N 1
ATOM 2649 C CA . GLY B 1 57 ? 12.75 37.688 -2.764 1 95.5 57 GLY B CA 1
ATOM 2650 C C . GLY B 1 57 ? 11.883 37.562 -1.523 1 95.5 57 GLY B C 1
ATOM 2651 O O . GLY B 1 57 ? 11.211 38.5 -1.126 1 95.5 57 GLY B O 1
ATOM 2652 N N . ALA B 1 58 ? 11.867 36.438 -0.897 1 97.12 58 ALA B N 1
ATOM 2653 C CA . ALA B 1 58 ? 11.086 36.312 0.333 1 97.12 58 ALA B CA 1
ATOM 2654 C C . ALA B 1 58 ? 11.68 37.156 1.454 1 97.12 58 ALA B C 1
ATOM 2656 O O . ALA B 1 58 ? 12.898 37.281 1.557 1 97.12 58 ALA B O 1
ATOM 2657 N N . ARG B 1 59 ? 10.844 37.75 2.201 1 96.94 59 ARG B N 1
ATOM 2658 C CA . ARG B 1 59 ? 11.289 38.469 3.379 1 96.94 59 ARG B CA 1
ATOM 2659 C C . ARG B 1 59 ? 11.414 37.562 4.59 1 96.94 59 ARG B C 1
ATOM 2661 O O . ARG B 1 59 ? 10.453 36.875 4.969 1 96.94 59 ARG B O 1
ATOM 2668 N N . ILE B 1 60 ? 12.625 37.5 5.176 1 97.06 60 ILE B N 1
ATOM 2669 C CA . ILE B 1 60 ? 12.852 36.688 6.352 1 97.06 60 ILE B CA 1
ATOM 2670 C C . ILE B 1 60 ? 12.648 37.5 7.617 1 97.06 60 ILE B C 1
ATOM 2672 O O . ILE B 1 60 ? 13.18 38.625 7.73 1 97.06 60 ILE B O 1
ATOM 2676 N N . VAL B 1 61 ? 11.891 36.969 8.5 1 96.94 61 VAL B N 1
ATOM 2677 C CA . VAL B 1 61 ? 11.578 37.719 9.703 1 96.94 61 VAL B CA 1
ATOM 2678 C C . VAL B 1 61 ? 11.977 36.906 10.945 1 96.94 61 VAL B C 1
ATOM 2680 O O . VAL B 1 61 ? 12.406 35.75 10.836 1 96.94 61 VAL B O 1
ATOM 2683 N N . SER B 1 62 ? 11.758 37.469 12.156 1 95.44 62 SER B N 1
ATOM 2684 C CA . SER B 1 62 ? 12.422 36.938 13.344 1 95.44 62 SER B CA 1
ATOM 2685 C C . SER B 1 62 ? 11.438 36.188 14.242 1 95.44 62 SER B C 1
ATOM 2687 O O . SER B 1 62 ? 11.836 35.562 15.227 1 95.44 62 SER B O 1
ATOM 2689 N N . SER B 1 63 ? 10.117 36.25 13.898 1 96.75 63 SER B N 1
ATOM 2690 C CA . SER B 1 63 ? 9.133 35.562 14.703 1 96.75 63 SER B CA 1
ATOM 2691 C C . SER B 1 63 ? 7.895 35.219 13.883 1 96.75 63 SER B C 1
ATOM 2693 O O . SER B 1 63 ? 7.641 35.812 12.844 1 96.75 63 SER B O 1
ATOM 2695 N N . PRO B 1 64 ? 7.105 34.219 14.375 1 98.5 64 PRO B N 1
ATOM 2696 C CA . PRO B 1 64 ? 5.824 33.938 13.719 1 98.5 64 PRO B CA 1
ATOM 2697 C C . PRO B 1 64 ? 4.891 35.156 13.711 1 98.5 64 PRO B C 1
ATOM 2699 O O . PRO B 1 64 ? 4.203 35.406 12.719 1 98.5 64 PRO B O 1
ATOM 2702 N N . ALA B 1 65 ? 4.918 35.938 14.797 1 98.44 65 ALA B N 1
ATOM 2703 C CA . ALA B 1 65 ? 4.105 37.125 14.883 1 98.44 65 ALA B CA 1
ATOM 2704 C C . ALA B 1 65 ? 4.473 38.125 13.781 1 98.44 65 ALA B C 1
ATOM 2706 O O . ALA B 1 65 ? 3.598 38.75 13.18 1 98.44 65 ALA B O 1
ATOM 2707 N N . ASP B 1 66 ? 5.77 38.25 13.539 1 97.62 66 ASP B N 1
ATOM 2708 C CA . ASP B 1 66 ? 6.238 39.156 12.5 1 97.62 66 ASP B CA 1
ATOM 2709 C C . ASP B 1 66 ? 5.77 38.688 11.117 1 97.62 66 ASP B C 1
ATOM 2711 O O . ASP B 1 66 ? 5.43 39.5 10.266 1 97.62 66 ASP B O 1
ATOM 2715 N N . ALA B 1 67 ? 5.746 37.438 10.875 1 98 67 ALA B N 1
ATOM 2716 C CA . ALA B 1 67 ? 5.289 36.875 9.602 1 98 67 ALA B CA 1
ATOM 2717 C C . ALA B 1 67 ? 3.797 37.125 9.406 1 98 67 ALA B C 1
ATOM 2719 O O . ALA B 1 67 ? 3.352 37.406 8.289 1 98 67 ALA B O 1
ATOM 2720 N N . ALA B 1 68 ? 3.059 37.062 10.484 1 98.19 68 ALA B N 1
ATOM 2721 C CA . ALA B 1 68 ? 1.602 37.156 10.438 1 98.19 68 ALA B CA 1
ATOM 2722 C C . ALA B 1 68 ? 1.157 38.625 10.273 1 98.19 68 ALA B C 1
ATOM 2724 O O . ALA B 1 68 ? 0.182 38.906 9.57 1 98.19 68 ALA B O 1
ATOM 2725 N N . ARG B 1 69 ? 1.889 39.562 10.836 1 95.88 69 ARG B N 1
ATOM 2726 C CA . ARG B 1 69 ? 1.508 40.969 10.922 1 95.88 69 ARG B CA 1
ATOM 2727 C C . ARG B 1 69 ? 1.234 41.562 9.539 1 95.88 69 ARG B C 1
ATOM 2729 O O . ARG B 1 69 ? 0.348 42.375 9.375 1 95.88 69 ARG B O 1
ATOM 2736 N N . SER B 1 70 ? 1.896 41.062 8.578 1 89.06 70 SER B N 1
ATOM 2737 C CA . SER B 1 70 ? 1.767 41.625 7.242 1 89.06 70 SER B CA 1
ATOM 2738 C C . SER B 1 70 ? 1.182 40.625 6.262 1 89.06 70 SER B C 1
ATOM 2740 O O . SER B 1 70 ? 1.487 40.656 5.07 1 89.06 70 SER B O 1
ATOM 2742 N N . SER B 1 71 ? 0.407 39.656 6.758 1 97.5 71 SER B N 1
ATOM 2743 C CA . SER B 1 71 ? -0.038 38.562 5.875 1 97.5 71 SER B CA 1
ATOM 2744 C C . SER B 1 71 ? -1.561 38.5 5.832 1 97.5 71 SER B C 1
ATOM 2746 O O . SER B 1 71 ? -2.236 38.844 6.801 1 97.5 71 SER B O 1
ATOM 2748 N N . ASP B 1 72 ? -2.1 38.094 4.707 1 98.06 72 ASP B N 1
ATOM 2749 C CA . ASP B 1 72 ? -3.512 37.75 4.531 1 98.06 72 ASP B CA 1
ATOM 2750 C C . ASP B 1 72 ? -3.773 36.281 4.828 1 98.06 72 ASP B C 1
ATOM 2752 O O . ASP B 1 72 ? -4.844 35.938 5.328 1 98.06 72 ASP B O 1
ATOM 2756 N N . VAL B 1 73 ? -2.842 35.469 4.457 1 98.69 73 VAL B N 1
ATOM 2757 C CA . VAL B 1 73 ? -2.846 34.031 4.703 1 98.69 73 VAL B CA 1
ATOM 2758 C C . VAL B 1 73 ? -1.504 33.594 5.301 1 98.69 73 VAL B C 1
ATOM 2760 O O . VAL B 1 73 ? -0.446 34 4.812 1 98.69 73 VAL B O 1
ATOM 2763 N N . VAL B 1 74 ? -1.526 32.844 6.348 1 98.88 74 VAL B N 1
ATOM 2764 C CA . VAL B 1 74 ? -0.298 32.344 6.945 1 98.88 74 VAL B CA 1
ATOM 2765 C C . VAL B 1 74 ? -0.329 30.812 6.965 1 98.88 74 VAL B C 1
ATOM 2767 O O . VAL B 1 74 ? -1.317 30.219 7.395 1 98.88 74 VAL B O 1
ATOM 2770 N N . PHE B 1 75 ? 0.752 30.172 6.477 1 98.88 75 PHE B N 1
ATOM 2771 C CA . PHE B 1 75 ? 0.908 28.719 6.52 1 98.88 75 PHE B CA 1
ATOM 2772 C C . PHE B 1 75 ? 1.908 28.312 7.598 1 98.88 75 PHE B C 1
ATOM 2774 O O . PHE B 1 75 ? 2.908 29 7.809 1 98.88 75 PHE B O 1
ATOM 2781 N N . THR B 1 76 ? 1.648 27.219 8.242 1 98.69 76 THR B N 1
ATOM 2782 C CA . THR B 1 76 ? 2.609 26.609 9.164 1 98.69 76 THR B CA 1
ATOM 2783 C C . THR B 1 76 ? 2.971 25.203 8.719 1 98.69 76 THR B C 1
ATOM 2785 O O . THR B 1 76 ? 2.105 24.438 8.289 1 98.69 76 THR B O 1
ATOM 2788 N N . MET B 1 77 ? 4.191 24.812 8.68 1 98.31 77 MET B N 1
ATOM 2789 C CA . MET B 1 77 ? 4.777 23.5 8.445 1 98.31 77 MET B CA 1
ATOM 2790 C C . MET B 1 77 ? 5.949 23.234 9.391 1 98.31 77 MET B C 1
ATOM 2792 O O . MET B 1 77 ? 7.105 23.438 9.016 1 98.31 77 MET B O 1
ATOM 2796 N N . VAL B 1 78 ? 5.613 22.781 10.609 1 97.75 78 VAL B N 1
ATOM 2797 C CA . VAL B 1 78 ? 6.621 22.609 11.656 1 97.75 78 VAL B CA 1
ATOM 2798 C C . VAL B 1 78 ? 6.633 21.156 12.109 1 97.75 78 VAL B C 1
ATOM 2800 O O . VAL B 1 78 ? 6.082 20.281 11.438 1 97.75 78 VAL B O 1
ATOM 2803 N N . GLY B 1 79 ? 7.309 20.766 13.172 1 95.75 79 GLY B N 1
ATOM 2804 C CA . GLY B 1 79 ? 7.668 19.391 13.445 1 95.75 79 GLY B CA 1
ATOM 2805 C C . GLY B 1 79 ? 6.625 18.641 14.258 1 95.75 79 GLY B C 1
ATOM 2806 O O . GLY B 1 79 ? 6.16 17.578 13.852 1 95.75 79 GLY B O 1
ATOM 2807 N N . HIS B 1 80 ? 6.168 19.25 15.359 1 96.75 80 HIS B N 1
ATOM 2808 C CA . HIS B 1 80 ? 5.34 18.562 16.344 1 96.75 80 HIS B CA 1
ATOM 2809 C C . HIS B 1 80 ? 4.145 19.406 16.75 1 96.75 80 HIS B C 1
ATOM 2811 O O . HIS B 1 80 ? 4.152 20.625 16.562 1 96.75 80 HIS B O 1
ATOM 2817 N N . PRO B 1 81 ? 3.139 18.75 17.312 1 97.94 81 PRO B N 1
ATOM 2818 C CA . PRO B 1 81 ? 2.004 19.516 17.828 1 97.94 81 PRO B CA 1
ATOM 2819 C C . PRO B 1 81 ? 2.43 20.625 18.797 1 97.94 81 PRO B C 1
ATOM 2821 O O . PRO B 1 81 ? 1.862 21.719 18.781 1 97.94 81 PRO B O 1
ATOM 2824 N N . SER B 1 82 ? 3.441 20.406 19.547 1 97.56 82 SER B N 1
ATOM 2825 C CA . SER B 1 82 ? 3.928 21.406 20.484 1 97.56 82 SER B CA 1
ATOM 2826 C C . SER B 1 82 ? 4.488 22.625 19.75 1 97.56 82 SER B C 1
ATOM 2828 O O . SER B 1 82 ? 4.348 23.75 20.203 1 97.56 82 SER B O 1
ATOM 2830 N N . ASP B 1 83 ? 5.133 22.375 18.641 1 97.31 83 ASP B N 1
ATOM 2831 C CA . ASP B 1 83 ? 5.621 23.469 17.797 1 97.31 83 ASP B CA 1
ATOM 2832 C C . ASP B 1 83 ? 4.461 24.281 17.219 1 97.31 83 ASP B C 1
ATOM 2834 O O . ASP B 1 83 ? 4.52 25.516 17.188 1 97.31 83 ASP B O 1
ATOM 2838 N N . VAL B 1 84 ? 3.445 23.562 16.766 1 98.38 84 VAL B N 1
ATOM 2839 C CA . VAL B 1 84 ? 2.258 24.234 16.25 1 98.38 84 VAL B CA 1
ATOM 2840 C C . VAL B 1 84 ? 1.639 25.094 17.328 1 98.38 84 VAL B C 1
ATOM 2842 O O . VAL B 1 84 ? 1.333 26.266 17.094 1 98.38 84 VAL B O 1
ATOM 2845 N N . ARG B 1 85 ? 1.466 24.531 18.516 1 98.25 85 ARG B N 1
ATOM 2846 C CA . ARG B 1 85 ? 0.865 25.266 19.625 1 98.25 85 ARG B CA 1
ATOM 2847 C C . ARG B 1 85 ? 1.632 26.547 19.906 1 98.25 85 ARG B C 1
ATOM 2849 O O . ARG B 1 85 ? 1.038 27.625 20 1 98.25 85 ARG B O 1
ATOM 2856 N N . SER B 1 86 ? 2.924 26.469 20.016 1 97.75 86 SER B N 1
ATOM 2857 C CA . SER B 1 86 ? 3.742 27.625 20.375 1 97.75 86 SER B CA 1
ATOM 2858 C C . SER B 1 86 ? 3.758 28.656 19.25 1 97.75 86 SER B C 1
ATOM 2860 O O . SER B 1 86 ? 3.619 29.859 19.5 1 97.75 86 SER B O 1
ATOM 2862 N N . THR B 1 87 ? 3.877 28.203 18.016 1 98 87 THR B N 1
ATOM 2863 C CA . THR B 1 87 ? 4.016 29.094 16.875 1 98 87 THR B CA 1
ATOM 2864 C C . THR B 1 87 ? 2.697 29.797 16.578 1 98 87 THR B C 1
ATOM 2866 O O . THR B 1 87 ? 2.688 30.906 16.047 1 98 87 THR B O 1
ATOM 2869 N N . VAL B 1 88 ? 1.608 29.188 16.984 1 98.62 88 VAL B N 1
ATOM 2870 C CA . VAL B 1 88 ? 0.314 29.734 16.578 1 98.62 88 VAL B CA 1
ATOM 2871 C C . VAL B 1 88 ? -0.333 30.453 17.75 1 98.62 88 VAL B C 1
ATOM 2873 O O . VAL B 1 88 ? -0.854 31.562 17.594 1 98.62 88 VAL B O 1
ATOM 2876 N N . LEU B 1 89 ? -0.206 29.938 19 1 98.44 89 LEU B N 1
ATOM 2877 C CA . LEU B 1 89 ? -1.076 30.375 20.078 1 98.44 89 LEU B CA 1
ATOM 2878 C C . LEU B 1 89 ? -0.307 31.219 21.078 1 98.44 89 LEU B C 1
ATOM 2880 O O . LEU B 1 89 ? -0.906 31.859 21.953 1 98.44 89 LEU B O 1
ATOM 2884 N N . ASP B 1 90 ? 1.018 31.172 21 1 98 90 ASP B N 1
ATOM 2885 C CA . ASP B 1 90 ? 1.739 32.031 21.938 1 98 90 ASP B CA 1
ATOM 2886 C C . ASP B 1 90 ? 1.18 33.469 21.906 1 98 90 ASP B C 1
ATOM 2888 O O . ASP B 1 90 ? 1.035 34.062 20.828 1 98 90 ASP B O 1
ATOM 2892 N N . PRO B 1 91 ? 0.857 34.031 23.016 1 96.62 91 PRO B N 1
ATOM 2893 C CA . PRO B 1 91 ? 0.15 35.312 23.047 1 96.62 91 PRO B CA 1
ATOM 2894 C C . PRO B 1 91 ? 1.013 36.469 22.547 1 96.62 91 PRO B C 1
ATOM 2896 O O . PRO B 1 91 ? 0.485 37.531 22.172 1 96.62 91 PRO B O 1
ATOM 2899 N N . THR B 1 92 ? 2.355 36.312 22.547 1 96.19 92 THR B N 1
ATOM 2900 C CA . THR B 1 92 ? 3.242 37.406 22.203 1 96.19 92 THR B CA 1
ATOM 2901 C C . THR B 1 92 ? 3.904 37.188 20.859 1 96.19 92 THR B C 1
ATOM 2903 O O . THR B 1 92 ? 3.998 38.094 20.031 1 96.19 92 THR B O 1
ATOM 2906 N N . SER B 1 93 ? 4.273 35.969 20.594 1 96.81 93 SER B N 1
ATOM 2907 C CA . SER B 1 93 ? 5.102 35.688 19.422 1 96.81 93 SER B CA 1
ATOM 2908 C C . SER B 1 93 ? 4.367 34.812 18.422 1 96.81 93 SER B C 1
ATOM 2910 O O . SER B 1 93 ? 4.887 34.531 17.328 1 96.81 93 SER B O 1
ATOM 2912 N N . GLY B 1 94 ? 3.152 34.375 18.734 1 98.38 94 GLY B N 1
ATOM 2913 C CA . GLY B 1 94 ? 2.432 33.469 17.875 1 98.38 94 GLY B CA 1
ATOM 2914 C C . GLY B 1 94 ? 1.726 34.156 16.719 1 98.38 94 GLY B C 1
ATOM 2915 O O . GLY B 1 94 ? 1.522 35.375 16.75 1 98.38 94 GLY B O 1
ATOM 2916 N N . VAL B 1 95 ? 1.378 33.406 15.789 1 98.75 95 VAL B N 1
ATOM 2917 C CA . VAL B 1 95 ? 0.736 33.906 14.57 1 98.75 95 VAL B CA 1
ATOM 2918 C C . VAL B 1 95 ? -0.533 34.656 14.922 1 98.75 95 VAL B C 1
ATOM 2920 O O . VAL B 1 95 ? -0.75 35.781 14.422 1 98.75 95 VAL B O 1
ATOM 2923 N N . LEU B 1 96 ? -1.368 34.156 15.828 1 98.5 96 LEU B N 1
ATOM 2924 C CA . LEU B 1 96 ? -2.686 34.75 16.094 1 98.5 96 LEU B CA 1
ATOM 2925 C C . LEU B 1 96 ? -2.572 36.031 16.875 1 98.5 96 LEU B C 1
ATOM 2927 O O . LEU B 1 96 ? -3.537 36.781 16.969 1 98.5 96 LEU B O 1
ATOM 2931 N N . SER B 1 97 ? -1.392 36.312 17.484 1 98.19 97 SER B N 1
ATOM 2932 C CA . SER B 1 97 ? -1.213 37.531 18.25 1 98.19 97 SER B CA 1
ATOM 2933 C C . SER B 1 97 ? -1.215 38.75 17.328 1 98.19 97 SER B C 1
ATOM 2935 O O . SER B 1 97 ? -1.493 39.875 17.781 1 98.19 97 SER B O 1
ATOM 2937 N N . THR B 1 98 ? -0.915 38.531 16.016 1 98.19 98 THR B N 1
ATOM 2938 C CA . THR B 1 98 ? -0.759 39.719 15.172 1 98.19 98 THR B CA 1
ATOM 2939 C C . THR B 1 98 ? -1.511 39.562 13.859 1 98.19 98 THR B C 1
ATOM 2941 O O . THR B 1 98 ? -1.592 40.5 13.055 1 98.19 98 THR B O 1
ATOM 2944 N N . LEU B 1 99 ? -2.082 38.344 13.562 1 98.12 99 LEU B N 1
ATOM 2945 C CA . LEU B 1 99 ? -2.838 38.156 12.336 1 98.12 99 LEU B CA 1
ATOM 2946 C C . LEU B 1 99 ? -4.008 39.125 12.258 1 98.12 99 LEU B C 1
ATOM 2948 O O . LEU B 1 99 ? -4.828 39.188 13.172 1 98.12 99 LEU B O 1
ATOM 2952 N N . PRO B 1 100 ? -4.082 39.875 11.234 1 97.12 100 PRO B N 1
ATOM 2953 C CA . PRO B 1 100 ? -5.152 40.875 11.148 1 97.12 100 PRO B CA 1
ATOM 2954 C C . PRO B 1 100 ? -6.539 40.25 11.039 1 97.12 100 PRO B C 1
ATOM 2956 O O . PRO B 1 100 ? -6.672 39.125 10.547 1 97.12 100 PRO B O 1
ATOM 2959 N N . VAL B 1 101 ? -7.508 41 11.461 1 96.75 101 VAL B N 1
ATOM 2960 C CA . VAL B 1 101 ? -8.898 40.562 11.32 1 96.75 101 VAL B CA 1
ATOM 2961 C C . VAL B 1 101 ? -9.172 40.188 9.859 1 96.75 101 VAL B C 1
ATOM 2963 O O . VAL B 1 101 ? -8.742 40.906 8.945 1 96.75 101 VAL B O 1
ATOM 2966 N N . GLY B 1 102 ? -9.82 39.031 9.695 1 96.94 102 GLY B N 1
ATOM 2967 C CA . GLY B 1 102 ? -10.078 38.5 8.359 1 96.94 102 GLY B CA 1
ATOM 2968 C C . GLY B 1 102 ? -8.984 37.594 7.852 1 96.94 102 GLY B C 1
ATOM 2969 O O . GLY B 1 102 ? -9.172 36.875 6.871 1 96.94 102 GLY B O 1
ATOM 2970 N N . GLY B 1 103 ? -7.832 37.625 8.508 1 98.25 103 GLY B N 1
ATOM 2971 C CA . GLY B 1 103 ? -6.711 36.781 8.133 1 98.25 103 GLY B CA 1
ATOM 2972 C C . GLY B 1 103 ? -7 35.281 8.312 1 98.25 103 GLY B C 1
ATOM 2973 O O . GLY B 1 103 ? -7.895 34.906 9.07 1 98.25 103 GLY B O 1
ATOM 2974 N N . VAL B 1 104 ? -6.324 34.438 7.531 1 98.81 104 VAL B N 1
ATOM 2975 C CA . VAL B 1 104 ? -6.551 33 7.559 1 98.81 104 VAL B CA 1
ATOM 2976 C C . VAL B 1 104 ? -5.242 32.281 7.871 1 98.81 104 VAL B C 1
ATOM 2978 O O . VAL B 1 104 ? -4.223 32.5 7.215 1 98.81 104 VAL B O 1
ATOM 2981 N N . LEU B 1 105 ? -5.27 31.484 8.898 1 98.88 105 LEU B N 1
ATOM 2982 C CA . LEU B 1 105 ? -4.176 30.562 9.211 1 98.88 105 LEU B CA 1
ATOM 2983 C C . LEU B 1 105 ? -4.438 29.188 8.625 1 98.88 105 LEU B C 1
ATOM 2985 O O . LEU B 1 105 ? -5.539 28.641 8.766 1 98.88 105 LEU B O 1
ATOM 2989 N N . VAL B 1 106 ? -3.475 28.609 7.891 1 98.94 106 VAL B N 1
ATOM 2990 C CA . VAL B 1 106 ? -3.535 27.25 7.359 1 98.94 106 VAL B CA 1
ATOM 2991 C C . VAL B 1 106 ? -2.412 26.406 7.957 1 98.94 106 VAL B C 1
ATOM 2993 O O . VAL B 1 106 ? -1.242 26.578 7.605 1 98.94 106 VAL B O 1
ATOM 2996 N N . ASP B 1 107 ? -2.748 25.516 8.812 1 98.94 107 ASP B N 1
ATOM 2997 C CA . ASP B 1 107 ? -1.739 24.641 9.391 1 98.94 107 ASP B CA 1
ATOM 2998 C C . ASP B 1 107 ? -1.573 23.375 8.547 1 98.94 107 ASP B C 1
ATOM 3000 O O . ASP B 1 107 ? -2.451 22.516 8.539 1 98.94 107 ASP B O 1
ATOM 3004 N N . THR B 1 108 ? -0.426 23.219 7.918 1 98.88 108 THR B N 1
ATOM 3005 C CA . THR B 1 108 ? -0.177 22.078 7.047 1 98.88 108 THR B CA 1
ATOM 3006 C C . THR B 1 108 ? 0.672 21.031 7.758 1 98.88 108 THR B C 1
ATOM 3008 O O . THR B 1 108 ? 1.069 20.031 7.156 1 98.88 108 THR B O 1
ATOM 3011 N N . THR B 1 109 ? 0.993 21.266 9.023 1 98.5 109 THR B N 1
ATOM 3012 C CA . THR B 1 109 ? 1.724 20.312 9.844 1 98.5 109 THR B CA 1
ATOM 3013 C C . THR B 1 109 ? 0.841 19.109 10.203 1 98.5 109 THR B C 1
ATOM 3015 O O . THR B 1 109 ? -0.353 19.281 10.469 1 98.5 109 THR B O 1
ATOM 3018 N N . SER B 1 110 ? 1.438 17.906 10.109 1 97.94 110 SER B N 1
ATOM 3019 C CA . SER B 1 110 ? 0.756 16.797 10.758 1 97.94 110 SER B CA 1
ATOM 3020 C C . SER B 1 110 ? 0.729 16.953 12.273 1 97.94 110 SER B C 1
ATOM 3022 O O . SER B 1 110 ? 1.776 16.938 12.922 1 97.94 110 SER B O 1
ATOM 3024 N N . SER B 1 111 ? -0.439 17.203 12.781 1 97.62 111 SER B N 1
ATOM 3025 C CA . SER B 1 111 ? -0.595 17.562 14.188 1 97.62 111 SER B CA 1
ATOM 3026 C C . SER B 1 111 ? -1.873 16.969 14.766 1 97.62 111 SER B C 1
ATOM 3028 O O . SER B 1 111 ? -2.461 16.047 14.188 1 97.62 111 SER B O 1
ATOM 3030 N N . ASP B 1 112 ? -2.248 17.438 15.945 1 97 112 ASP B N 1
ATOM 3031 C CA . ASP B 1 112 ? -3.316 16.828 16.734 1 97 112 ASP B CA 1
ATOM 3032 C C . ASP B 1 112 ? -4.672 17.438 16.391 1 97 112 ASP B C 1
ATOM 3034 O O . ASP B 1 112 ? -4.809 18.672 16.359 1 97 112 ASP B O 1
ATOM 3038 N N . PRO B 1 113 ? -5.703 16.562 16.188 1 97.19 113 PRO B N 1
ATOM 3039 C CA . PRO B 1 113 ? -7.035 17.078 15.859 1 97.19 113 PRO B CA 1
ATOM 3040 C C . PRO B 1 113 ? -7.59 18 16.938 1 97.19 113 PRO B C 1
ATOM 3042 O O . PRO B 1 113 ? -8.227 19.016 16.641 1 97.19 113 PRO B O 1
ATOM 3045 N N . ALA B 1 114 ? -7.363 17.688 18.172 1 96.69 114 ALA B N 1
ATOM 3046 C CA . ALA B 1 114 ? -7.852 18.516 19.266 1 96.69 114 ALA B CA 1
ATOM 3047 C C . ALA B 1 114 ? -7.195 19.891 19.234 1 96.69 114 ALA B C 1
ATOM 3049 O O . ALA B 1 114 ? -7.852 20.906 19.5 1 96.69 114 ALA B O 1
ATOM 3050 N N . LEU B 1 115 ? -5.934 19.906 18.984 1 97.81 115 LEU B N 1
ATOM 3051 C CA . LEU B 1 115 ? -5.223 21.172 18.875 1 97.81 115 LEU B CA 1
ATOM 3052 C C . LEU B 1 115 ? -5.766 22 17.703 1 97.81 115 LEU B C 1
ATOM 3054 O O . LEU B 1 115 ? -5.895 23.219 17.812 1 97.81 115 LEU B O 1
ATOM 3058 N N . ALA B 1 116 ? -6.055 21.344 16.578 1 98.38 116 ALA B N 1
ATOM 3059 C CA . ALA B 1 116 ? -6.629 22.031 15.43 1 98.38 116 ALA B CA 1
ATOM 3060 C C . ALA B 1 116 ? -7.953 22.703 15.797 1 98.38 116 ALA B C 1
ATOM 3062 O O . ALA B 1 116 ? -8.227 23.828 15.375 1 98.38 116 ALA B O 1
ATOM 3063 N N . ARG B 1 117 ? -8.781 22.031 16.562 1 98.19 117 ARG B N 1
ATOM 3064 C CA . ARG B 1 117 ? -10.047 22.594 17 1 98.19 117 ARG B CA 1
ATOM 3065 C C . ARG B 1 117 ? -9.828 23.781 17.922 1 98.19 117 ARG B C 1
ATOM 3067 O O . ARG B 1 117 ? -10.523 24.797 17.828 1 98.19 117 ARG B O 1
ATOM 3074 N N . GLU B 1 118 ? -8.891 23.609 18.812 1 98.12 118 GLU B N 1
ATOM 3075 C CA . GLU B 1 118 ? -8.539 24.719 19.719 1 98.12 118 GLU B CA 1
ATOM 3076 C C . GLU B 1 118 ? -8.094 25.938 18.922 1 98.12 118 GLU B C 1
ATOM 3078 O O . GLU B 1 118 ? -8.516 27.062 19.219 1 98.12 118 GLU B O 1
ATOM 3083 N N . ILE B 1 119 ? -7.27 25.719 17.969 1 98.75 119 ILE B N 1
ATOM 3084 C CA . ILE B 1 119 ? -6.727 26.797 17.141 1 98.75 119 ILE B CA 1
ATOM 3085 C C . ILE B 1 119 ? -7.855 27.469 16.359 1 98.75 119 ILE B C 1
ATOM 3087 O O . ILE B 1 119 ? -7.906 28.688 16.25 1 98.75 119 ILE B O 1
ATOM 3091 N N . ALA B 1 120 ? -8.734 26.672 15.789 1 98.81 120 ALA B N 1
ATOM 3092 C CA . ALA B 1 120 ? -9.867 27.203 15.039 1 98.81 120 ALA B CA 1
ATOM 3093 C C . ALA B 1 120 ? -10.711 28.125 15.914 1 98.81 120 ALA B C 1
ATOM 3095 O O . ALA B 1 120 ? -11.109 29.219 15.492 1 98.81 120 ALA B O 1
ATOM 3096 N N . ALA B 1 121 ? -10.977 27.688 17.109 1 98.75 121 ALA B N 1
ATOM 3097 C CA . ALA B 1 121 ? -11.766 28.484 18.047 1 98.75 121 ALA B CA 1
ATOM 3098 C C . ALA B 1 121 ? -11.047 29.766 18.406 1 98.75 121 ALA B C 1
ATOM 3100 O O . ALA B 1 121 ? -11.664 30.844 18.453 1 98.75 121 ALA B O 1
ATOM 3101 N N . ALA B 1 122 ? -9.773 29.672 18.672 1 98.81 122 ALA B N 1
ATOM 3102 C CA . ALA B 1 122 ? -8.969 30.844 19.031 1 98.81 122 ALA B CA 1
ATOM 3103 C C . ALA B 1 122 ? -8.961 31.859 17.891 1 98.81 122 ALA B C 1
ATOM 3105 O O . ALA B 1 122 ? -9.062 33.062 18.125 1 98.81 122 ALA B O 1
ATOM 3106 N N . ALA B 1 123 ? -8.812 31.391 16.688 1 98.81 123 ALA B N 1
ATOM 3107 C CA . ALA B 1 123 ? -8.797 32.25 15.523 1 98.81 123 ALA B CA 1
ATOM 3108 C C . ALA B 1 123 ? -10.125 33 15.383 1 98.81 123 ALA B C 1
ATOM 3110 O O . ALA B 1 123 ? -10.156 34.219 15.148 1 98.81 123 ALA B O 1
ATOM 3111 N N . ARG B 1 124 ? -11.203 32.281 15.547 1 98.5 124 ARG B N 1
ATOM 3112 C CA . ARG B 1 124 ? -12.523 32.875 15.406 1 98.5 124 ARG B CA 1
ATOM 3113 C C . ARG B 1 124 ? -12.734 34 16.438 1 98.5 124 ARG B C 1
ATOM 3115 O O . ARG B 1 124 ? -13.359 35 16.141 1 98.5 124 ARG B O 1
ATOM 3122 N N . SER B 1 125 ? -12.242 33.75 17.594 1 98.25 125 SER B N 1
ATOM 3123 C CA . SER B 1 125 ? -12.398 34.719 18.672 1 98.25 125 SER B CA 1
ATOM 3124 C C . SER B 1 125 ? -11.695 36.031 18.328 1 98.25 125 SER B C 1
ATOM 3126 O O . SER B 1 125 ? -12.008 37.094 18.906 1 98.25 125 SER B O 1
ATOM 3128 N N . LYS B 1 126 ? -10.828 36.031 17.375 1 96.94 126 LYS B N 1
ATOM 3129 C CA . LYS B 1 126 ? -10.062 37.219 16.984 1 96.94 126 LYS B CA 1
ATOM 3130 C C . LYS B 1 126 ? -10.531 37.781 15.641 1 96.94 126 LYS B C 1
ATOM 3132 O O . LYS B 1 126 ? -9.867 38.625 15.039 1 96.94 126 LYS B O 1
ATOM 3137 N N . GLY B 1 127 ? -11.617 37.156 15.164 1 97.5 127 GLY B N 1
ATOM 3138 C CA . GLY B 1 127 ? -12.133 37.594 13.867 1 97.5 127 GLY B CA 1
ATOM 3139 C C . GLY B 1 127 ? -11.328 37.031 12.703 1 97.5 127 GLY B C 1
ATOM 3140 O O . GLY B 1 127 ? -11.375 37.562 11.594 1 97.5 127 GLY B O 1
ATOM 3141 N N . CYS B 1 128 ? -10.562 36 12.961 1 98.5 128 CYS B N 1
ATOM 3142 C CA . CYS B 1 128 ? -9.758 35.344 11.953 1 98.5 128 CYS B CA 1
ATOM 3143 C C . CYS B 1 128 ? -10.289 33.938 11.68 1 98.5 128 CYS B C 1
ATOM 3145 O O . CYS B 1 128 ? -11.359 33.562 12.164 1 98.5 128 CYS B O 1
ATOM 3147 N N . TRP B 1 129 ? -9.617 33.219 10.766 1 98.75 129 TRP B N 1
ATOM 3148 C CA . TRP B 1 129 ? -9.984 31.859 10.422 1 98.75 129 TRP B CA 1
ATOM 3149 C C . TRP B 1 129 ? -8.781 30.938 10.516 1 98.75 129 TRP B C 1
ATOM 3151 O O . TRP B 1 129 ? -7.637 31.375 10.398 1 98.75 129 TRP B O 1
ATOM 3161 N N . ALA B 1 130 ? -9.055 29.672 10.789 1 98.94 130 ALA B N 1
ATOM 3162 C CA . ALA B 1 130 ? -8 28.656 10.797 1 98.94 130 ALA B CA 1
ATOM 3163 C C . ALA B 1 130 ? -8.477 27.375 10.125 1 98.94 130 ALA B C 1
ATOM 3165 O O . ALA B 1 130 ? -9.586 26.906 10.383 1 98.94 130 ALA B O 1
ATOM 3166 N N . ILE B 1 131 ? -7.648 26.828 9.219 1 98.94 131 ILE B N 1
ATOM 3167 C CA . ILE B 1 131 ? -7.883 25.578 8.516 1 98.94 131 ILE B CA 1
ATOM 3168 C C . ILE B 1 131 ? -6.742 24.594 8.812 1 98.94 131 ILE B C 1
ATOM 3170 O O . ILE B 1 131 ? -5.566 24.953 8.68 1 98.94 131 ILE B O 1
ATOM 3174 N N . ASP B 1 132 ? -7.051 23.422 9.375 1 98.94 132 ASP B N 1
ATOM 3175 C CA . ASP B 1 132 ? -6.031 22.391 9.375 1 98.94 132 ASP B CA 1
ATOM 3176 C C . ASP B 1 132 ? -5.992 21.656 8.039 1 98.94 132 ASP B C 1
ATOM 3178 O O . ASP B 1 132 ? -6.988 21.062 7.621 1 98.94 132 ASP B O 1
ATOM 3182 N N . ALA B 1 133 ? -4.785 21.641 7.387 1 98.88 133 ALA B N 1
ATOM 3183 C CA . ALA B 1 133 ? -4.66 21.125 6.023 1 98.88 133 ALA B CA 1
ATOM 3184 C C . ALA B 1 133 ? -3.357 20.359 5.852 1 98.88 133 ALA B C 1
ATOM 3186 O O . ALA B 1 133 ? -2.578 20.625 4.934 1 98.88 133 ALA B O 1
ATOM 3187 N N . PRO B 1 134 ? -3.172 19.297 6.684 1 98.81 134 PRO B N 1
ATOM 3188 C CA . PRO B 1 134 ? -1.961 18.5 6.484 1 98.81 134 PRO B CA 1
ATOM 3189 C C . PRO B 1 134 ? -1.894 17.875 5.0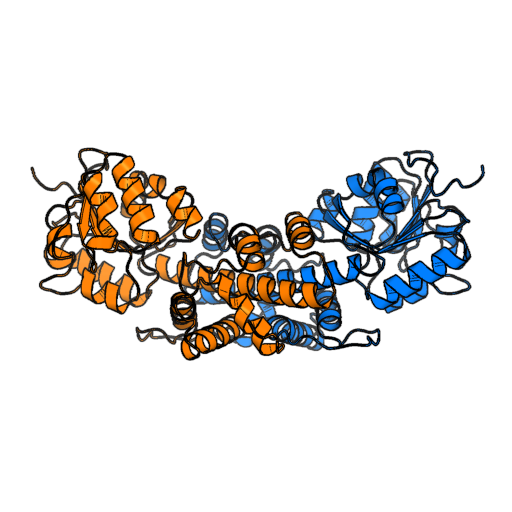94 1 98.81 134 PRO B C 1
ATOM 3191 O O . PRO B 1 134 ? -2.883 17.891 4.359 1 98.81 134 PRO B O 1
ATOM 3194 N N . VAL B 1 135 ? -0.65 17.391 4.746 1 98.62 135 VAL B N 1
ATOM 3195 C CA . VAL B 1 135 ? -0.421 17.031 3.35 1 98.62 135 VAL B CA 1
ATOM 3196 C C . VAL B 1 135 ? 0.178 15.625 3.271 1 98.62 135 VAL B C 1
ATOM 3198 O O . VAL B 1 135 ? 0.683 15.102 4.27 1 98.62 135 VAL B O 1
ATOM 3201 N N . SER B 1 136 ? 0.058 15.023 2.131 1 98.31 136 SER B N 1
ATOM 3202 C CA . SER B 1 136 ? 0.659 13.734 1.807 1 98.31 136 SER B CA 1
ATOM 3203 C C . SER B 1 136 ? 1.207 13.727 0.383 1 98.31 136 SER B C 1
ATOM 3205 O O . SER B 1 136 ? 0.627 14.336 -0.517 1 98.31 136 SER B O 1
ATOM 3207 N N . GLY B 1 137 ? 2.291 13.031 0.157 1 96.31 137 GLY B N 1
ATOM 3208 C CA . GLY B 1 137 ? 2.934 12.945 -1.145 1 96.31 137 GLY B CA 1
ATOM 3209 C C . GLY B 1 137 ? 4.449 13.008 -1.067 1 96.31 137 GLY B C 1
ATOM 3210 O O . GLY B 1 137 ? 5.133 12.836 -2.076 1 96.31 137 GLY B O 1
ATOM 3211 N N . GLY B 1 138 ? 4.918 13.273 0.113 1 93.06 138 GLY B N 1
ATOM 3212 C CA . GLY B 1 138 ? 6.355 13.297 0.344 1 93.06 138 GLY B CA 1
ATOM 3213 C C . GLY B 1 138 ? 7.043 14.5 -0.281 1 93.06 138 GLY B C 1
ATOM 3214 O O . GLY B 1 138 ? 6.379 15.422 -0.756 1 93.06 138 GLY B O 1
ATOM 3215 N N . ASP B 1 139 ? 8.359 14.445 -0.185 1 94.12 139 ASP B N 1
ATOM 3216 C CA . ASP B 1 139 ? 9.172 15.547 -0.692 1 94.12 139 ASP B CA 1
ATOM 3217 C C . ASP B 1 139 ? 9.023 15.688 -2.205 1 94.12 139 ASP B C 1
ATOM 3219 O O . ASP B 1 139 ? 9.031 16.797 -2.732 1 94.12 139 ASP B O 1
ATOM 3223 N N . VAL B 1 140 ? 8.797 14.594 -2.861 1 92.31 140 VAL B N 1
ATOM 3224 C CA . VAL B 1 140 ? 8.586 14.617 -4.305 1 92.31 140 VAL B CA 1
ATOM 3225 C C . VAL B 1 140 ? 7.273 15.328 -4.621 1 92.31 140 VAL B C 1
ATOM 3227 O O . VAL B 1 140 ? 7.23 16.219 -5.477 1 92.31 140 VAL B O 1
ATOM 3230 N N . GLY B 1 141 ? 6.23 14.945 -3.902 1 94.88 141 GLY B N 1
ATOM 3231 C CA . GLY B 1 141 ? 4.957 15.625 -4.098 1 94.88 141 GLY B CA 1
ATOM 3232 C C . GLY B 1 141 ? 5.023 17.109 -3.812 1 94.88 141 GLY B C 1
ATOM 3233 O O . GLY B 1 141 ? 4.41 17.906 -4.523 1 94.88 141 GLY B O 1
ATOM 3234 N N . ALA B 1 142 ? 5.734 17.5 -2.812 1 96.5 142 ALA B N 1
ATOM 3235 C CA . ALA B 1 142 ? 5.875 18.906 -2.447 1 96.5 142 ALA B CA 1
ATOM 3236 C C . ALA B 1 142 ? 6.594 19.688 -3.541 1 96.5 142 ALA B C 1
ATOM 3238 O O . ALA B 1 142 ? 6.16 20.766 -3.922 1 96.5 142 ALA B O 1
ATOM 3239 N N . ARG B 1 143 ? 7.672 19.125 -4.066 1 95.62 143 ARG B N 1
ATOM 3240 C CA . ARG B 1 143 ? 8.469 19.797 -5.09 1 95.62 143 ARG B CA 1
ATOM 3241 C C . ARG B 1 143 ? 7.688 19.938 -6.391 1 95.62 143 ARG B C 1
ATOM 3243 O O . ARG B 1 143 ? 7.824 20.938 -7.098 1 95.62 143 ARG B O 1
ATOM 3250 N N . GLU B 1 144 ? 6.816 18.938 -6.656 1 96.12 144 GLU B N 1
ATOM 3251 C CA . GLU B 1 144 ? 6.148 18.875 -7.953 1 96.12 144 GLU B CA 1
ATOM 3252 C C . GLU B 1 144 ? 4.75 19.484 -7.883 1 96.12 144 GLU B C 1
ATOM 3254 O O . GLU B 1 144 ? 4.082 19.641 -8.906 1 96.12 144 GLU B O 1
ATOM 3259 N N . GLY B 1 145 ? 4.32 19.859 -6.75 1 97.62 145 GLY B N 1
ATOM 3260 C CA . GLY B 1 145 ? 2.99 20.422 -6.59 1 97.62 145 GLY B CA 1
ATOM 3261 C C . GLY B 1 145 ? 1.881 19.406 -6.781 1 97.62 145 GLY B C 1
ATOM 3262 O O . GLY B 1 145 ? 0.85 19.719 -7.383 1 97.62 145 GLY B O 1
ATOM 3263 N N . ARG B 1 146 ? 2.141 18.172 -6.273 1 96.81 146 ARG B N 1
ATOM 3264 C CA . ARG B 1 146 ? 1.193 17.078 -6.449 1 96.81 146 ARG B CA 1
ATOM 3265 C C . ARG B 1 146 ? 0.785 16.484 -5.105 1 96.81 146 ARG B C 1
ATOM 3267 O O . ARG B 1 146 ? 0.618 15.273 -4.98 1 96.81 146 ARG B O 1
ATOM 3274 N N . LEU B 1 147 ? 0.682 17.297 -4.09 1 98.31 147 LEU B N 1
ATOM 3275 C CA . LEU B 1 147 ? 0.341 16.828 -2.752 1 98.31 147 LEU B CA 1
ATOM 3276 C C . LEU B 1 147 ? -1.155 16.562 -2.637 1 98.31 147 LEU B C 1
ATOM 3278 O O . LEU B 1 147 ? -1.965 17.25 -3.25 1 98.31 147 LEU B O 1
ATOM 3282 N N . ALA B 1 148 ? -1.469 15.547 -1.909 1 98.69 148 ALA B N 1
ATOM 3283 C CA . ALA B 1 148 ? -2.811 15.469 -1.338 1 98.69 148 ALA B CA 1
ATOM 3284 C C . ALA B 1 148 ? -2.934 16.359 -0.105 1 98.69 148 ALA B C 1
ATOM 3286 O O . ALA B 1 148 ? -2.135 16.25 0.829 1 98.69 148 ALA B O 1
ATOM 3287 N N . ILE B 1 149 ? -3.871 17.266 -0.105 1 98.88 149 ILE B N 1
ATOM 3288 C CA . ILE B 1 149 ? -4.09 18.203 1.001 1 98.88 149 ILE B CA 1
ATOM 3289 C C . ILE B 1 149 ? -5.422 17.891 1.679 1 98.88 149 ILE B C 1
ATOM 3291 O O . ILE B 1 149 ? -6.473 17.906 1.03 1 98.88 149 ILE B O 1
ATOM 3295 N N . PHE B 1 150 ? -5.41 17.516 2.971 1 98.88 150 PHE B N 1
ATOM 3296 C CA . PHE B 1 150 ? -6.605 17.25 3.76 1 98.88 150 PHE B CA 1
ATOM 3297 C C . PHE B 1 150 ? -7.059 18.5 4.508 1 98.88 150 PHE B C 1
ATOM 3299 O O . PHE B 1 150 ? -6.43 18.906 5.484 1 98.88 150 PHE B O 1
ATOM 3306 N N . ALA B 1 151 ? -8.164 19.031 4.09 1 98.88 151 ALA B N 1
ATOM 3307 C CA . ALA B 1 151 ? -8.539 20.328 4.664 1 98.88 151 ALA B CA 1
ATOM 3308 C C . ALA B 1 151 ? -9.766 20.188 5.57 1 98.88 151 ALA B C 1
ATOM 3310 O O . ALA B 1 151 ? -10.82 19.719 5.137 1 98.88 151 ALA B O 1
ATOM 3311 N N . GLY B 1 152 ? -9.602 20.516 6.816 1 98.88 152 GLY B N 1
ATOM 3312 C CA . GLY B 1 152 ? -10.695 20.562 7.777 1 98.88 152 GLY B CA 1
ATOM 3313 C C . GLY B 1 152 ? -10.992 21.969 8.258 1 98.88 152 GLY B C 1
ATOM 3314 O O . GLY B 1 152 ? -10.078 22.734 8.594 1 98.88 152 GLY B O 1
ATOM 3315 N N . GLY B 1 153 ? -12.234 22.391 8.359 1 98.75 153 GLY B N 1
ATOM 3316 C CA . GLY B 1 153 ? -12.664 23.719 8.766 1 98.75 153 GLY B CA 1
ATOM 3317 C C . GLY B 1 153 ? -13.828 24.25 7.949 1 98.75 153 GLY B C 1
ATOM 3318 O O . GLY B 1 153 ? -14.594 23.469 7.379 1 98.75 153 GLY B O 1
ATOM 3319 N N . ASP B 1 154 ? -13.969 25.578 7.895 1 98.62 154 ASP B N 1
ATOM 3320 C CA . ASP B 1 154 ? -15.078 26.219 7.199 1 98.62 154 ASP B CA 1
ATOM 3321 C C . ASP B 1 154 ? -14.992 25.984 5.691 1 98.62 154 ASP B C 1
ATOM 3323 O O . ASP B 1 154 ? -13.969 26.281 5.07 1 98.62 154 ASP B O 1
ATOM 3327 N N . GLU B 1 155 ? -16.062 25.531 5.164 1 98.25 155 GLU B N 1
ATOM 3328 C CA . GLU B 1 155 ? -16.109 25.125 3.762 1 98.25 155 GLU B CA 1
ATOM 3329 C C . GLU B 1 155 ? -15.844 26.312 2.84 1 98.25 155 GLU B C 1
ATOM 3331 O O . GLU B 1 155 ? -15.133 26.188 1.84 1 98.25 155 GLU B O 1
ATOM 3336 N N . LYS B 1 156 ? -16.359 27.391 3.123 1 98.62 156 LYS B N 1
ATOM 3337 C CA . LYS B 1 156 ? -16.219 28.562 2.271 1 98.62 156 LYS B CA 1
ATOM 3338 C C . LYS B 1 156 ? -14.781 29.094 2.295 1 98.62 156 LYS B C 1
ATOM 3340 O O . LYS B 1 156 ? -14.266 29.562 1.277 1 98.62 156 LYS B O 1
ATOM 3345 N N . VAL B 1 157 ? -14.164 29.016 3.467 1 98.81 157 VAL B N 1
ATOM 3346 C CA . VAL B 1 157 ? -12.781 29.453 3.59 1 98.81 157 VAL B CA 1
ATOM 3347 C C . VAL B 1 157 ? -11.867 28.5 2.816 1 98.81 157 VAL B C 1
ATOM 3349 O O . VAL B 1 157 ? -10.938 28.938 2.139 1 98.81 157 VAL B O 1
ATOM 3352 N N . ILE B 1 158 ? -12.172 27.188 2.879 1 98.88 158 ILE B N 1
ATOM 3353 C CA . ILE B 1 158 ? -11.398 26.203 2.139 1 98.88 158 ILE B CA 1
ATOM 3354 C C . ILE B 1 158 ? -11.508 26.484 0.641 1 98.88 158 ILE B C 1
ATOM 3356 O O . ILE B 1 158 ? -10.508 26.453 -0.077 1 98.88 158 ILE B O 1
ATOM 3360 N N . GLU B 1 159 ? -12.688 26.75 0.215 1 98.56 159 GLU B N 1
ATOM 3361 C CA . GLU B 1 159 ? -12.898 27.078 -1.191 1 98.56 159 GLU B CA 1
ATOM 3362 C C . GLU B 1 159 ? -12.156 28.359 -1.582 1 98.56 159 GLU B C 1
ATOM 3364 O O . GLU B 1 159 ? -11.562 28.422 -2.66 1 98.56 159 GLU B O 1
ATOM 3369 N N . TRP B 1 160 ? -12.203 29.312 -0.714 1 98.44 160 TRP B N 1
ATOM 3370 C CA . TRP B 1 160 ? -11.539 30.594 -0.94 1 98.44 160 TRP B CA 1
ATOM 3371 C C . TRP B 1 160 ? -10.031 30.406 -1.077 1 98.44 160 TRP B C 1
ATOM 3373 O O . TRP B 1 160 ? -9.375 31.109 -1.847 1 98.44 160 TRP B O 1
ATOM 3383 N N . LEU B 1 161 ? -9.469 29.391 -0.473 1 98.75 161 LEU B N 1
ATOM 3384 C CA . LEU B 1 161 ? -8.031 29.125 -0.45 1 98.75 161 LEU B CA 1
ATOM 3385 C C . LEU B 1 161 ? -7.602 28.359 -1.703 1 98.75 161 LEU B C 1
ATOM 3387 O O . LEU B 1 161 ? -6.41 28.141 -1.918 1 98.75 161 LEU B O 1
ATOM 3391 N N . SER B 1 162 ? -8.477 27.953 -2.619 1 98.44 162 SER B N 1
ATOM 3392 C CA . SER B 1 162 ? -8.234 27.047 -3.734 1 98.44 162 SER B CA 1
ATOM 3393 C C . SER B 1 162 ? -7.082 27.531 -4.605 1 98.44 162 SER B C 1
ATOM 3395 O O . SER B 1 162 ? -6.238 26.734 -5.023 1 98.44 162 SER B O 1
ATOM 3397 N N . PRO B 1 163 ? -6.934 28.859 -4.871 1 98.31 163 PRO B N 1
ATOM 3398 C CA . PRO B 1 163 ? -5.852 29.281 -5.758 1 98.31 163 PRO B CA 1
ATOM 3399 C C . PRO B 1 163 ? -4.469 28.969 -5.191 1 98.31 163 PRO B C 1
ATOM 3401 O O . PRO B 1 163 ? -3.537 28.672 -5.949 1 98.31 163 PRO B O 1
ATOM 3404 N N . VAL B 1 164 ? -4.328 29.031 -3.869 1 98.44 164 VAL B N 1
ATOM 3405 C CA . VAL B 1 164 ? -3.021 28.75 -3.285 1 98.44 164 VAL B CA 1
ATOM 3406 C C . VAL B 1 164 ? -2.857 27.25 -3.08 1 98.44 164 VAL B C 1
ATOM 3408 O O . VAL B 1 164 ? -1.762 26.703 -3.244 1 98.44 164 VAL B O 1
ATOM 3411 N N . PHE B 1 165 ? -3.959 26.516 -2.74 1 98.75 165 PHE B N 1
ATOM 3412 C CA . PHE B 1 165 ? -3.898 25.062 -2.617 1 98.75 165 PHE B CA 1
ATOM 3413 C C . PHE B 1 165 ? -3.49 24.422 -3.939 1 98.75 165 PHE B C 1
ATOM 3415 O O . PHE B 1 165 ? -2.674 23.5 -3.963 1 98.75 165 PHE B O 1
ATOM 3422 N N . GLU B 1 166 ? -3.959 24.922 -5.059 1 98.44 166 GLU B N 1
ATOM 3423 C CA . GLU B 1 166 ? -3.746 24.328 -6.375 1 98.44 166 GLU B CA 1
ATOM 3424 C C . GLU B 1 166 ? -2.281 24.422 -6.789 1 98.44 166 GLU B C 1
ATOM 3426 O O . GLU B 1 166 ? -1.812 23.625 -7.605 1 98.44 166 GLU B O 1
ATOM 3431 N N . ILE B 1 167 ? -1.56 25.375 -6.223 1 98.5 167 ILE B N 1
ATOM 3432 C CA . ILE B 1 167 ? -0.133 25.531 -6.484 1 98.5 167 ILE B CA 1
ATOM 3433 C C . ILE B 1 167 ? 0.631 24.359 -5.867 1 98.5 167 ILE B C 1
ATOM 3435 O O . ILE B 1 167 ? 1.646 23.906 -6.41 1 98.5 167 ILE B O 1
ATOM 3439 N N . MET B 1 168 ? 0.086 23.781 -4.789 1 98.38 168 MET B N 1
ATOM 3440 C CA . MET B 1 168 ? 0.821 22.812 -3.982 1 98.38 168 MET B CA 1
ATOM 3441 C C . MET B 1 168 ? 0.27 21.406 -4.184 1 98.38 168 MET B C 1
ATOM 3443 O O . MET B 1 168 ? 0.943 20.406 -3.877 1 98.38 168 MET B O 1
ATOM 3447 N N . GLY B 1 169 ? -0.943 21.328 -4.562 1 98.19 169 GLY B N 1
ATOM 3448 C CA . GLY B 1 169 ? -1.585 20.031 -4.719 1 98.19 169 GLY B CA 1
ATOM 3449 C C . GLY B 1 169 ? -3.098 20.109 -4.785 1 98.19 169 GLY B C 1
ATOM 3450 O O . GLY B 1 169 ? -3.646 21.125 -5.219 1 98.19 169 GLY B O 1
ATOM 3451 N N . LYS B 1 170 ? -3.742 19.047 -4.473 1 98.25 170 LYS B N 1
ATOM 3452 C CA . LYS B 1 170 ? -5.199 18.953 -4.508 1 98.25 170 LYS B CA 1
ATOM 3453 C C . LYS B 1 170 ? -5.781 18.891 -3.102 1 98.25 170 LYS B C 1
ATOM 3455 O O . LYS B 1 170 ? -5.512 17.953 -2.35 1 98.25 170 LYS B O 1
ATOM 3460 N N . ALA B 1 171 ? -6.602 19.875 -2.781 1 98.56 171 ALA B N 1
ATOM 3461 C CA . ALA B 1 171 ? -7.242 19.906 -1.469 1 98.56 171 ALA B CA 1
ATOM 3462 C C . ALA B 1 171 ? -8.594 19.203 -1.494 1 98.56 171 ALA B C 1
ATOM 3464 O O . ALA B 1 171 ? -9.352 19.328 -2.455 1 98.56 171 ALA B O 1
ATOM 3465 N N . THR B 1 172 ? -8.82 18.359 -0.552 1 98.69 172 THR B N 1
ATOM 3466 C CA . THR B 1 172 ? -10.125 17.75 -0.309 1 98.69 172 THR B CA 1
ATOM 3467 C C . THR B 1 172 ? -10.711 18.25 1.014 1 98.69 172 THR B C 1
ATOM 3469 O O . THR B 1 172 ? -10.039 18.219 2.045 1 98.69 172 THR B O 1
ATOM 3472 N N . ARG B 1 173 ? -11.914 18.75 0.979 1 98.69 173 ARG B N 1
ATOM 3473 C CA . ARG B 1 173 ? -12.602 19.125 2.211 1 98.69 173 ARG B CA 1
ATOM 3474 C C . ARG B 1 173 ? -12.984 17.891 3.018 1 98.69 173 ARG B C 1
ATOM 3476 O O . ARG B 1 173 ? -13.766 17.062 2.551 1 98.69 173 ARG B O 1
ATOM 3483 N N . MET B 1 174 ? -12.539 17.812 4.242 1 98.62 174 MET B N 1
ATOM 3484 C CA . MET B 1 174 ? -12.68 16.578 5.012 1 98.62 174 MET B CA 1
ATOM 3485 C C . MET B 1 174 ? -13.773 16.719 6.066 1 98.62 174 MET B C 1
ATOM 3487 O O . MET B 1 174 ? -14.242 15.719 6.617 1 98.62 174 MET B O 1
ATOM 3491 N N . GLY B 1 175 ? -14.117 17.922 6.406 1 98.5 175 GLY B N 1
ATOM 3492 C CA . GLY B 1 175 ? -15.078 18.188 7.461 1 98.5 175 GLY B CA 1
ATOM 3493 C C . GLY B 1 175 ? -14.742 19.406 8.289 1 98.5 175 GLY B C 1
ATOM 3494 O O . GLY B 1 175 ? -14.141 20.359 7.789 1 98.5 175 GLY B O 1
ATOM 3495 N N . GLU B 1 176 ? -15.172 19.453 9.508 1 98.44 176 GLU B N 1
ATOM 3496 C CA . GLU B 1 176 ? -14.961 20.594 10.406 1 98.44 176 GLU B CA 1
ATOM 3497 C C . GLU B 1 176 ? -13.523 20.625 10.922 1 98.44 176 GLU B C 1
ATOM 3499 O O . GLU B 1 176 ? -12.719 19.75 10.578 1 98.44 176 GLU B O 1
ATOM 3504 N N . ALA B 1 177 ? -13.258 21.625 11.742 1 98.69 177 ALA B N 1
ATOM 3505 C CA . ALA B 1 177 ? -11.922 21.75 12.32 1 98.69 177 ALA B CA 1
ATOM 3506 C C . ALA B 1 177 ? -11.5 20.453 13.008 1 98.69 177 ALA B C 1
ATOM 3508 O O . ALA B 1 177 ? -12.281 19.859 13.742 1 98.69 177 ALA B O 1
ATOM 3509 N N . GLY B 1 178 ? -10.312 20.031 12.727 1 98.25 178 GLY B N 1
ATOM 3510 C CA . GLY B 1 178 ? -9.789 18.797 13.266 1 98.25 178 GLY B CA 1
ATOM 3511 C C . GLY B 1 178 ? -9.867 17.641 12.289 1 98.25 178 GLY B C 1
ATOM 3512 O O . GLY B 1 178 ? -9.094 16.688 12.391 1 98.25 178 GLY B O 1
ATOM 3513 N N . SER B 1 179 ? -10.734 17.703 11.305 1 98.75 179 SER B N 1
ATOM 3514 C CA . SER B 1 179 ? -10.93 16.594 10.375 1 98.75 179 SER B CA 1
ATOM 3515 C C . SER B 1 179 ? -9.742 16.453 9.43 1 98.75 179 SER B C 1
ATOM 3517 O O . SER B 1 179 ? -9.414 15.344 8.992 1 98.75 179 SER B O 1
ATOM 3519 N N . GLY B 1 180 ? -9.102 17.562 9.094 1 98.81 180 GLY B N 1
ATOM 3520 C CA . GLY B 1 180 ? -7.875 17.438 8.32 1 98.81 180 GLY B CA 1
ATOM 3521 C C . GLY B 1 180 ? -6.809 16.625 9.016 1 98.81 180 GLY B C 1
ATOM 3522 O O . GLY B 1 180 ? -6.203 15.734 8.406 1 98.81 180 GLY B O 1
ATOM 3523 N N . GLN B 1 181 ? -6.641 16.922 10.266 1 98.62 181 GLN B N 1
ATOM 3524 C CA . GLN B 1 181 ? -5.637 16.203 11.047 1 98.62 181 GLN B CA 1
ATOM 3525 C C . GLN B 1 181 ? -6.023 14.742 11.242 1 98.62 181 GLN B C 1
ATOM 3527 O O . GLN B 1 181 ? -5.176 13.852 11.125 1 98.62 181 GLN B O 1
ATOM 3532 N N . SER B 1 182 ? -7.309 14.469 11.547 1 98.25 182 SER B N 1
ATOM 3533 C CA . SER B 1 182 ? -7.762 13.086 11.648 1 98.25 182 SER B CA 1
ATOM 3534 C C . SER B 1 182 ? -7.508 12.328 10.352 1 98.25 182 SER B C 1
ATOM 3536 O O . SER B 1 182 ? -7.098 11.164 10.375 1 98.25 182 SER B O 1
ATOM 3538 N N . SER B 1 183 ? -7.723 13.008 9.242 1 98.69 183 SER B N 1
ATOM 3539 C CA . SER B 1 183 ? -7.5 12.391 7.934 1 98.69 183 SER B CA 1
ATOM 3540 C C . SER B 1 183 ? -6.02 12.086 7.715 1 98.69 183 SER B C 1
ATOM 3542 O O . SER B 1 183 ? -5.676 11.039 7.156 1 98.69 183 SER B O 1
ATOM 3544 N N . LYS B 1 184 ? -5.16 12.992 8.117 1 98.81 184 LYS B N 1
ATOM 3545 C CA . LYS B 1 184 ? -3.723 12.781 7.973 1 98.81 184 LYS B CA 1
ATOM 3546 C C . LYS B 1 184 ? -3.254 11.594 8.812 1 98.81 184 LYS B C 1
ATOM 3548 O O . LYS B 1 184 ? -2.412 10.812 8.375 1 98.81 184 LYS B O 1
ATOM 3553 N N . ILE B 1 185 ? -3.756 11.516 10.039 1 98.44 185 ILE B N 1
ATOM 3554 C CA . ILE B 1 185 ? -3.41 10.383 10.891 1 98.44 185 ILE B CA 1
ATOM 3555 C C . ILE B 1 185 ? -3.811 9.078 10.203 1 98.44 185 ILE B C 1
ATOM 3557 O O . ILE B 1 185 ? -3.01 8.148 10.117 1 98.44 185 ILE B O 1
ATOM 3561 N N . ALA B 1 186 ? -5.051 8.992 9.711 1 98.75 186 ALA B N 1
ATOM 3562 C CA . ALA B 1 186 ? -5.516 7.809 8.984 1 98.75 186 ALA B CA 1
ATOM 3563 C C . ALA B 1 186 ? -4.629 7.52 7.777 1 98.75 186 ALA B C 1
ATOM 3565 O O . ALA B 1 186 ? -4.305 6.363 7.5 1 98.75 186 ALA B O 1
ATOM 3566 N N . ASN B 1 187 ? -4.281 8.578 7.047 1 98.81 187 ASN B N 1
ATOM 3567 C CA . ASN B 1 187 ? -3.355 8.469 5.926 1 98.81 187 ASN B CA 1
ATOM 3568 C C . ASN B 1 187 ? -2.033 7.832 6.344 1 98.81 187 ASN B C 1
ATOM 3570 O O . ASN B 1 187 ? -1.507 6.965 5.645 1 98.81 187 ASN B O 1
ATOM 3574 N N . GLN B 1 188 ? -1.487 8.25 7.441 1 98.81 188 GLN B N 1
ATOM 3575 C CA . GLN B 1 188 ? -0.186 7.773 7.895 1 98.81 188 GLN B CA 1
ATOM 3576 C C . GLN B 1 188 ? -0.262 6.32 8.352 1 98.81 188 GLN B C 1
ATOM 3578 O O . GLN B 1 188 ? 0.717 5.578 8.242 1 98.81 188 GLN B O 1
ATOM 3583 N N . ILE B 1 189 ? -1.43 5.906 8.875 1 98.88 189 ILE B N 1
ATOM 3584 C CA . ILE B 1 189 ? -1.647 4.496 9.18 1 98.88 189 ILE B CA 1
ATOM 3585 C C . ILE B 1 189 ? -1.463 3.66 7.918 1 98.88 189 ILE B C 1
ATOM 3587 O O . ILE B 1 189 ? -0.773 2.639 7.938 1 98.88 189 ILE B O 1
ATOM 3591 N N . VAL B 1 190 ? -1.986 4.117 6.793 1 98.94 190 VAL B N 1
ATOM 3592 C CA . VAL B 1 190 ? -1.879 3.418 5.516 1 98.94 190 VAL B CA 1
ATOM 3593 C C . VAL B 1 190 ? -0.434 3.459 5.027 1 98.94 190 VAL B C 1
ATOM 3595 O O . VAL B 1 190 ? 0.121 2.432 4.629 1 98.94 190 VAL B O 1
ATOM 3598 N N . VAL B 1 191 ? 0.21 4.617 5.086 1 98.88 191 VAL B N 1
ATOM 3599 C CA . VAL B 1 191 ? 1.576 4.773 4.598 1 98.88 191 VAL B CA 1
ATOM 3600 C C . VAL B 1 191 ? 2.512 3.854 5.379 1 98.88 191 VAL B C 1
ATOM 3602 O O . VAL B 1 191 ? 3.365 3.184 4.797 1 98.88 191 VAL B O 1
ATOM 3605 N N . ALA B 1 192 ? 2.32 3.822 6.688 1 98.94 192 ALA B N 1
ATOM 3606 C CA . ALA B 1 192 ? 3.166 2.996 7.543 1 98.94 192 ALA B CA 1
ATOM 3607 C C . ALA B 1 192 ? 3.045 1.52 7.176 1 98.94 192 ALA B C 1
ATOM 3609 O O . ALA B 1 192 ? 4.051 0.81 7.09 1 98.94 192 ALA B O 1
ATOM 3610 N N . ALA B 1 193 ? 1.834 1.093 6.98 1 98.94 193 ALA B N 1
ATOM 3611 C CA . ALA B 1 193 ? 1.607 -0.302 6.609 1 98.94 193 ALA B CA 1
ATOM 3612 C C . ALA B 1 193 ? 2.248 -0.623 5.262 1 98.94 193 ALA B C 1
ATOM 3614 O O . ALA B 1 193 ? 2.844 -1.688 5.09 1 98.94 193 ALA B O 1
ATOM 3615 N N . ASN B 1 194 ? 2.1 0.268 4.312 1 98.81 194 ASN B N 1
ATOM 3616 C CA . ASN B 1 194 ? 2.705 0.071 3.002 1 98.81 194 ASN B CA 1
ATOM 3617 C C . ASN B 1 194 ? 4.227 -0.012 3.092 1 98.81 194 ASN B C 1
ATOM 3619 O O . ASN B 1 194 ? 4.848 -0.84 2.424 1 98.81 194 ASN B O 1
ATOM 3623 N N . LEU B 1 195 ? 4.824 0.842 3.916 1 98.88 195 LEU B N 1
ATOM 3624 C CA . LEU B 1 195 ? 6.27 0.83 4.102 1 98.88 195 LEU B CA 1
ATOM 3625 C C . LEU B 1 195 ? 6.727 -0.478 4.742 1 98.88 195 LEU B C 1
ATOM 3627 O O . LEU B 1 195 ? 7.742 -1.05 4.34 1 98.88 195 LEU B O 1
ATOM 3631 N N . LEU B 1 196 ? 5.969 -0.865 5.727 1 98.94 196 LEU B N 1
ATOM 3632 C CA . LEU B 1 196 ? 6.301 -2.119 6.391 1 98.94 196 LEU B CA 1
ATOM 3633 C C . LEU B 1 196 ? 6.227 -3.289 5.414 1 98.94 196 LEU B C 1
ATOM 3635 O O . LEU B 1 196 ? 7.141 -4.109 5.352 1 98.94 196 LEU B O 1
ATOM 3639 N N . GLY B 1 197 ? 5.113 -3.35 4.656 1 98.94 197 GLY B N 1
ATOM 3640 C CA . GLY B 1 197 ? 4.953 -4.41 3.676 1 98.94 197 GLY B CA 1
ATOM 3641 C C . GLY B 1 197 ? 6.082 -4.457 2.66 1 98.94 197 GLY B C 1
ATOM 3642 O O . GLY B 1 197 ? 6.629 -5.527 2.383 1 98.94 197 GLY B O 1
ATOM 3643 N N . LEU B 1 198 ? 6.449 -3.307 2.1 1 98.88 198 LEU B N 1
ATOM 3644 C CA . LEU B 1 198 ? 7.523 -3.252 1.117 1 98.88 198 LEU B CA 1
ATOM 3645 C C . LEU B 1 198 ? 8.859 -3.643 1.747 1 98.88 198 LEU B C 1
ATOM 3647 O O . LEU B 1 198 ? 9.656 -4.355 1.134 1 98.88 198 LEU B O 1
ATOM 3651 N N . SER B 1 199 ? 9.125 -3.156 2.973 1 98.94 199 SER B N 1
ATOM 3652 C CA . SER B 1 199 ? 10.352 -3.492 3.678 1 98.94 199 SER B CA 1
ATOM 3653 C C . SER B 1 199 ? 10.5 -5 3.855 1 98.94 199 SER B C 1
ATOM 3655 O O . SER B 1 199 ? 11.547 -5.57 3.547 1 98.94 199 SER B O 1
ATOM 3657 N N . GLU B 1 200 ? 9.445 -5.594 4.336 1 98.88 200 GLU B N 1
ATOM 3658 C CA . GLU B 1 200 ? 9.477 -7.035 4.57 1 98.88 200 GLU B CA 1
ATOM 3659 C C . GLU B 1 200 ? 9.594 -7.805 3.26 1 98.88 200 GLU B C 1
ATOM 3661 O O . GLU B 1 200 ? 10.312 -8.805 3.186 1 98.88 200 GLU B O 1
ATOM 3666 N N . ALA B 1 201 ? 8.891 -7.352 2.236 1 98.88 201 ALA B N 1
ATOM 3667 C CA . ALA B 1 201 ? 8.945 -8.016 0.937 1 98.88 201 ALA B CA 1
ATOM 3668 C C . ALA B 1 201 ? 10.359 -7.973 0.358 1 98.88 201 ALA B C 1
ATOM 3670 O O . ALA B 1 201 ? 10.82 -8.938 -0.253 1 98.88 201 ALA B O 1
ATOM 3671 N N . LEU B 1 202 ? 11.055 -6.832 0.52 1 98.69 202 LEU B N 1
ATOM 3672 C CA . LEU B 1 202 ? 12.414 -6.703 -0.005 1 98.69 202 LEU B CA 1
ATOM 3673 C C . LEU B 1 202 ? 13.375 -7.629 0.736 1 98.69 202 LEU B C 1
ATOM 3675 O O . LEU B 1 202 ? 14.258 -8.227 0.124 1 98.69 202 LEU B O 1
ATOM 3679 N N . VAL B 1 203 ? 13.219 -7.715 2.062 1 98.31 203 VAL B N 1
ATOM 3680 C CA . VAL B 1 203 ? 14.062 -8.617 2.838 1 98.31 203 VAL B CA 1
ATOM 3681 C C . VAL B 1 203 ? 13.789 -10.062 2.428 1 98.31 203 VAL B C 1
ATOM 3683 O O . VAL B 1 203 ? 14.719 -10.844 2.242 1 98.31 203 VAL B O 1
ATOM 3686 N N . PHE B 1 204 ? 12.531 -10.422 2.234 1 98.25 204 PHE B N 1
ATOM 3687 C CA . PHE B 1 204 ? 12.172 -11.758 1.759 1 98.25 204 PHE B CA 1
ATOM 3688 C C . PHE B 1 204 ? 12.773 -12.016 0.382 1 98.25 204 PHE B C 1
ATOM 3690 O O . PHE B 1 204 ? 13.312 -13.094 0.13 1 98.25 204 PHE B O 1
ATOM 3697 N N . ALA B 1 205 ? 12.586 -11.039 -0.508 1 97.88 205 ALA B N 1
ATOM 3698 C CA . ALA B 1 205 ? 13.07 -11.172 -1.878 1 97.88 205 ALA B CA 1
ATOM 3699 C C . ALA B 1 205 ? 14.578 -11.438 -1.899 1 97.88 205 ALA B C 1
ATOM 3701 O O . ALA B 1 205 ? 15.055 -12.25 -2.689 1 97.88 205 ALA B O 1
ATOM 3702 N N . GLU B 1 206 ? 15.266 -10.734 -1.054 1 96.31 206 GLU B N 1
ATOM 3703 C CA . GLU B 1 206 ? 16.703 -10.945 -0.964 1 96.31 206 GLU B CA 1
ATOM 3704 C C . GLU B 1 206 ? 17.031 -12.375 -0.535 1 96.31 206 GLU B C 1
ATOM 3706 O O . GLU B 1 206 ? 17.906 -13.023 -1.125 1 96.31 206 GLU B O 1
ATOM 3711 N N . GLU B 1 207 ? 16.359 -12.805 0.474 1 94.75 207 GLU B N 1
ATOM 3712 C CA . GLU B 1 207 ? 16.578 -14.164 0.959 1 94.75 207 GLU B CA 1
ATOM 3713 C C . GLU B 1 207 ? 16.25 -15.195 -0.116 1 94.75 207 GLU B C 1
ATOM 3715 O O . GLU B 1 207 ? 16.906 -16.234 -0.213 1 94.75 207 GLU B O 1
ATOM 3720 N N . ALA B 1 208 ? 15.273 -14.914 -0.925 1 95.38 208 ALA B N 1
ATOM 3721 C CA . ALA B 1 208 ? 14.82 -15.812 -1.984 1 95.38 208 ALA B CA 1
ATOM 3722 C C . ALA B 1 208 ? 15.656 -15.641 -3.246 1 95.38 208 ALA B C 1
ATOM 3724 O O . ALA B 1 208 ? 15.367 -16.25 -4.277 1 95.38 208 ALA B O 1
ATOM 3725 N N . ARG B 1 209 ? 16.609 -14.695 -3.258 1 95.56 209 ARG B N 1
ATOM 3726 C CA . ARG B 1 209 ? 17.562 -14.453 -4.336 1 95.56 209 ARG B CA 1
ATOM 3727 C C . ARG B 1 209 ? 16.859 -13.891 -5.57 1 95.56 209 ARG B C 1
ATOM 3729 O O . ARG B 1 209 ? 17.203 -14.25 -6.699 1 95.56 209 ARG B O 1
ATOM 3736 N N . LEU B 1 210 ? 15.891 -13.133 -5.332 1 97.81 210 LEU B N 1
ATOM 3737 C CA . LEU B 1 210 ? 15.234 -12.391 -6.406 1 97.81 210 LEU B CA 1
ATOM 3738 C C . LEU B 1 210 ? 15.992 -11.102 -6.715 1 97.81 210 LEU B C 1
ATOM 3740 O O . LEU B 1 210 ? 16.609 -10.516 -5.828 1 97.81 210 LEU B O 1
ATOM 3744 N N . GLY B 1 211 ? 15.984 -10.711 -8.07 1 98 211 GLY B N 1
ATOM 3745 C CA . GLY B 1 211 ? 16.406 -9.359 -8.375 1 98 211 GLY B CA 1
ATOM 3746 C C . GLY B 1 211 ? 15.453 -8.297 -7.867 1 98 211 GLY B C 1
ATOM 3747 O O . GLY B 1 211 ? 14.344 -8.156 -8.383 1 98 211 GLY B O 1
ATOM 3748 N N . LYS B 1 212 ? 15.969 -7.48 -6.957 1 98 212 LYS B N 1
ATOM 3749 C CA . LYS B 1 212 ? 15.094 -6.547 -6.258 1 98 212 LYS B CA 1
ATOM 3750 C C . LYS B 1 212 ? 14.484 -5.535 -7.223 1 98 212 LYS B C 1
ATOM 3752 O O . LYS B 1 212 ? 13.305 -5.195 -7.105 1 98 212 LYS B O 1
ATOM 3757 N N . ARG B 1 213 ? 15.234 -5.043 -8.164 1 98 213 ARG B N 1
ATOM 3758 C CA . ARG B 1 213 ? 14.719 -4.043 -9.094 1 98 213 ARG B CA 1
ATOM 3759 C C . ARG B 1 213 ? 13.695 -4.656 -10.047 1 98 213 ARG B C 1
ATOM 3761 O O . ARG B 1 213 ? 12.672 -4.039 -10.352 1 98 213 ARG B O 1
ATOM 3768 N N . THR B 1 214 ? 13.984 -5.84 -10.508 1 98 214 THR B N 1
ATOM 3769 C CA . THR B 1 214 ? 13.023 -6.559 -11.344 1 98 214 THR B CA 1
ATOM 3770 C C . THR B 1 214 ? 11.734 -6.824 -10.578 1 98 214 THR B C 1
ATOM 3772 O O . THR B 1 214 ? 10.641 -6.688 -11.133 1 98 214 THR B O 1
ATOM 3775 N N . PHE B 1 215 ? 11.922 -7.18 -9.336 1 98.19 215 PHE B N 1
ATOM 3776 C CA . PHE B 1 215 ? 10.781 -7.426 -8.469 1 98.19 215 PHE B CA 1
ATOM 3777 C C . PHE B 1 215 ? 9.922 -6.168 -8.336 1 98.19 215 PHE B C 1
ATOM 3779 O O . PHE B 1 215 ? 8.703 -6.223 -8.508 1 98.19 215 PHE B O 1
ATOM 3786 N N . LEU B 1 216 ? 10.523 -5.012 -8.078 1 98.31 216 LEU B N 1
ATOM 3787 C CA . LEU B 1 216 ? 9.789 -3.758 -7.957 1 98.31 216 LEU B CA 1
ATOM 3788 C C . LEU B 1 216 ? 9.023 -3.445 -9.242 1 98.31 216 LEU B C 1
ATOM 3790 O O . LEU B 1 216 ? 7.859 -3.033 -9.188 1 98.31 216 LEU B O 1
ATOM 3794 N N . GLU B 1 217 ? 9.672 -3.664 -10.297 1 97.31 217 GLU B N 1
ATOM 3795 C CA . GLU B 1 217 ? 9.047 -3.402 -11.586 1 97.31 217 GLU B CA 1
ATOM 3796 C C . GLU B 1 217 ? 7.824 -4.297 -11.797 1 97.31 217 GLU B C 1
ATOM 3798 O O . GLU B 1 217 ? 6.797 -3.844 -12.305 1 97.31 217 GLU B O 1
ATOM 3803 N N . ALA B 1 218 ? 7.902 -5.523 -11.391 1 97.69 218 ALA B N 1
ATOM 3804 C CA . ALA B 1 218 ? 6.828 -6.496 -11.586 1 97.69 218 ALA B CA 1
ATOM 3805 C C . ALA B 1 218 ? 5.617 -6.152 -10.719 1 97.69 218 ALA B C 1
ATOM 3807 O O . ALA B 1 218 ? 4.488 -6.527 -11.047 1 97.69 218 ALA B O 1
ATOM 3808 N N . LEU B 1 219 ? 5.816 -5.422 -9.609 1 97.69 219 LEU B N 1
ATOM 3809 C CA . LEU B 1 219 ? 4.738 -5.078 -8.688 1 97.69 219 LEU B CA 1
ATOM 3810 C C . LEU B 1 219 ? 3.824 -4.016 -9.297 1 97.69 219 LEU B C 1
ATOM 3812 O O . LEU B 1 219 ? 2.645 -3.938 -8.945 1 97.69 219 LEU B O 1
ATOM 3816 N N . LYS B 1 220 ? 4.277 -3.117 -10.125 1 91.25 220 LYS B N 1
ATOM 3817 C CA . LYS B 1 220 ? 3.602 -1.912 -10.602 1 91.25 220 LYS B CA 1
ATOM 3818 C C . LYS B 1 220 ? 2.318 -2.26 -11.352 1 91.25 220 LYS B C 1
ATOM 3820 O O . LYS B 1 220 ? 1.373 -1.469 -11.367 1 91.25 220 LYS B O 1
ATOM 3825 N N . GLY B 1 221 ? 2.107 -3.402 -11.828 1 88.06 221 GLY B N 1
ATOM 3826 C CA . GLY B 1 221 ? 0.92 -3.75 -12.594 1 88.06 221 GLY B CA 1
ATOM 3827 C C . GLY B 1 221 ? -0.032 -4.656 -11.836 1 88.06 221 GLY B C 1
ATOM 3828 O O . GLY B 1 221 ? -1.086 -5.031 -12.352 1 88.06 221 GLY B O 1
ATOM 3829 N N . GLY B 1 222 ? 0.217 -4.852 -10.617 1 95.81 222 GLY B N 1
ATOM 3830 C CA . GLY B 1 222 ? -0.575 -5.809 -9.859 1 95.81 222 GLY B CA 1
ATOM 3831 C C . GLY B 1 222 ? -1.228 -5.203 -8.633 1 95.81 222 GLY B C 1
ATOM 3832 O O . GLY B 1 222 ? -1.305 -3.98 -8.5 1 95.81 222 GLY B O 1
ATOM 3833 N N . ALA B 1 223 ? -1.76 -6.016 -7.789 1 96.94 223 ALA B N 1
ATOM 3834 C CA . ALA B 1 223 ? -2.518 -5.598 -6.613 1 96.94 223 ALA B CA 1
ATOM 3835 C C . ALA B 1 223 ? -1.603 -4.977 -5.562 1 96.94 223 ALA B C 1
ATOM 3837 O O . ALA B 1 223 ? -2.064 -4.246 -4.684 1 96.94 223 ALA B O 1
ATOM 3838 N N . ALA B 1 224 ? -0.29 -5.219 -5.684 1 98.38 224 ALA B N 1
ATOM 3839 C CA . ALA B 1 224 ? 0.65 -4.75 -4.668 1 98.38 224 ALA B CA 1
ATOM 3840 C C . ALA B 1 224 ? 1.133 -3.336 -4.98 1 98.38 224 ALA B C 1
ATOM 3842 O O . ALA B 1 224 ? 1.827 -2.717 -4.168 1 98.38 224 ALA B O 1
ATOM 3843 N N . ALA B 1 225 ? 0.791 -2.777 -6.148 1 98.19 225 ALA B N 1
ATOM 3844 C CA . ALA B 1 225 ? 1.274 -1.459 -6.551 1 98.19 225 ALA B CA 1
ATOM 3845 C C . ALA B 1 225 ? 0.839 -0.388 -5.555 1 98.19 225 ALA B C 1
ATOM 3847 O O . ALA B 1 225 ? -0.26 -0.456 -5 1 98.19 225 ALA B O 1
ATOM 3848 N N . SER B 1 226 ? 1.727 0.632 -5.336 1 98.12 226 SER B N 1
ATOM 3849 C CA . SER B 1 226 ? 1.414 1.734 -4.434 1 98.12 226 SER B CA 1
ATOM 3850 C C . SER B 1 226 ? 2.334 2.926 -4.676 1 98.12 226 SER B C 1
ATOM 3852 O O . SER B 1 226 ? 3.393 2.785 -5.293 1 98.12 226 SER B O 1
ATOM 3854 N N . SER B 1 227 ? 1.931 4.09 -4.168 1 97.62 227 SER B N 1
ATOM 3855 C CA . SER B 1 227 ? 2.77 5.285 -4.215 1 97.62 227 SER B CA 1
ATOM 3856 C C . SER B 1 227 ? 4.059 5.082 -3.426 1 97.62 227 SER B C 1
ATOM 3858 O O . SER B 1 227 ? 5.109 5.617 -3.795 1 97.62 227 SER B O 1
ATOM 3860 N N . VAL B 1 228 ? 3.99 4.309 -2.352 1 98 228 VAL B N 1
ATOM 3861 C CA . VAL B 1 228 ? 5.172 4.016 -1.546 1 98 228 VAL B CA 1
ATOM 3862 C C . VAL B 1 228 ? 6.219 3.305 -2.402 1 98 228 VAL B C 1
ATOM 3864 O O . VAL B 1 228 ? 7.41 3.615 -2.32 1 98 228 VAL B O 1
ATOM 3867 N N . ILE B 1 229 ? 5.781 2.354 -3.188 1 98.06 229 ILE B N 1
ATOM 3868 C CA . ILE B 1 229 ? 6.699 1.646 -4.074 1 98.06 229 ILE B CA 1
ATOM 3869 C C . ILE B 1 229 ? 7.301 2.625 -5.078 1 98.06 229 ILE B C 1
ATOM 3871 O O . ILE B 1 229 ? 8.508 2.621 -5.312 1 98.06 229 ILE B O 1
ATOM 3875 N N . GLU B 1 230 ? 6.492 3.5 -5.594 1 96 230 GLU B N 1
ATOM 3876 C CA . GLU B 1 230 ? 6.93 4.449 -6.609 1 96 230 GLU B CA 1
ATOM 3877 C C . GLU B 1 230 ? 7.914 5.465 -6.031 1 96 230 GLU B C 1
ATOM 3879 O O . GLU B 1 230 ? 8.906 5.816 -6.676 1 96 230 GLU B O 1
ATOM 3884 N N . ILE B 1 231 ? 7.641 5.898 -4.855 1 95.19 231 ILE B N 1
ATOM 3885 C CA . ILE B 1 231 ? 8.406 6.992 -4.266 1 95.19 231 ILE B CA 1
ATOM 3886 C C . ILE B 1 231 ? 9.664 6.445 -3.604 1 95.19 231 ILE B C 1
ATOM 3888 O O . ILE B 1 231 ? 10.742 7.039 -3.715 1 95.19 231 ILE B O 1
ATOM 3892 N N . PHE B 1 232 ? 9.539 5.242 -2.967 1 97.06 232 PHE B N 1
ATOM 3893 C CA . PHE B 1 232 ? 10.594 4.871 -2.027 1 97.06 232 PHE B CA 1
ATOM 3894 C C . PHE B 1 232 ? 11.297 3.598 -2.477 1 97.06 232 PHE B C 1
ATOM 3896 O O . PHE B 1 232 ? 12.383 3.275 -1.991 1 97.06 232 PHE B O 1
ATOM 3903 N N . GLY B 1 233 ? 10.734 2.805 -3.398 1 97.94 233 GLY B N 1
ATOM 3904 C CA . GLY B 1 233 ? 11.258 1.488 -3.723 1 97.94 233 GLY B CA 1
ATOM 3905 C C . GLY B 1 233 ? 12.719 1.511 -4.117 1 97.94 233 GLY B C 1
ATOM 3906 O O . GLY B 1 233 ? 13.547 0.816 -3.518 1 97.94 233 GLY B O 1
ATOM 3907 N N . GLU B 1 234 ? 13.055 2.324 -5.121 1 97.88 234 GLU B N 1
ATOM 3908 C CA . GLU B 1 234 ? 14.43 2.41 -5.598 1 97.88 234 GLU B CA 1
ATOM 3909 C C . GLU B 1 234 ? 15.352 2.988 -4.527 1 97.88 234 GLU B C 1
ATOM 3911 O O . GLU B 1 234 ? 16.516 2.574 -4.402 1 97.88 234 GLU B O 1
ATOM 3916 N N . ARG B 1 235 ? 14.852 3.955 -3.758 1 97.94 235 ARG B N 1
ATOM 3917 C CA . ARG B 1 235 ? 15.641 4.547 -2.686 1 97.94 235 ARG B CA 1
ATOM 3918 C C . ARG B 1 235 ? 16.016 3.498 -1.643 1 97.94 235 ARG B C 1
ATOM 3920 O O . ARG B 1 235 ? 17.125 3.516 -1.112 1 97.94 235 ARG B O 1
ATOM 3927 N N . MET B 1 236 ? 15.086 2.639 -1.314 1 98.31 236 MET B N 1
ATOM 3928 C CA . MET B 1 236 ? 15.344 1.568 -0.355 1 98.31 236 MET B CA 1
ATOM 3929 C C . MET B 1 236 ? 16.422 0.626 -0.87 1 98.31 236 MET B C 1
ATOM 3931 O O . MET B 1 236 ? 17.328 0.243 -0.123 1 98.31 236 MET B O 1
ATOM 3935 N N . ILE B 1 237 ? 16.328 0.249 -2.158 1 98.25 237 ILE B N 1
ATOM 3936 C CA . ILE B 1 237 ? 17.297 -0.655 -2.77 1 98.25 237 ILE B CA 1
ATOM 3937 C C . ILE B 1 237 ? 18.672 0.006 -2.799 1 98.25 237 ILE B C 1
ATOM 3939 O O . ILE B 1 237 ? 19.672 -0.64 -2.518 1 98.25 237 ILE B O 1
ATOM 3943 N N . ASP B 1 238 ? 18.703 1.354 -3.037 1 98.25 238 ASP B N 1
ATOM 3944 C CA . ASP B 1 238 ? 19.938 2.098 -3.186 1 98.25 238 ASP B CA 1
ATOM 3945 C C . ASP B 1 238 ? 20.469 2.574 -1.832 1 98.25 238 ASP B C 1
ATOM 3947 O O . ASP B 1 238 ? 21.484 3.262 -1.76 1 98.25 238 ASP B O 1
ATOM 3951 N N . ARG B 1 239 ? 19.781 2.346 -0.799 1 97.69 239 ARG B N 1
ATOM 3952 C CA . ARG B 1 239 ? 20.109 2.752 0.56 1 97.69 239 ARG B CA 1
ATOM 3953 C C . ARG B 1 239 ? 20.156 4.273 0.682 1 97.69 239 ARG B C 1
ATOM 3955 O O . ARG B 1 239 ? 21.047 4.82 1.339 1 97.69 239 ARG B O 1
ATOM 3962 N N . ASP B 1 240 ? 19.359 4.895 -0.138 1 98.06 240 ASP B N 1
ATOM 3963 C CA . ASP B 1 240 ? 19.141 6.332 0.006 1 98.06 240 ASP B CA 1
ATOM 3964 C C . ASP B 1 240 ? 18.062 6.617 1.039 1 98.06 240 ASP B C 1
ATOM 3966 O O . ASP B 1 240 ? 16.875 6.621 0.711 1 98.06 240 ASP B O 1
ATOM 3970 N N . PHE B 1 241 ? 18.484 6.973 2.248 1 98.06 241 PHE B N 1
ATOM 3971 C CA . PHE B 1 241 ? 17.531 7.188 3.332 1 98.06 241 PHE B CA 1
ATOM 3972 C C . PHE B 1 241 ? 17.406 8.672 3.666 1 98.06 241 PHE B C 1
ATOM 3974 O O . PHE B 1 241 ? 17.109 9.031 4.805 1 98.06 241 PHE B O 1
ATOM 3981 N N . THR B 1 242 ? 17.719 9.484 2.611 1 96.88 242 THR B N 1
ATOM 3982 C CA . THR B 1 242 ? 17.5 10.914 2.779 1 96.88 242 THR B CA 1
ATOM 3983 C C . THR B 1 242 ? 16.031 11.203 3.086 1 96.88 242 THR B C 1
ATOM 3985 O O . THR B 1 242 ? 15.133 10.664 2.422 1 96.88 242 THR B O 1
ATOM 3988 N N . ALA B 1 243 ? 15.805 12.109 3.98 1 95.19 243 ALA B N 1
ATOM 3989 C CA . ALA B 1 243 ? 14.469 12.258 4.555 1 95.19 243 ALA B CA 1
ATOM 3990 C C . ALA B 1 243 ? 13.648 13.273 3.771 1 95.19 243 ALA B C 1
ATOM 3992 O O . ALA B 1 243 ? 14.094 14.398 3.531 1 95.19 243 ALA B O 1
ATOM 3993 N N . GLY B 1 244 ? 12.492 12.852 3.344 1 91.31 244 GLY B N 1
ATOM 3994 C CA . GLY B 1 244 ? 11.375 13.75 3.131 1 91.31 244 GLY B CA 1
ATOM 3995 C C . GLY B 1 244 ? 10.484 13.898 4.352 1 91.31 244 GLY B C 1
ATOM 3996 O O . GLY B 1 244 ? 9.977 14.984 4.633 1 91.31 244 GLY B O 1
ATOM 3997 N N . GLY B 1 245 ? 10.328 12.859 5.039 1 95.12 245 GLY B N 1
ATOM 3998 C CA . GLY B 1 245 ? 9.766 12.695 6.367 1 95.12 245 GLY B CA 1
ATOM 3999 C C . GLY B 1 245 ? 10.602 11.805 7.266 1 95.12 245 GLY B C 1
ATOM 4000 O O . GLY B 1 245 ? 11.055 10.734 6.844 1 95.12 245 GLY B O 1
ATOM 4001 N N . PHE B 1 246 ? 10.852 12.234 8.492 1 97.56 246 PHE B N 1
ATOM 4002 C CA . PHE B 1 246 ? 11.703 11.5 9.422 1 97.56 246 PHE B CA 1
ATOM 4003 C C . PHE B 1 246 ? 10.953 10.312 10.016 1 97.56 246 PHE B C 1
ATOM 4005 O O . PHE B 1 246 ? 9.734 10.383 10.227 1 97.56 246 PHE B O 1
ATOM 4012 N N . VAL B 1 247 ? 11.695 9.266 10.367 1 98.56 247 VAL B N 1
ATOM 4013 C CA . VAL B 1 247 ? 11.164 8.125 11.102 1 98.56 247 VAL B CA 1
ATOM 4014 C C . VAL B 1 247 ? 10.5 8.602 12.391 1 98.56 247 VAL B C 1
ATOM 4016 O O . VAL B 1 247 ? 9.438 8.094 12.781 1 98.56 247 VAL B O 1
ATOM 4019 N N . GLU B 1 248 ? 11.047 9.586 13.016 1 97.94 248 GLU B N 1
ATOM 4020 C CA . GLU B 1 248 ? 10.484 10.086 14.266 1 97.94 248 GLU B CA 1
ATOM 4021 C C . GLU B 1 248 ? 9.102 10.688 14.055 1 97.94 248 GLU B C 1
ATOM 4023 O O . GLU B 1 248 ? 8.25 10.641 14.945 1 97.94 248 GLU B O 1
ATOM 4028 N N . TYR B 1 249 ? 8.875 11.25 12.852 1 97.88 249 TYR B N 1
ATOM 4029 C CA . TYR B 1 249 ? 7.555 11.789 12.562 1 97.88 249 TYR B CA 1
ATOM 4030 C C . TYR B 1 249 ? 6.531 10.672 12.414 1 97.88 249 TYR B C 1
ATOM 4032 O O . TYR B 1 249 ? 5.352 10.852 12.734 1 97.88 249 TYR B O 1
ATOM 4040 N N . MET B 1 250 ? 6.992 9.484 11.883 1 98.44 250 MET B N 1
ATOM 4041 C CA . MET B 1 250 ? 6.09 8.336 11.836 1 98.44 250 MET B CA 1
ATOM 4042 C C . MET B 1 250 ? 5.711 7.883 13.234 1 98.44 250 MET B C 1
ATOM 4044 O O . MET B 1 250 ? 4.559 7.516 13.484 1 98.44 250 MET B O 1
ATOM 4048 N N . VAL B 1 251 ? 6.703 7.93 14.188 1 98.44 251 VAL B N 1
ATOM 4049 C CA . VAL B 1 251 ? 6.418 7.617 15.578 1 98.44 251 VAL B CA 1
ATOM 4050 C C . VAL B 1 251 ? 5.34 8.562 16.109 1 98.44 251 VAL B C 1
ATOM 4052 O O . VAL B 1 251 ? 4.367 8.117 16.734 1 98.44 251 VAL B O 1
ATOM 4055 N N . LYS B 1 252 ? 5.457 9.797 15.828 1 97.75 252 LYS B N 1
ATOM 4056 C CA . LYS B 1 252 ? 4.527 10.828 16.266 1 97.75 252 LYS B CA 1
ATOM 4057 C C . LYS B 1 252 ? 3.139 10.617 15.672 1 97.75 252 LYS B C 1
ATOM 4059 O O . LYS B 1 252 ? 2.141 10.602 16.391 1 97.75 252 LYS B O 1
ATOM 4064 N N . ASP B 1 253 ? 3.061 10.461 14.344 1 98 253 ASP B N 1
ATOM 4065 C CA . ASP B 1 253 ? 1.784 10.352 13.648 1 98 253 ASP B CA 1
ATOM 4066 C C . ASP B 1 253 ? 1.01 9.117 14.102 1 98 253 ASP B C 1
ATOM 4068 O O . ASP B 1 253 ? -0.182 9.203 14.398 1 98 253 ASP B O 1
ATOM 4072 N N . LEU B 1 254 ? 1.715 8 14.148 1 98.38 254 LEU B N 1
ATOM 4073 C CA . LEU B 1 254 ? 1.051 6.781 14.594 1 98.38 254 LEU B CA 1
ATOM 4074 C C . LEU B 1 254 ? 0.694 6.863 16.078 1 98.38 254 LEU B C 1
ATOM 4076 O O . LEU B 1 254 ? -0.328 6.324 16.5 1 98.38 254 LEU B O 1
ATOM 4080 N N . GLY B 1 255 ? 1.56 7.523 16.844 1 97.06 255 GLY B N 1
ATOM 4081 C CA . GLY B 1 255 ? 1.242 7.758 18.234 1 97.06 255 GLY B CA 1
ATOM 4082 C C . GLY B 1 255 ? -0.059 8.516 18.438 1 97.06 255 GLY B C 1
ATOM 4083 O O . GLY B 1 255 ? -0.865 8.156 19.297 1 97.06 255 GLY B O 1
ATOM 4084 N N . MET B 1 256 ? -0.307 9.508 17.672 1 96.44 256 MET B N 1
ATOM 4085 C CA . MET B 1 256 ? -1.559 10.258 17.734 1 96.44 256 MET B CA 1
ATOM 4086 C C . MET B 1 256 ? -2.746 9.367 17.391 1 96.44 256 MET B C 1
ATOM 4088 O O . MET B 1 256 ? -3.779 9.422 18.047 1 96.44 256 MET B O 1
ATOM 4092 N N . GLY B 1 257 ? -2.58 8.484 16.391 1 96.12 257 GLY B N 1
ATOM 4093 C CA . GLY B 1 257 ? -3.639 7.559 16.016 1 96.12 257 GLY B CA 1
ATOM 4094 C C . GLY B 1 257 ? -3.939 6.527 17.094 1 96.12 257 GLY B C 1
ATOM 4095 O O . GLY B 1 257 ? -5.074 6.066 17.203 1 96.12 257 GLY B O 1
ATOM 4096 N N . LEU B 1 258 ? -2.92 6.227 17.922 1 96.19 258 LEU B N 1
ATOM 4097 C CA . LEU B 1 258 ? -3.027 5.18 18.938 1 96.19 258 LEU B CA 1
ATOM 4098 C C . LEU B 1 258 ? -3.375 5.77 20.297 1 96.19 258 LEU B C 1
ATOM 4100 O O . LEU B 1 258 ? -3.406 5.051 21.297 1 96.19 258 LEU B O 1
ATOM 4104 N N . GLY B 1 259 ? -3.627 7.078 20.328 1 92.62 259 GLY B N 1
ATOM 4105 C CA . GLY B 1 259 ? -3.965 7.738 21.578 1 92.62 259 GLY B CA 1
ATOM 4106 C C . GLY B 1 259 ? -2.756 8.016 22.453 1 92.62 259 GLY B C 1
ATOM 4107 O O . GLY B 1 259 ? -2.873 8.094 23.688 1 92.62 259 GLY B O 1
ATOM 4108 N N . ARG B 1 260 ? -1.602 8.125 21.828 1 87.81 260 ARG B N 1
ATOM 4109 C CA . ARG B 1 260 ? -0.352 8.375 22.531 1 87.81 260 ARG B CA 1
ATOM 4110 C C . ARG B 1 260 ? 0.314 9.656 22.047 1 87.81 260 ARG B C 1
ATOM 4112 O O . ARG B 1 260 ? 1.542 9.734 21.969 1 87.81 260 ARG B O 1
ATOM 4119 N N . GLY B 1 261 ? -0.531 10.562 21.594 1 87.06 261 GLY B N 1
ATOM 4120 C CA . GLY B 1 261 ? 0.004 11.844 21.141 1 87.06 261 GLY B CA 1
ATOM 4121 C C . GLY B 1 261 ? 0.316 12.789 22.281 1 87.06 261 GLY B C 1
ATOM 4122 O O . GLY B 1 261 ? 0.26 12.398 23.453 1 87.06 261 GLY B O 1
ATOM 4123 N N . GLU B 1 262 ? 0.752 13.992 21.922 1 83.81 262 GLU B N 1
ATOM 4124 C CA . GLU B 1 262 ? 1.159 15 22.891 1 83.81 262 GLU B CA 1
ATOM 4125 C C . GLU B 1 262 ? -0.053 15.664 23.531 1 83.81 262 GLU B C 1
ATOM 4127 O O . GLU B 1 262 ? 0.072 16.328 24.562 1 83.81 262 GLU B O 1
ATOM 4132 N N . VAL B 1 263 ? -1.16 15.391 22.891 1 79.75 263 VAL B N 1
ATOM 4133 C CA . VAL B 1 263 ? -2.387 16.047 23.344 1 79.75 263 VAL B CA 1
ATOM 4134 C C . VAL B 1 263 ? -3.371 15 23.859 1 79.75 263 VAL B C 1
ATOM 4136 O O . VAL B 1 263 ? -3.617 13.992 23.203 1 79.75 263 VAL B O 1
ATOM 4139 N N . GLU B 1 264 ? -3.752 15.227 25.078 1 71.75 264 GLU B N 1
ATOM 4140 C CA . GLU B 1 264 ? -4.695 14.289 25.672 1 71.75 264 GLU B CA 1
ATOM 4141 C C . GLU B 1 264 ? -6.039 14.32 24.953 1 71.75 264 GLU B C 1
ATOM 4143 O O . GLU B 1 264 ? -6.551 15.398 24.625 1 71.75 264 GLU B O 1
ATOM 4148 N N . GLU B 1 265 ? -6.422 13.281 24.422 1 65.5 265 GLU B N 1
ATOM 4149 C CA . GLU B 1 265 ? -7.73 13.188 23.781 1 65.5 265 GLU B CA 1
ATOM 4150 C C . GLU B 1 265 ? -8.711 12.398 24.641 1 65.5 265 GLU B C 1
ATOM 4152 O O . GLU B 1 265 ? -8.336 11.43 25.297 1 65.5 265 GLU B O 1
ATOM 4157 N N . ASP B 1 266 ? -9.93 13.102 24.734 1 63.72 266 ASP B N 1
ATOM 4158 C CA . ASP B 1 266 ? -11.039 12.414 25.375 1 63.72 266 ASP B CA 1
ATOM 4159 C C . ASP B 1 266 ? -11.695 11.406 24.438 1 63.72 266 ASP B C 1
ATOM 4161 O O . ASP B 1 266 ? -11.641 11.57 23.219 1 63.72 266 ASP B O 1
ATOM 4165 N N . GLY B 1 267 ? -11.922 10.203 24.906 1 62.69 267 GLY B N 1
ATOM 4166 C CA . GLY B 1 267 ? -12.727 9.289 24.109 1 62.69 267 GLY B CA 1
ATOM 4167 C C . GLY B 1 267 ? -12.148 7.887 24.031 1 62.69 267 GLY B C 1
ATOM 4168 O O . GLY B 1 267 ? -11.094 7.613 24.625 1 62.69 267 GLY B O 1
ATOM 4169 N N . GLU B 1 268 ? -12.828 7.145 23.312 1 66.88 268 GLU B N 1
ATOM 4170 C CA . GLU B 1 268 ? -12.445 5.742 23.188 1 66.88 268 GLU B CA 1
ATOM 4171 C C . GLU B 1 268 ? -11.266 5.57 22.234 1 66.88 268 GLU B C 1
ATOM 4173 O O . GLU B 1 268 ? -11.141 6.312 21.25 1 66.88 268 GLU B O 1
ATOM 4178 N N . ARG B 1 269 ? -10.352 4.746 22.594 1 82.88 269 ARG B N 1
ATOM 4179 C CA . ARG B 1 269 ? -9.156 4.43 21.812 1 82.88 269 ARG B CA 1
ATOM 4180 C C . ARG B 1 269 ? -9.414 3.256 20.875 1 82.88 269 ARG B C 1
ATOM 4182 O O . ARG B 1 269 ? -10.156 2.332 21.219 1 82.88 269 ARG B O 1
ATOM 4189 N N . VAL B 1 270 ? -8.953 3.471 19.672 1 93.81 270 VAL B N 1
ATOM 4190 C CA . VAL B 1 270 ? -9.055 2.383 18.703 1 93.81 270 VAL B CA 1
ATOM 4191 C C . VAL B 1 270 ? -7.855 1.444 18.859 1 93.81 270 VAL B C 1
ATOM 4193 O O . VAL B 1 270 ? -6.754 1.883 19.188 1 93.81 270 VAL B O 1
ATOM 4196 N N . VAL B 1 271 ? -8.141 0.189 18.734 1 97.38 271 VAL B N 1
ATOM 4197 C CA . VAL B 1 271 ? -7.094 -0.824 18.75 1 97.38 271 VAL B CA 1
ATOM 4198 C C . VAL B 1 271 ? -6.664 -1.152 17.328 1 97.38 271 VAL B C 1
ATOM 4200 O O . VAL B 1 271 ? -7.453 -1.687 16.547 1 97.38 271 VAL B O 1
ATOM 4203 N N . LEU B 1 272 ? -5.449 -0.779 16.953 1 98.62 272 LEU B N 1
ATOM 4204 C CA . LEU B 1 272 ? -4.883 -0.947 15.625 1 98.62 272 LEU B CA 1
ATOM 4205 C C . LEU B 1 272 ? -3.555 -1.692 15.688 1 98.62 272 LEU B C 1
ATOM 4207 O O . LEU B 1 272 ? -2.49 -1.072 15.688 1 98.62 272 LEU B O 1
ATOM 4211 N N . PRO B 1 273 ? -3.57 -3.033 15.656 1 98.75 273 PRO B N 1
ATOM 4212 C CA . PRO B 1 273 ? -2.355 -3.814 15.891 1 98.75 273 PRO B CA 1
ATOM 4213 C C . PRO B 1 273 ? -1.271 -3.549 14.852 1 98.75 273 PRO B C 1
ATOM 4215 O O . PRO B 1 273 ? -0.081 -3.557 15.18 1 98.75 273 PRO B O 1
ATOM 4218 N N . GLY B 1 274 ? -1.629 -3.369 13.586 1 98.81 274 GLY B N 1
ATOM 4219 C CA . GLY B 1 274 ? -0.644 -3.066 12.562 1 98.81 274 GLY B CA 1
ATOM 4220 C C . GLY B 1 274 ? 0.067 -1.745 12.789 1 98.81 274 GLY B C 1
ATOM 4221 O O . GLY B 1 274 ? 1.296 -1.675 12.711 1 98.81 274 GLY B O 1
ATOM 4222 N N . ALA B 1 275 ? -0.739 -0.685 13.078 1 98.81 275 ALA B N 1
ATOM 4223 C CA . ALA B 1 275 ? -0.163 0.624 13.367 1 98.81 275 ALA B CA 1
ATOM 4224 C C . ALA B 1 275 ? 0.724 0.566 14.609 1 98.81 275 ALA B C 1
ATOM 4226 O O . ALA B 1 275 ? 1.794 1.179 14.648 1 98.81 275 ALA B O 1
ATOM 4227 N N . ALA B 1 276 ? 0.291 -0.157 15.625 1 98.75 276 ALA B N 1
ATOM 4228 C CA . ALA B 1 276 ? 1.064 -0.3 16.859 1 98.75 276 ALA B CA 1
ATOM 4229 C C . ALA B 1 276 ? 2.398 -0.989 16.594 1 98.75 276 ALA B C 1
ATOM 4231 O O . ALA B 1 276 ? 3.436 -0.573 17.109 1 98.75 276 ALA B O 1
ATOM 4232 N N . LEU B 1 277 ? 2.389 -2.049 15.805 1 98.88 277 LEU B N 1
ATOM 4233 C CA . LEU B 1 277 ? 3.617 -2.746 15.438 1 98.88 277 LEU B CA 1
ATOM 4234 C C . LEU B 1 277 ? 4.578 -1.807 14.719 1 98.88 277 LEU B C 1
ATOM 4236 O O . LEU B 1 277 ? 5.766 -1.75 15.055 1 98.88 277 LEU B O 1
ATOM 4240 N N . CYS B 1 278 ? 4.082 -1.069 13.742 1 98.88 278 CYS B N 1
ATOM 4241 C CA . CYS B 1 278 ? 4.93 -0.151 12.992 1 98.88 278 CYS B CA 1
ATOM 4242 C C . CYS B 1 278 ? 5.52 0.92 13.898 1 98.88 278 CYS B C 1
ATOM 4244 O O . CYS B 1 278 ? 6.691 1.274 13.766 1 98.88 278 CYS B O 1
ATOM 4246 N N . GLN B 1 279 ? 4.672 1.43 14.789 1 98.81 279 GLN B N 1
ATOM 4247 C CA . GLN B 1 279 ? 5.172 2.447 15.711 1 98.81 279 GLN B CA 1
ATOM 4248 C C . GLN B 1 279 ? 6.32 1.908 16.562 1 98.81 279 GLN B C 1
ATOM 4250 O O . GLN B 1 279 ? 7.312 2.604 16.781 1 98.81 279 GLN B O 1
ATOM 4255 N N . GLN B 1 280 ? 6.195 0.671 17.031 1 98.69 280 GLN B N 1
ATOM 4256 C CA . GLN B 1 280 ? 7.23 0.069 17.859 1 98.69 280 GLN B CA 1
ATOM 4257 C C . GLN B 1 280 ? 8.523 -0.125 17.078 1 98.69 280 GLN B C 1
ATOM 4259 O O . GLN B 1 280 ? 9.617 0.085 17.609 1 98.69 280 GLN B O 1
ATOM 4264 N N . LEU B 1 281 ? 8.414 -0.552 15.844 1 98.88 281 LEU B N 1
ATOM 4265 C CA . LEU B 1 281 ? 9.594 -0.697 15 1 98.88 281 LEU B CA 1
ATOM 4266 C C . LEU B 1 281 ? 10.297 0.645 14.812 1 98.88 281 LEU B C 1
ATOM 4268 O O . LEU B 1 281 ? 11.516 0.736 14.945 1 98.88 281 LEU B O 1
ATOM 4272 N N . CYS B 1 282 ? 9.523 1.688 14.539 1 98.81 282 CYS B N 1
ATOM 4273 C CA . CYS B 1 282 ? 10.086 3.023 14.359 1 98.81 282 CYS B CA 1
ATOM 4274 C C . CYS B 1 282 ? 10.68 3.543 15.656 1 98.81 282 CYS B C 1
ATOM 4276 O O . CYS B 1 282 ? 11.734 4.191 15.648 1 98.81 282 CYS B O 1
ATOM 4278 N N . LEU B 1 283 ? 10 3.273 16.797 1 98.69 283 LEU B N 1
ATOM 4279 C CA . LEU B 1 283 ? 10.547 3.646 18.109 1 98.69 283 LEU B CA 1
ATOM 4280 C C . LEU B 1 283 ? 11.898 2.986 18.328 1 98.69 283 LEU B C 1
ATOM 4282 O O . LEU B 1 283 ? 12.812 3.607 18.891 1 98.69 283 LEU B O 1
ATOM 4286 N N . GLY B 1 284 ? 11.961 1.743 17.922 1 98.62 284 GLY B N 1
ATOM 4287 C CA . GLY B 1 284 ? 13.242 1.064 18 1 98.62 284 GLY B CA 1
ATOM 4288 C C . GLY B 1 284 ? 14.328 1.753 17.203 1 98.62 284 GLY B C 1
ATOM 4289 O O . GLY B 1 284 ? 15.469 1.866 17.656 1 98.62 284 GLY B O 1
ATOM 4290 N N . MET B 1 285 ? 13.977 2.215 16.047 1 98.62 285 MET B N 1
ATOM 4291 C CA . MET B 1 285 ? 14.93 2.943 15.219 1 98.62 285 MET B CA 1
ATOM 4292 C C . MET B 1 285 ? 15.375 4.23 15.906 1 98.62 285 MET B C 1
ATOM 4294 O O . MET B 1 285 ? 16.562 4.559 15.906 1 98.62 285 MET B O 1
ATOM 4298 N N . VAL B 1 286 ? 14.406 4.961 16.453 1 98.5 286 VAL B N 1
ATOM 4299 C CA . VAL B 1 286 ? 14.719 6.199 17.156 1 98.5 286 VAL B CA 1
ATOM 4300 C C . VAL B 1 286 ? 15.664 5.906 18.312 1 98.5 286 VAL B C 1
ATOM 4302 O O . VAL B 1 286 ? 16.672 6.598 18.5 1 98.5 286 VAL B O 1
ATOM 4305 N N . ALA B 1 287 ? 15.352 4.871 19.078 1 98.25 287 ALA B N 1
ATOM 4306 C CA . ALA B 1 287 ? 16.188 4.48 20.203 1 98.25 287 ALA B CA 1
ATOM 4307 C C . ALA B 1 287 ? 17.594 4.117 19.766 1 98.25 287 ALA B C 1
ATOM 4309 O O . ALA B 1 287 ? 18.562 4.336 20.5 1 98.25 287 ALA B O 1
ATOM 4310 N N . GLY B 1 288 ? 17.719 3.654 18.594 1 97.62 288 GLY B N 1
ATOM 4311 C CA . GLY B 1 288 ? 19 3.238 18.062 1 97.62 288 GLY B CA 1
ATOM 4312 C C . GLY B 1 288 ? 19.734 4.352 17.344 1 97.62 288 GLY B C 1
ATOM 4313 O O . GLY B 1 288 ? 20.828 4.141 16.797 1 97.62 288 GLY B O 1
ATOM 4314 N N . GLY B 1 289 ? 19.188 5.578 17.266 1 98 289 GLY B N 1
ATOM 4315 C CA . GLY B 1 289 ? 19.859 6.727 16.688 1 98 289 GLY B CA 1
ATOM 4316 C C . GLY B 1 289 ? 19.469 6.988 15.242 1 98 289 GLY B C 1
ATOM 4317 O O . GLY B 1 289 ? 20.062 7.848 14.578 1 98 289 GLY B O 1
ATOM 4318 N N . ASP B 1 290 ? 18.406 6.227 14.734 1 98.06 290 ASP B N 1
ATOM 4319 C CA . ASP B 1 290 ? 18.047 6.332 13.32 1 98.06 290 ASP B CA 1
ATOM 4320 C C . ASP B 1 290 ? 16.781 7.168 13.148 1 98.06 290 ASP B C 1
ATOM 4322 O O . ASP B 1 290 ? 16.062 7.027 12.156 1 98.06 290 ASP B O 1
ATOM 4326 N N . GLY B 1 291 ? 16.453 8.016 14.125 1 98.19 291 GLY B N 1
ATOM 4327 C CA . GLY B 1 291 ? 15.211 8.773 14.133 1 98.19 291 GLY B CA 1
ATOM 4328 C C . GLY B 1 291 ? 15.109 9.766 12.992 1 98.19 291 GLY B C 1
ATOM 4329 O O . GLY B 1 291 ? 14.008 10.102 12.555 1 98.19 291 GLY B O 1
ATOM 4330 N N . LYS B 1 292 ? 16.25 10.188 12.453 1 97.38 292 LYS B N 1
ATOM 4331 C CA . LYS B 1 292 ? 16.25 11.234 11.438 1 97.38 292 LYS B CA 1
ATOM 4332 C C . LYS B 1 292 ? 16.391 10.641 10.031 1 97.38 292 LYS B C 1
ATOM 4334 O O . LYS B 1 292 ? 16.453 11.375 9.047 1 97.38 292 LYS B O 1
ATOM 4339 N N . MET B 1 293 ? 16.375 9.297 9.93 1 98.06 293 MET B N 1
ATOM 4340 C CA . MET B 1 293 ? 16.281 8.648 8.625 1 98.06 293 MET B CA 1
ATOM 4341 C C . MET B 1 293 ? 14.938 8.93 7.973 1 98.06 293 MET B C 1
ATOM 4343 O O . MET B 1 293 ? 13.945 9.172 8.664 1 98.06 293 MET B O 1
ATOM 4347 N N . GLY B 1 294 ? 14.992 8.938 6.625 1 98.25 294 GLY B N 1
ATOM 4348 C CA . GLY B 1 294 ? 13.703 8.914 5.957 1 98.25 294 GLY B CA 1
ATOM 4349 C C . GLY B 1 294 ? 12.867 7.699 6.312 1 98.25 294 GLY B C 1
ATOM 4350 O O . GLY B 1 294 ? 13.406 6.656 6.695 1 98.25 294 GLY B O 1
ATOM 4351 N N . ILE B 1 295 ? 11.609 7.781 6.18 1 98.44 295 ILE B N 1
ATOM 4352 C CA . ILE B 1 295 ? 10.68 6.742 6.625 1 98.44 295 ILE B CA 1
ATOM 4353 C C . ILE B 1 295 ? 10.961 5.445 5.875 1 98.44 295 ILE B C 1
ATOM 4355 O O . ILE B 1 295 ? 10.719 4.352 6.391 1 98.44 295 ILE B O 1
ATOM 4359 N N . GLN B 1 296 ? 11.539 5.516 4.66 1 98.38 296 GLN B N 1
ATOM 4360 C CA . GLN B 1 296 ? 11.906 4.316 3.914 1 98.38 296 GLN B CA 1
ATOM 4361 C C . GLN B 1 296 ? 13.039 3.562 4.602 1 98.38 296 GLN B C 1
ATOM 4363 O O . GLN B 1 296 ? 13.305 2.402 4.277 1 98.38 296 GLN B O 1
ATOM 4368 N N . GLY B 1 297 ? 13.672 4.203 5.523 1 98.62 297 GLY B N 1
ATOM 4369 C CA . GLY B 1 297 ? 14.688 3.529 6.328 1 98.62 297 GLY B CA 1
ATOM 4370 C C . GLY B 1 297 ? 14.125 2.391 7.16 1 98.62 297 GLY B C 1
ATOM 4371 O O . GLY B 1 297 ? 14.875 1.578 7.699 1 98.62 297 GLY B O 1
ATOM 4372 N N . LEU B 1 298 ? 12.844 2.271 7.242 1 98.81 298 LEU B N 1
ATOM 4373 C CA . LEU B 1 298 ? 12.188 1.201 7.984 1 98.81 298 LEU B CA 1
ATOM 4374 C C . LEU B 1 298 ? 12.719 -0.162 7.555 1 98.81 298 LEU B C 1
ATOM 4376 O O . LEU B 1 298 ? 12.781 -1.092 8.367 1 98.81 298 LEU B O 1
ATOM 4380 N N . VAL B 1 299 ? 13.195 -0.295 6.336 1 98.75 299 VAL B N 1
ATOM 4381 C CA . VAL B 1 299 ? 13.727 -1.55 5.812 1 98.75 299 VAL B CA 1
ATOM 4382 C C . VAL B 1 299 ? 14.922 -1.995 6.652 1 98.75 299 VAL B C 1
ATOM 4384 O O . VAL B 1 299 ? 15.125 -3.193 6.863 1 98.75 299 VAL B O 1
ATOM 4387 N N . THR B 1 300 ? 15.688 -1.04 7.273 1 98.44 300 THR B N 1
ATOM 4388 C CA . THR B 1 300 ? 16.859 -1.392 8.07 1 98.44 300 THR B CA 1
ATOM 4389 C C . THR B 1 300 ? 16.438 -2.074 9.367 1 98.44 300 THR B C 1
ATOM 4391 O O . THR B 1 300 ? 17.156 -2.943 9.875 1 98.44 300 THR B O 1
ATOM 4394 N N . ALA B 1 301 ? 15.273 -1.667 9.898 1 98.5 301 ALA B N 1
ATOM 4395 C CA . ALA B 1 301 ? 14.766 -2.322 11.102 1 98.5 301 ALA B CA 1
ATOM 4396 C C . ALA B 1 301 ? 14.445 -3.791 10.828 1 98.5 301 ALA B C 1
ATOM 4398 O O . ALA B 1 301 ? 14.766 -4.66 11.641 1 98.5 301 ALA B O 1
ATOM 4399 N N . ILE B 1 302 ? 13.836 -4.09 9.68 1 98.62 302 ILE B N 1
ATOM 4400 C CA . ILE B 1 302 ? 13.492 -5.461 9.32 1 98.62 302 ILE B CA 1
ATOM 4401 C C . ILE B 1 302 ? 14.766 -6.262 9.055 1 98.62 302 ILE B C 1
ATOM 4403 O O . ILE B 1 302 ? 14.859 -7.43 9.438 1 98.62 302 ILE B O 1
ATOM 4407 N N . GLU B 1 303 ? 15.734 -5.625 8.422 1 98.06 303 GLU B N 1
ATOM 4408 C CA . GLU B 1 303 ? 17.016 -6.277 8.172 1 98.06 303 GLU B CA 1
ATOM 4409 C C . GLU B 1 303 ? 17.703 -6.645 9.484 1 98.06 303 GLU B C 1
ATOM 4411 O O . GLU B 1 303 ? 18.219 -7.758 9.633 1 98.06 303 GLU B O 1
ATOM 4416 N N . ARG B 1 304 ? 17.688 -5.727 10.445 1 97.06 304 ARG B N 1
ATOM 4417 C CA . ARG B 1 304 ? 18.344 -5.961 11.727 1 97.06 304 ARG B CA 1
ATOM 4418 C C . ARG B 1 304 ? 17.688 -7.125 12.469 1 97.06 304 ARG B C 1
ATOM 4420 O O . ARG B 1 304 ? 18.375 -7.93 13.102 1 97.06 304 ARG B O 1
ATOM 4427 N N . ILE B 1 305 ? 16.391 -7.188 12.383 1 96.69 305 ILE B N 1
ATOM 4428 C CA . ILE B 1 305 ? 15.648 -8.289 12.992 1 96.69 305 ILE B CA 1
ATOM 4429 C C . ILE B 1 305 ? 16.109 -9.617 12.391 1 96.69 305 ILE B C 1
ATOM 4431 O O . ILE B 1 305 ? 16.141 -10.641 13.078 1 96.69 305 ILE B O 1
ATOM 4435 N N . ASN B 1 306 ? 16.594 -9.57 11.148 1 96.88 306 ASN B N 1
ATOM 4436 C CA . ASN B 1 306 ? 17.016 -10.781 10.445 1 96.88 306 ASN B CA 1
ATOM 4437 C C . ASN B 1 306 ? 18.531 -10.953 10.477 1 96.88 306 ASN B C 1
ATOM 4439 O O . ASN B 1 306 ? 19.094 -11.719 9.688 1 96.88 306 ASN B O 1
ATOM 4443 N N . GLY B 1 307 ? 19.172 -10.203 11.312 1 93.62 307 GLY B N 1
ATOM 4444 C CA . GLY B 1 307 ? 20.609 -10.367 11.539 1 93.62 307 GLY B CA 1
ATOM 4445 C C . GLY B 1 307 ? 21.453 -9.758 10.445 1 93.62 307 GLY B C 1
ATOM 4446 O O . GLY B 1 307 ? 22.641 -10.07 10.336 1 93.62 307 GLY B O 1
ATOM 4447 N N . LYS B 1 308 ? 20.781 -9.062 9.75 1 85.25 308 LYS B N 1
ATOM 4448 C CA . LYS B 1 308 ? 21.547 -8.422 8.688 1 85.25 308 LYS B CA 1
ATOM 4449 C C . LYS B 1 308 ? 22.141 -7.094 9.164 1 85.25 308 LYS B C 1
ATOM 4451 O O . LYS B 1 308 ? 21.484 -6.359 9.914 1 85.25 308 LYS B O 1
ATOM 4456 N N . LYS B 1 309 ? 23.469 -7.121 9.172 1 65.62 309 LYS B N 1
ATOM 4457 C CA . LYS B 1 309 ? 24.172 -5.914 9.617 1 65.62 309 LYS B CA 1
ATOM 4458 C C . LYS B 1 309 ? 24.031 -4.793 8.594 1 65.62 309 LYS B C 1
ATOM 4460 O O . LYS B 1 309 ? 24.062 -5.039 7.391 1 65.62 309 LYS B O 1
ATOM 4465 N N . GLY B 1 310 ? 23.062 -3.723 8.75 1 52.97 310 GLY B N 1
ATOM 4466 C CA . GLY B 1 310 ? 22.953 -2.529 7.926 1 52.97 310 GLY B CA 1
ATOM 4467 C C . GLY B 1 310 ? 24.297 -1.935 7.547 1 52.97 310 GLY B C 1
ATOM 4468 O O . GLY B 1 310 ? 25.312 -2.252 8.164 1 52.97 310 GLY B O 1
#

pLDDT: mean 95.85, std 7.42, range [39.38, 98.94]

Sequence (620 aa):
MESEGYPTPIRPGLTRVGWIGTGVMGAAMAGRIQSAGYALTVYARTPSKAAHLARFGARIVSSPADAARSSDVVFTMVGHPSDVRSTVLDPTSGVLSTLPVGGVLVDTTSSDPALAREIAAAARSKGCWAIDAPVSGGDVGAREGRLAIFAGGDEKVIEWLSPVFEIMGKATRMGEAGSGQSSKIANQIVVAANLLGLSEALVFAEEARLGKRTFLEALKGGAAASSVIEIFGERMIDRDFTAGGFVEYMVKDLGMGLGRGEVEEDGERVVLPGAALCQQLCLGMVAGGDGKMGIQGLVTAIERINGKKGMESEGYPTPIRPGLTRVGWIGTGVMGAAMAGRIQSAGYALTVYARTPSKAAHLARFGARIVSSPADAARSSDVVFTMVGHPSDVRSTVLDPTSGVLSTLPVGGVLVDTTSSDPALAREIAAAARSKGCWAIDAPVSGGDVGAREGRLAIFAGGDEKVIEWLSPVFEIMGKATRMGEAGSGQSSKIANQIVVAANLLGLSEALVFAEEARLGKRTFLEALKGGAAASSVIEIFGERMIDRDFTAGGFVEYMVKDLGMGLGRGEVEEDGERVVLPGAALCQQLCLGMVAGGDGKMGIQGLVTAIERINGKKG

Radius of gyration: 27.5 Å; Cα contacts (8 Å, |Δi|>4): 1515; chains: 2; bounding box: 45×91×62 Å

Secondary structure (DSSP, 8-state):
-----TTSPP-TTTSEEEEE--SHHHHHHHHHHHHTT-EEEEE-SSGGGGHHHHHTTPEEESSHHHHHHT-SEEEE--SSHHHHHHHHH-TTTSGGGTPPTT-EEEE-S---HHHHHHHHHHHHHTT-EEEE--EESHHHHHHHT-EEEEEES-HHHHHHTHHHHHHHEEEEEEESTTHHHHHHHHHHHHHHHHHHHHHHHHHHHHHTT--HHHHHHHHTTSTT-BHHHHHHHHHHHTT----SSBHHHHHHHHHHHTT-SSS---SPPP--HHHHHHHHHHHHHHHTT-TTSBGGGHHHHHHHHTT---/-----TTSPP-TTTSEEEEE--SHHHHHHHHHHHHTT-EEEEE-SSGGGGHHHHHTTPEEESSHHHHHHT-SEEEE--SSHHHHHHHHH-TTTSGGGTPPTT-EEEE-S---HHHHHHHHHHHHHTT-EEEE--EESHHHHHHHT-EEEEEES-HHHHHHTHHHHHHHEEEEEEESTTHHHHHHHHHHHHHHHHHHHHHHHHHHHHHTT--HHHHHHHHTTSTT-BHHHHHHHHHHHTT----SSBHHHHHHHHHHHTT-SSS---SPPP--HHHHHHHHHHHHHHHTT-TTSBGGGHHHHHHHHTT---